Protein AF-0000000085276284 (afdb_homodimer)

Radius of gyration: 30.69 Å; Cα contacts (8 Å, |Δi|>4): 895; chains: 2; bounding box: 74×93×118 Å

Solvent-accessible surface area (backbone atoms only — not comparable to full-atom values): 32792 Å² total; per-residue (Å²): 126,70,68,62,56,56,55,50,51,52,50,47,50,52,53,55,60,68,59,50,74,74,73,76,71,80,57,60,64,46,35,36,27,36,37,33,35,72,84,36,56,67,60,50,51,51,48,54,48,52,45,50,50,43,47,73,65,49,74,52,64,83,33,37,62,40,83,45,78,47,76,30,64,75,79,34,33,46,62,39,49,55,52,50,52,53,41,50,71,72,56,39,64,32,37,33,48,38,74,48,61,72,34,26,54,40,50,44,29,40,24,48,74,68,73,27,44,29,40,34,75,44,82,54,90,64,83,74,76,57,92,37,54,46,61,76,34,76,52,44,69,58,53,11,45,53,53,42,50,49,41,57,74,71,62,57,52,50,34,34,38,38,24,52,52,68,65,38,58,51,43,41,37,56,66,56,39,33,94,51,68,80,63,51,50,70,33,31,45,70,49,61,89,78,89,73,54,52,70,64,48,49,56,46,53,71,71,66,63,40,33,35,36,42,33,50,58,62,88,48,48,54,59,53,52,49,46,32,44,75,74,63,62,35,33,66,72,22,36,36,39,39,66,36,56,56,55,87,76,46,82,55,72,89,51,68,80,42,53,34,47,78,43,66,55,58,90,67,63,71,82,39,65,70,45,43,52,48,49,51,50,40,58,57,39,43,57,51,47,54,51,42,53,56,48,54,70,72,94,127,70,69,64,56,57,54,50,50,51,50,49,48,53,51,54,61,66,59,51,73,76,71,76,70,78,58,59,65,43,35,34,26,36,38,33,35,71,84,37,57,66,60,50,52,50,50,55,48,52,44,50,50,42,47,73,64,48,74,51,64,84,32,35,65,41,81,45,78,47,75,30,65,75,79,34,33,45,62,41,49,53,53,49,51,53,41,50,72,72,55,38,66,30,35,32,49,38,75,48,61,72,32,24,54,40,49,44,28,40,24,50,75,67,72,27,45,29,39,34,73,44,85,52,90,64,83,74,77,56,93,36,53,46,60,76,33,76,54,44,69,57,53,11,45,52,53,42,50,49,41,57,73,70,62,57,52,48,35,33,39,39,24,52,53,68,64,38,57,52,44,40,38,56,64,55,38,31,94,49,65,82,63,49,51,69,34,31,45,71,50,62,90,78,88,74,53,52,72,63,49,51,55,47,53,72,71,64,63,38,32,35,36,42,33,52,58,65,87,48,47,55,58,53,52,49,46,32,44,75,74,63,62,36,32,67,73,22,36,37,40,38,66,35,56,57,55,86,76,46,83,56,72,88,50,69,79,40,53,34,46,77,44,65,55,57,89,67,62,71,82,38,66,72,46,43,52,48,50,52,50,39,58,58,42,44,58,53,46,57,50,44,53,56,49,52,71,73,95

InterPro domains:
  IPR001828 Receptor, ligand binding region [PF01094] (44-285)
  IPR015683 Ionotropic glutamate receptor [PTHR18966] (43-284)
  IPR028082 Periplasmic binding protein-like I [SSF53822] (25-284)

Structure (mmCIF, N/CA/C/O backbone):
data_AF-0000000085276284-model_v1
#
loop_
_entity.id
_entity.type
_entity.pdbx_description
1 polymer 'Receptor ligand binding region domain-containing protein'
#
loop_
_atom_site.group_PDB
_atom_site.id
_atom_site.type_symbol
_atom_site.label_atom_id
_atom_site.label_alt_id
_atom_site.label_comp_id
_atom_site.label_asym_id
_atom_site.label_entity_id
_atom_site.label_seq_id
_atom_site.pdbx_PDB_ins_code
_atom_site.Cartn_x
_atom_site.Cartn_y
_atom_site.Cartn_z
_atom_site.occupancy
_atom_site.B_iso_or_equiv
_atom_site.auth_seq_id
_atom_site.auth_comp_id
_atom_site.auth_asym_id
_atom_site.auth_atom_id
_atom_site.pdbx_PDB_model_num
ATOM 1 N N . MET A 1 1 ? -9.969 7.152 76.312 1 39.56 1 MET A N 1
ATOM 2 C CA . MET A 1 1 ? -9.742 6.25 75.188 1 39.56 1 MET A CA 1
ATOM 3 C C . MET A 1 1 ? -10.742 6.523 74.062 1 39.56 1 MET A C 1
ATOM 5 O O . MET A 1 1 ? -10.742 5.824 73.062 1 39.56 1 MET A O 1
ATOM 9 N N . PHE A 1 2 ? -11.805 7.367 74.375 1 52.88 2 PHE A N 1
ATOM 10 C CA . PHE A 1 2 ? -12.875 7.648 73.438 1 52.88 2 PHE A CA 1
ATOM 11 C C . PHE A 1 2 ? -12.438 8.68 72.438 1 52.88 2 PHE A C 1
ATOM 13 O O . PHE A 1 2 ? -13.047 8.812 71.375 1 52.88 2 PHE A O 1
ATOM 20 N N . GLY A 1 3 ? -11.359 9.477 72.688 1 54.84 3 GLY A N 1
ATOM 21 C CA . GLY A 1 3 ? -11.031 10.602 71.812 1 54.84 3 GLY A CA 1
ATOM 22 C C . GLY A 1 3 ? -10.359 10.172 70.562 1 54.84 3 GLY A C 1
ATOM 23 O O . GLY A 1 3 ? -10.531 10.82 69.5 1 54.84 3 GLY A O 1
ATOM 24 N N . ARG A 1 4 ? -9.539 9.125 70.625 1 61.16 4 ARG A N 1
ATOM 25 C CA . ARG A 1 4 ? -8.758 8.742 69.438 1 61.16 4 ARG A CA 1
ATOM 26 C C . ARG A 1 4 ? -9.641 8.031 68.375 1 61.16 4 ARG A C 1
ATOM 28 O O . ARG A 1 4 ? -9.352 8.062 67.188 1 61.16 4 ARG A O 1
ATOM 35 N N . ALA A 1 5 ? -10.727 7.379 68.812 1 62.03 5 ALA A N 1
ATOM 36 C CA . ALA A 1 5 ? -11.578 6.648 67.875 1 62.03 5 ALA A CA 1
ATOM 37 C C . ALA A 1 5 ? -12.398 7.605 67 1 62.03 5 ALA A C 1
ATOM 39 O O . ALA A 1 5 ? -12.617 7.355 65.812 1 62.03 5 ALA A O 1
ATOM 40 N N . GLN A 1 6 ? -12.844 8.75 67.562 1 63.53 6 GLN A N 1
ATOM 41 C CA . GLN A 1 6 ? -13.633 9.695 66.812 1 63.53 6 GLN A CA 1
ATOM 42 C C . GLN A 1 6 ? -12.773 10.383 65.75 1 63.53 6 GLN A C 1
ATOM 44 O O . GLN A 1 6 ? -13.219 10.594 64.625 1 63.53 6 GLN A O 1
ATOM 49 N N . TRP A 1 7 ? -11.445 10.633 66.062 1 64.5 7 TRP A N 1
ATOM 50 C CA . TRP A 1 7 ? -10.578 11.258 65.062 1 64.5 7 TRP A CA 1
ATOM 51 C C . TRP A 1 7 ? -10.227 10.281 63.969 1 64.5 7 TRP A C 1
ATOM 53 O O . TRP A 1 7 ? -10.125 10.664 62.781 1 64.5 7 TRP A O 1
ATOM 63 N N . ALA A 1 8 ? -10.195 8.93 64.25 1 65.69 8 ALA A N 1
ATOM 64 C CA . ALA A 1 8 ? -9.922 7.934 63.219 1 65.69 8 ALA A CA 1
ATOM 65 C C . ALA A 1 8 ? -11.117 7.758 62.281 1 65.69 8 ALA A C 1
ATOM 67 O O . ALA A 1 8 ? -10.953 7.602 61.062 1 65.69 8 ALA A O 1
ATOM 68 N N . ALA A 1 9 ? -12.305 7.852 62.812 1 65.81 9 ALA A N 1
ATOM 69 C CA . ALA A 1 9 ? -13.492 7.734 61.969 1 65.81 9 ALA A CA 1
ATOM 70 C C . ALA A 1 9 ? -13.641 8.945 61.031 1 65.81 9 ALA A C 1
ATOM 72 O O . ALA A 1 9 ? -13.992 8.812 59.875 1 65.81 9 ALA A O 1
ATOM 73 N N . VAL A 1 10 ? -13.297 10.18 61.531 1 65.56 10 VAL A N 1
ATOM 74 C CA . VAL A 1 10 ? -13.375 11.367 60.688 1 65.56 10 VAL A CA 1
ATOM 75 C C . VAL A 1 10 ? -12.281 11.312 59.625 1 65.56 10 VAL A C 1
ATOM 77 O O . VAL A 1 10 ? -12.516 11.664 58.469 1 65.56 10 VAL A O 1
ATOM 80 N N . THR A 1 11 ? -11.102 10.758 60 1 66.62 11 THR A N 1
ATOM 81 C CA . THR A 1 11 ? -10.047 10.648 59 1 66.62 11 THR A CA 1
ATOM 82 C C . THR A 1 11 ? -10.391 9.586 57.969 1 66.62 11 THR A C 1
ATOM 84 O O . THR A 1 11 ? -10.148 9.773 56.75 1 66.62 11 THR A O 1
ATOM 87 N N . VAL A 1 12 ? -11.039 8.523 58.406 1 64.75 12 VAL A N 1
ATOM 88 C CA . VAL A 1 12 ? -11.43 7.492 57.469 1 64.75 12 VAL A CA 1
ATOM 89 C C . VAL A 1 12 ? -12.57 8 56.594 1 64.75 12 VAL A C 1
ATOM 91 O O . VAL A 1 12 ? -12.602 7.75 55.375 1 64.75 12 VAL A O 1
ATOM 94 N N . GLY A 1 13 ? -13.547 8.75 57.188 1 59.88 13 GLY A N 1
ATOM 95 C CA . GLY A 1 13 ? -14.617 9.328 56.375 1 59.88 13 GLY A CA 1
ATOM 96 C C . GLY A 1 13 ? -14.125 10.328 55.375 1 59.88 13 GLY A C 1
ATOM 97 O O . GLY A 1 13 ? -14.609 10.344 54.219 1 59.88 13 GLY A O 1
ATOM 98 N N . VAL A 1 14 ? -13.18 11.219 55.812 1 61.44 14 VAL A N 1
ATOM 99 C CA . VAL A 1 14 ? -12.617 12.18 54.844 1 61.44 14 VAL A CA 1
ATOM 100 C C . VAL A 1 14 ? -11.812 11.445 53.781 1 61.44 14 VAL A C 1
ATOM 102 O O . VAL A 1 14 ? -11.867 11.797 52.594 1 61.44 14 VAL A O 1
ATOM 105 N N . VAL A 1 15 ? -11.141 10.336 54.156 1 61.16 15 VAL A N 1
ATOM 106 C CA . VAL A 1 15 ? -10.391 9.586 53.188 1 61.16 15 VAL A CA 1
ATOM 107 C C . VAL A 1 15 ? -11.352 8.844 52.25 1 61.16 15 VAL A C 1
ATOM 109 O O . VAL A 1 15 ? -11.109 8.75 51.031 1 61.16 15 VAL A O 1
ATOM 112 N N . LEU A 1 16 ? -12.453 8.305 52.781 1 58.69 16 LEU A N 1
ATOM 113 C CA . LEU A 1 16 ? -13.414 7.629 51.906 1 58.69 16 LEU A CA 1
ATOM 114 C C . LEU A 1 16 ? -14.102 8.625 50.969 1 58.69 16 LEU A C 1
ATOM 116 O O . LEU A 1 16 ? -14.398 8.305 49.844 1 58.69 16 LEU A O 1
ATOM 120 N N . LEU A 1 17 ? -14.461 9.812 51.531 1 55.56 17 LEU A N 1
ATOM 121 C CA . LEU A 1 17 ? -15.094 10.781 50.656 1 55.56 17 LEU A CA 1
ATOM 122 C C . LEU A 1 17 ? -14.117 11.281 49.594 1 55.56 17 LEU A C 1
ATOM 124 O O . LEU A 1 17 ? -14.523 11.734 48.531 1 55.56 17 LEU A O 1
ATOM 128 N N . ALA A 1 18 ? -12.82 11.32 49.938 1 54.03 18 ALA A N 1
ATOM 129 C CA . ALA A 1 18 ? -11.844 11.812 48.969 1 54.03 18 ALA A CA 1
ATOM 130 C C . ALA A 1 18 ? -11.719 10.859 47.781 1 54.03 18 ALA A C 1
ATOM 132 O O . ALA A 1 18 ? -11.211 11.242 46.719 1 54.03 18 ALA A O 1
ATOM 133 N N . HIS A 1 19 ? -12.031 9.617 48.031 1 52.97 19 HIS A N 1
ATOM 134 C CA . HIS A 1 19 ? -11.914 8.711 46.875 1 52.97 19 HIS A CA 1
ATOM 135 C C . HIS A 1 19 ? -13.234 8.625 46.125 1 52.97 19 HIS A C 1
ATOM 137 O O . HIS A 1 19 ? -13.531 7.598 45.5 1 52.97 19 HIS A O 1
ATOM 143 N N . LEU A 1 20 ? -14.18 9.453 46.375 1 52.16 20 LEU A N 1
ATOM 144 C CA . LEU A 1 20 ? -15.281 9.359 45.438 1 52.16 20 LEU A CA 1
ATOM 145 C C . LEU A 1 20 ? -14.773 9.484 44 1 52.16 20 LEU A C 1
ATOM 147 O O . LEU A 1 20 ? -13.992 10.398 43.688 1 52.16 20 LEU A O 1
ATOM 151 N N . PRO A 1 21 ? -14.82 8.453 43.25 1 52.53 21 PRO A N 1
ATOM 152 C CA . PRO A 1 21 ? -14.445 8.656 41.844 1 52.53 21 PRO A CA 1
ATOM 153 C C . PRO A 1 21 ? -15.062 9.914 41.25 1 52.53 21 PRO A C 1
ATOM 155 O O . PRO A 1 21 ? -16.234 10.211 41.5 1 52.53 21 PRO A O 1
ATOM 158 N N . LEU A 1 22 ? -14.438 11.07 41.188 1 49.47 22 LEU A N 1
ATOM 159 C CA . LEU A 1 22 ? -14.906 12.133 40.312 1 49.47 22 LEU A CA 1
ATOM 160 C C . LEU A 1 22 ? -15.578 11.547 39.062 1 49.47 22 LEU A C 1
ATOM 162 O O . LEU A 1 22 ? -14.922 10.906 38.25 1 49.47 22 LEU A O 1
ATOM 166 N N . THR A 1 23 ? -16.719 10.977 39.156 1 53.19 23 THR A N 1
ATOM 167 C CA . THR A 1 23 ? -17.469 10.672 37.938 1 53.19 23 THR A CA 1
ATOM 168 C C . THR A 1 23 ? -17.266 11.758 36.875 1 53.19 23 THR A C 1
ATOM 170 O O . THR A 1 23 ? -17.625 12.914 37.094 1 53.19 23 THR A O 1
ATOM 173 N N . THR A 1 24 ? -16.234 11.906 36.344 1 57.41 24 THR A N 1
ATOM 174 C CA . THR A 1 24 ? -16 12.844 35.25 1 57.41 24 THR A CA 1
ATOM 175 C C . THR A 1 24 ? -17.203 12.898 34.312 1 57.41 24 THR A C 1
ATOM 177 O O . THR A 1 24 ? -17.531 11.906 33.625 1 57.41 24 THR A O 1
ATOM 180 N N . GLN A 1 25 ? -18.25 13.492 34.688 1 68.25 25 GLN A N 1
ATOM 181 C CA . GLN A 1 25 ? -19.438 13.75 33.875 1 68.25 25 GLN A CA 1
ATOM 182 C C . GLN A 1 25 ? -19.031 14.234 32.469 1 68.25 25 GLN A C 1
ATOM 184 O O . GLN A 1 25 ? -18.047 14.945 32.312 1 68.25 25 GLN A O 1
ATOM 189 N N . LEU A 1 26 ? -19.609 13.641 31.375 1 75.56 26 LEU A N 1
ATOM 190 C CA . LEU A 1 26 ? -19.422 14.102 30 1 75.56 26 LEU A CA 1
ATOM 191 C C . LEU A 1 26 ? -19.781 15.578 29.859 1 75.56 26 LEU A C 1
ATOM 193 O O . LEU A 1 26 ? -20.703 16.062 30.531 1 75.56 26 LEU A O 1
ATOM 197 N N . PRO A 1 27 ? -18.969 16.359 29.156 1 86.19 27 PRO A N 1
ATOM 198 C CA . PRO A 1 27 ? -19.328 17.75 28.906 1 86.19 27 PRO A CA 1
ATOM 199 C C . PRO A 1 27 ? -20.688 17.891 28.219 1 86.19 27 PRO A C 1
ATOM 201 O O . PRO A 1 27 ? -21.203 16.906 27.672 1 86.19 27 PRO A O 1
ATOM 204 N N . ASP A 1 28 ? -21.281 18.969 28.312 1 90.75 28 ASP A N 1
ATOM 205 C CA . ASP A 1 28 ? -22.594 19.234 27.734 1 90.75 28 ASP A CA 1
ATOM 206 C C . ASP A 1 28 ? -22.547 19.109 26.219 1 90.75 28 ASP A C 1
ATOM 208 O O . ASP A 1 28 ? -23.516 18.641 25.594 1 90.75 28 ASP A O 1
ATOM 212 N N . VAL A 1 29 ? -21.469 19.594 25.672 1 93.88 29 VAL A N 1
ATOM 213 C CA . VAL A 1 29 ? -21.312 19.531 24.219 1 93.88 29 VAL A CA 1
ATOM 214 C C . VAL A 1 29 ? -19.984 18.891 23.859 1 93.88 29 VAL A C 1
ATOM 216 O O . VAL A 1 29 ? -18.938 19.25 24.422 1 93.88 29 VAL A O 1
ATOM 219 N N . ILE A 1 30 ? -20.047 17.938 23.031 1 94.12 30 ILE A N 1
ATOM 220 C CA . ILE A 1 30 ? -18.844 17.328 22.469 1 94.12 30 ILE A CA 1
ATOM 221 C C . ILE A 1 30 ? -18.75 17.656 20.969 1 94.12 30 ILE A C 1
ATOM 223 O O . ILE A 1 30 ? -19.672 17.375 20.203 1 94.12 30 ILE A O 1
ATOM 227 N N . THR A 1 31 ? -17.656 18.234 20.578 1 95.69 31 THR A N 1
ATOM 228 C CA . THR A 1 31 ? -17.469 18.609 19.172 1 95.69 31 THR A CA 1
ATOM 229 C C . THR A 1 31 ? -16.672 17.547 18.422 1 95.69 31 THR A C 1
ATOM 231 O O . THR A 1 31 ? -15.617 17.109 18.891 1 95.69 31 THR A O 1
ATOM 234 N N . ILE A 1 32 ? -17.188 17.141 17.312 1 95.81 32 ILE A N 1
ATOM 235 C CA . ILE A 1 32 ? -16.531 16.156 16.469 1 95.81 32 ILE A CA 1
ATOM 236 C C . ILE A 1 32 ? -16.062 16.812 15.172 1 95.81 32 ILE A C 1
ATOM 238 O O . ILE A 1 32 ? -16.812 17.562 14.547 1 95.81 32 ILE A O 1
ATOM 242 N N . GLY A 1 33 ? -14.828 16.531 14.828 1 96.5 33 GLY A N 1
ATOM 243 C CA . GLY A 1 33 ? -14.281 17.094 13.602 1 96.5 33 GLY A CA 1
ATOM 244 C C . GLY A 1 33 ? -14.492 16.203 12.391 1 96.5 33 GLY A C 1
ATOM 245 O O . GLY A 1 33 ? -14.414 14.977 12.5 1 96.5 33 GLY A O 1
ATOM 246 N N . GLY A 1 34 ? -14.828 16.797 11.297 1 95.88 34 GLY A N 1
ATOM 247 C CA . GLY A 1 34 ? -14.891 16.141 10.008 1 95.88 34 GLY A CA 1
ATOM 248 C C . GLY A 1 34 ? -13.969 16.734 8.977 1 95.88 34 GLY A C 1
ATOM 249 O O . GLY A 1 34 ? -13.961 17.953 8.781 1 95.88 34 GLY A O 1
ATOM 250 N N . LEU A 1 35 ? -13.117 15.906 8.406 1 94.44 35 LEU A N 1
ATOM 251 C CA . LEU A 1 35 ? -12.211 16.328 7.344 1 94.44 35 LEU A CA 1
ATOM 252 C C . LEU A 1 35 ? -12.578 15.648 6.023 1 94.44 35 LEU A C 1
ATOM 254 O O . LEU A 1 35 ? -12.508 14.422 5.906 1 94.44 35 LEU A O 1
ATOM 258 N N . PHE A 1 36 ? -12.945 16.484 5.004 1 92.44 36 PHE A N 1
ATOM 259 C CA . PHE A 1 36 ? -13.445 15.914 3.758 1 92.44 36 PHE A CA 1
ATOM 260 C C . PHE A 1 36 ? -12.734 16.531 2.561 1 92.44 36 PHE A C 1
ATOM 262 O O . PHE A 1 36 ? -12.445 17.734 2.551 1 92.44 36 PHE A O 1
ATOM 269 N N . ASP A 1 37 ? -12.438 15.648 1.605 1 88.81 37 ASP A N 1
ATOM 270 C CA . ASP A 1 37 ? -11.953 16.172 0.329 1 88.81 37 ASP A CA 1
ATOM 271 C C . ASP A 1 37 ? -13.039 16.984 -0.374 1 88.81 37 ASP A C 1
ATOM 273 O O . ASP A 1 37 ? -14.234 16.75 -0.16 1 88.81 37 ASP A O 1
ATOM 277 N N . GLU A 1 38 ? -12.648 17.922 -1.168 1 85 38 GLU A N 1
ATOM 278 C CA . GLU A 1 38 ? -13.594 18.797 -1.848 1 85 38 GLU A CA 1
ATOM 279 C C . GLU A 1 38 ? -14.602 18 -2.664 1 85 38 GLU A C 1
ATOM 281 O O . GLU A 1 38 ? -15.758 18.406 -2.801 1 85 38 GLU A O 1
ATOM 286 N N . GLY A 1 39 ? -14.32 16.875 -3.086 1 80.5 39 GLY A N 1
ATOM 287 C CA . GLY A 1 39 ? -15.234 16.047 -3.867 1 80.5 39 GLY A CA 1
ATOM 288 C C . GLY A 1 39 ? -16.078 15.117 -3.016 1 80.5 39 GLY A C 1
ATOM 289 O O . GLY A 1 39 ? -17 14.469 -3.52 1 80.5 39 GLY A O 1
ATOM 290 N N . ASP A 1 40 ? -15.938 15.211 -1.712 1 85.69 40 ASP A N 1
ATOM 291 C CA . ASP A 1 40 ? -16.625 14.273 -0.822 1 85.69 40 ASP A CA 1
ATOM 292 C C . ASP A 1 40 ? -17.859 14.906 -0.204 1 85.69 40 ASP A C 1
ATOM 294 O O . ASP A 1 40 ? -18.047 14.859 1.013 1 85.69 40 ASP A O 1
ATOM 298 N N . VAL A 1 41 ? -18.734 15.367 -1.054 1 83 41 VAL A N 1
ATOM 299 C CA . VAL A 1 41 ? -19.922 16.094 -0.611 1 83 41 VAL A CA 1
ATOM 300 C C . VAL A 1 41 ? -20.875 15.141 0.089 1 83 41 VAL A C 1
ATOM 302 O O . VAL A 1 41 ? -21.438 15.469 1.137 1 83 41 VAL A O 1
ATOM 305 N N . LYS A 1 42 ? -21.047 13.977 -0.42 1 80.69 42 LYS A N 1
ATOM 306 C CA . LYS A 1 42 ? -21.984 13 0.15 1 80.69 42 LYS A CA 1
ATOM 307 C C . LYS A 1 42 ? -21.516 12.555 1.537 1 80.69 42 LYS A C 1
ATOM 309 O O . LYS A 1 42 ? -22.344 12.383 2.439 1 80.69 42 LYS A O 1
ATOM 314 N N . GLN A 1 43 ? -20.297 12.352 1.674 1 86.19 43 GLN A N 1
ATOM 315 C CA . GLN A 1 43 ? -19.75 11.953 2.967 1 86.19 43 GLN A CA 1
ATOM 316 C C . GLN A 1 43 ? -19.953 13.047 4.012 1 86.19 43 GLN A C 1
ATOM 318 O O . GLN A 1 43 ? -20.25 12.75 5.172 1 86.19 43 GLN A O 1
ATOM 323 N N . GLU A 1 44 ? -19.734 14.258 3.541 1 88.06 44 GLU A N 1
ATOM 324 C CA . GLU A 1 44 ? -19.953 15.383 4.445 1 88.06 44 GLU A CA 1
ATOM 325 C C . GLU A 1 44 ? -21.391 15.43 4.93 1 88.06 44 GLU A C 1
ATOM 327 O O . GLU A 1 44 ? -21.656 15.617 6.117 1 88.06 44 GLU A O 1
ATOM 332 N N . ILE A 1 45 ? -22.297 15.312 4.043 1 84.62 45 ILE A N 1
ATOM 333 C CA . ILE A 1 45 ? -23.719 15.344 4.363 1 84.62 45 ILE A CA 1
ATOM 334 C C . ILE A 1 45 ? -24.062 14.203 5.316 1 84.62 45 ILE A C 1
ATOM 336 O O . ILE A 1 45 ? -24.781 14.391 6.293 1 84.62 45 ILE A O 1
ATOM 340 N N . ALA A 1 46 ? -23.516 13.031 4.977 1 86.62 46 ALA A N 1
ATOM 341 C CA . ALA A 1 46 ? -23.766 11.867 5.836 1 86.62 46 ALA A CA 1
ATOM 342 C C . ALA A 1 46 ? -23.25 12.117 7.25 1 86.62 46 ALA A C 1
ATOM 344 O O . ALA A 1 46 ? -23.875 11.711 8.227 1 86.62 46 ALA A O 1
ATOM 345 N N . PHE A 1 47 ? -22.219 12.805 7.406 1 90.81 47 PHE A N 1
ATOM 346 C CA . PHE A 1 47 ? -21.609 13.117 8.695 1 90.81 47 PHE A CA 1
ATOM 347 C C . PHE A 1 47 ? -22.516 14.039 9.508 1 90.81 47 PHE A C 1
ATOM 349 O O . PHE A 1 47 ? -22.781 13.781 10.68 1 90.81 47 PHE A O 1
ATOM 356 N N . ARG A 1 48 ? -22.906 15.039 8.875 1 88 48 ARG A N 1
ATOM 357 C CA . ARG A 1 48 ? -23.797 15.984 9.531 1 88 48 ARG A CA 1
ATOM 358 C C . ARG A 1 48 ? -25.094 15.305 9.969 1 88 48 ARG A C 1
ATOM 360 O O . ARG A 1 48 ? -25.547 15.516 11.094 1 88 48 ARG A O 1
ATOM 367 N N . TYR A 1 49 ? -25.578 14.562 9.086 1 85 49 TYR A N 1
ATOM 368 C CA . TYR A 1 49 ? -26.828 13.867 9.375 1 85 49 TYR A CA 1
ATOM 369 C C . TYR A 1 49 ? -26.656 12.914 10.555 1 85 49 TYR A C 1
ATOM 371 O O . TYR A 1 49 ? -27.547 12.797 11.398 1 85 49 TYR A O 1
ATOM 379 N N . ALA A 1 50 ? -25.578 12.156 10.523 1 88.38 50 ALA A N 1
ATOM 380 C CA . ALA A 1 50 ? -25.328 11.203 11.602 1 88.38 50 ALA A CA 1
ATOM 381 C C . ALA A 1 50 ? -25.281 11.898 12.953 1 88.38 50 ALA A C 1
ATOM 383 O O . ALA A 1 50 ? -25.844 11.406 13.938 1 88.38 50 ALA A O 1
ATOM 384 N N . VAL A 1 51 ? -24.625 13.023 13.047 1 90 51 VAL A N 1
ATOM 385 C CA . VAL A 1 51 ? -24.516 13.773 14.297 1 90 51 VAL A CA 1
ATOM 386 C C . VAL A 1 51 ? -25.891 14.266 14.734 1 90 51 VAL A C 1
ATOM 388 O O . VAL A 1 51 ? -26.25 14.156 15.906 1 90 51 VAL A O 1
ATOM 391 N N . GLU A 1 52 ? -26.641 14.75 13.766 1 86.75 52 GLU A N 1
ATOM 392 C CA . GLU A 1 52 ? -27.984 15.219 14.078 1 86.75 52 GLU A CA 1
ATOM 393 C C . GLU A 1 52 ? -28.875 14.07 14.562 1 86.75 52 GLU A C 1
ATOM 395 O O . GLU A 1 52 ? -29.688 14.25 15.469 1 86.75 52 GLU A O 1
ATOM 400 N N . SER A 1 53 ? -28.719 13 13.93 1 85.5 53 SER A N 1
ATOM 401 C CA . SER A 1 53 ? -29.5 11.828 14.305 1 85.5 53 SER A CA 1
ATOM 402 C C . SER A 1 53 ? -29.203 11.398 15.734 1 85.5 53 SER A C 1
ATOM 404 O O . SER A 1 53 ? -30.094 10.977 16.469 1 85.5 53 SER A O 1
ATOM 406 N N . VAL A 1 54 ? -28 11.406 16.109 1 88.75 54 VAL A N 1
ATOM 407 C CA . VAL A 1 54 ? -27.578 11.039 17.453 1 88.75 54 VAL A CA 1
ATOM 408 C C . VAL A 1 54 ? -28.188 12.023 18.453 1 88.75 54 VAL A C 1
ATOM 410 O O . VAL A 1 54 ? -28.656 11.617 19.516 1 88.75 54 VAL A O 1
ATOM 413 N N . ASN A 1 55 ? -28.125 13.266 18.125 1 91.25 55 ASN A N 1
ATOM 414 C CA . ASN A 1 55 ? -28.688 14.281 19 1 91.25 55 ASN A CA 1
ATOM 415 C C . ASN A 1 55 ? -30.188 14.133 19.141 1 91.25 55 ASN A C 1
ATOM 417 O O . ASN A 1 55 ? -30.734 14.25 20.25 1 91.25 55 ASN A O 1
ATOM 421 N N . ARG A 1 56 ? -30.859 13.898 18.078 1 86.69 56 ARG A N 1
ATOM 422 C CA . ARG A 1 56 ? -32.312 13.742 18.094 1 86.69 56 ARG A CA 1
ATOM 423 C C . ARG A 1 56 ? -32.719 12.531 18.922 1 86.69 56 ARG A C 1
ATOM 425 O O . ARG A 1 56 ? -33.75 12.57 19.625 1 86.69 56 ARG A O 1
ATOM 432 N N . GLY A 1 57 ? -31.922 11.516 18.781 1 87.06 57 GLY A N 1
ATOM 433 C CA . GLY A 1 57 ? -32.219 10.289 19.516 1 87.06 57 GLY A CA 1
ATOM 434 C C . GLY A 1 57 ? -31.844 10.383 20.984 1 87.06 57 GLY A C 1
ATOM 435 O O . GLY A 1 57 ? -32.188 9.492 21.766 1 87.06 57 GLY A O 1
ATOM 436 N N . LYS A 1 58 ? -31.203 11.359 21.391 1 88.75 58 LYS A N 1
ATOM 437 C CA . LYS A 1 58 ? -30.781 11.594 22.766 1 88.75 58 LYS A CA 1
ATOM 438 C C . LYS A 1 58 ? -29.938 10.438 23.281 1 88.75 58 LYS A C 1
ATOM 440 O O . LYS A 1 58 ? -30.078 10.016 24.438 1 88.75 58 LYS A O 1
ATOM 445 N N . TRP A 1 59 ? -29.156 9.93 22.391 1 87.19 59 TRP A N 1
ATOM 446 C CA . TRP A 1 59 ? -28.359 8.758 22.734 1 87.19 59 TRP A CA 1
ATOM 447 C C . TRP A 1 59 ? -27.328 9.102 23.812 1 87.19 59 TRP A C 1
ATOM 449 O O . TRP A 1 59 ? -26.953 8.25 24.609 1 87.19 59 TRP A O 1
ATOM 459 N N . LEU A 1 60 ? -26.891 10.359 23.844 1 86.44 60 LEU A N 1
ATOM 460 C CA . LEU A 1 60 ? -25.828 10.781 24.766 1 86.44 60 LEU A CA 1
ATOM 461 C C . LEU A 1 60 ? -26.359 11.797 25.766 1 86.44 60 LEU A C 1
ATOM 463 O O . LEU A 1 60 ? -25.578 12.453 26.469 1 86.44 60 LEU A O 1
ATOM 467 N N . ARG A 1 61 ? -27.531 11.844 25.969 1 81.69 61 ARG A N 1
ATOM 468 C CA . ARG A 1 61 ? -28.109 12.836 26.875 1 81.69 61 ARG A CA 1
ATOM 469 C C . ARG A 1 61 ? -27.5 12.703 28.281 1 81.69 61 ARG A C 1
ATOM 471 O O . ARG A 1 61 ? -27.297 11.594 28.766 1 81.69 61 ARG A O 1
ATOM 478 N N . PRO A 1 62 ? -27.047 13.766 28.828 1 86.81 62 PRO A N 1
ATOM 479 C CA . PRO A 1 62 ? -27.422 15.117 28.375 1 86.81 62 PRO A CA 1
ATOM 480 C C . PRO A 1 62 ? -26.391 15.719 27.422 1 86.81 62 PRO A C 1
ATOM 482 O O . PRO A 1 62 ? -26.547 16.859 26.984 1 86.81 62 PRO A O 1
ATOM 485 N N . THR A 1 63 ? -25.484 15.109 27.031 1 91.56 63 THR A N 1
ATOM 486 C CA . THR A 1 63 ? -24.422 15.609 26.172 1 91.56 63 THR A CA 1
ATOM 487 C C . THR A 1 63 ? -24.906 15.664 24.719 1 91.56 63 THR A C 1
ATOM 489 O O . THR A 1 63 ? -25.578 14.75 24.25 1 91.56 63 THR A O 1
ATOM 492 N N . MET A 1 64 ? -24.641 16.766 24 1 95 64 MET A N 1
ATOM 493 C CA . MET A 1 64 ? -24.938 16.906 22.578 1 95 64 MET A CA 1
ATOM 494 C C . MET A 1 64 ? -23.656 16.875 21.75 1 95 64 MET A C 1
ATOM 496 O O . MET A 1 64 ? -22.578 17.234 22.234 1 95 64 MET A O 1
ATOM 500 N N . LEU A 1 65 ? -23.891 16.5 20.516 1 94.69 65 LEU A N 1
ATOM 501 C CA . LEU A 1 65 ? -22.766 16.5 19.609 1 94.69 65 LEU A CA 1
ATOM 502 C C . LEU A 1 65 ? -22.812 17.719 18.688 1 94.69 65 LEU A C 1
ATOM 504 O O . LEU A 1 65 ? -23.906 18.141 18.281 1 94.69 65 LEU A O 1
ATOM 508 N N . ARG A 1 66 ? -21.734 18.266 18.406 1 95.19 66 ARG A N 1
ATOM 509 C CA . ARG A 1 66 ? -21.578 19.359 17.453 1 95.19 66 ARG A CA 1
ATOM 510 C C . ARG A 1 66 ? -20.531 19.016 16.406 1 95.19 66 ARG A C 1
ATOM 512 O O . ARG A 1 66 ? -19.516 18.375 16.719 1 95.19 66 ARG A O 1
ATOM 519 N N . THR A 1 67 ? -20.797 19.469 15.195 1 94.88 67 THR A N 1
ATOM 520 C CA . THR A 1 67 ? -19.844 19.172 14.125 1 94.88 67 THR A CA 1
ATOM 521 C C . THR A 1 67 ? -18.969 20.375 13.82 1 94.88 67 THR A C 1
ATOM 523 O O . THR A 1 67 ? -19.422 21.516 13.938 1 94.88 67 THR A O 1
ATOM 526 N N . MET A 1 68 ? -17.734 20.141 13.531 1 95.75 68 MET A N 1
ATOM 527 C CA . MET A 1 68 ? -16.828 21.109 12.922 1 95.75 68 MET A CA 1
ATOM 528 C C . MET A 1 68 ? -16.188 20.531 11.664 1 95.75 68 MET A C 1
ATOM 530 O O . MET A 1 68 ? -15.461 19.531 11.727 1 95.75 68 MET A O 1
ATOM 534 N N . ILE A 1 69 ? -16.453 21.172 10.562 1 94.56 69 ILE A N 1
ATOM 535 C CA . ILE A 1 69 ? -16.094 20.562 9.289 1 94.56 69 ILE A CA 1
ATOM 536 C C . ILE A 1 69 ? -15.016 21.406 8.594 1 94.56 69 ILE A C 1
ATOM 538 O O . ILE A 1 69 ? -15.109 22.625 8.578 1 94.56 69 ILE A O 1
ATOM 542 N N . GLU A 1 70 ? -13.992 20.719 8.078 1 93.5 70 GLU A N 1
ATOM 543 C CA . GLU A 1 70 ? -12.953 21.328 7.25 1 93.5 70 GLU A CA 1
ATOM 544 C C . GLU A 1 70 ? -12.836 20.609 5.906 1 93.5 70 GLU A C 1
ATOM 546 O O . GLU A 1 70 ? -12.945 19.391 5.84 1 93.5 70 GLU A O 1
ATOM 551 N N . LYS A 1 71 ? -12.609 21.422 4.891 1 91.25 71 LYS A N 1
ATOM 552 C CA . LYS A 1 71 ? -12.422 20.859 3.549 1 91.25 71 LYS A CA 1
ATOM 553 C C . LYS A 1 71 ? -10.977 21 3.096 1 91.25 71 LYS A C 1
ATOM 555 O O . LYS A 1 71 ? -10.32 22 3.377 1 91.25 71 LYS A O 1
ATOM 560 N N . ILE A 1 72 ? -10.539 19.891 2.422 1 88.62 72 ILE A N 1
ATOM 561 C CA . ILE A 1 72 ? -9.164 19.906 1.942 1 88.62 72 ILE A CA 1
ATOM 562 C C . ILE A 1 72 ? -9.117 19.484 0.479 1 88.62 72 ILE A C 1
ATOM 564 O O . ILE A 1 72 ? -9.977 18.719 0.025 1 88.62 72 ILE A O 1
ATOM 568 N N . PRO A 1 73 ? -8.133 20.062 -0.253 1 82.38 73 PRO A N 1
ATOM 569 C CA . PRO A 1 73 ? -7.93 19.516 -1.596 1 82.38 73 PRO A CA 1
ATOM 570 C C . PRO A 1 73 ? -7.473 18.047 -1.575 1 82.38 73 PRO A C 1
ATOM 572 O O . PRO A 1 73 ? -6.855 17.609 -0.602 1 82.38 73 PRO A O 1
ATOM 575 N N . PRO A 1 74 ? -7.82 17.359 -2.619 1 74 74 PRO A N 1
ATOM 576 C CA . PRO A 1 74 ? -7.422 15.953 -2.648 1 74 74 PRO A CA 1
ATOM 577 C C . PRO A 1 74 ? -5.906 15.766 -2.686 1 74 74 PRO A C 1
ATOM 579 O O . PRO A 1 74 ? -5.199 16.547 -3.328 1 74 74 PRO A O 1
ATOM 582 N N . PHE A 1 75 ? -5.391 14.812 -2.031 1 66.5 75 PHE A N 1
ATOM 583 C CA . PHE A 1 75 ? -4.004 14.359 -2.051 1 66.5 75 PHE A CA 1
ATOM 584 C C . PHE A 1 75 ? -3.07 15.453 -1.544 1 66.5 75 PHE A C 1
ATOM 586 O O . PHE A 1 75 ? -1.938 15.578 -2.018 1 66.5 75 PHE A O 1
ATOM 593 N N . ASP A 1 76 ? -3.693 16.266 -0.746 1 77 76 ASP A N 1
ATOM 594 C CA . ASP A 1 76 ? -2.869 17.328 -0.167 1 77 76 ASP A CA 1
ATOM 595 C C . ASP A 1 76 ? -2.73 17.156 1.343 1 77 76 ASP A C 1
ATOM 597 O O . ASP A 1 76 ? -3.479 17.75 2.115 1 77 76 ASP A O 1
ATOM 601 N N . SER A 1 77 ? -1.758 16.359 1.707 1 77.25 77 SER A N 1
ATOM 602 C CA . SER A 1 77 ? -1.556 16.047 3.115 1 77.25 77 SER A CA 1
ATOM 603 C C . SER A 1 77 ? -1.042 17.25 3.891 1 77.25 77 SER A C 1
ATOM 605 O O . SER A 1 77 ? -1.2 17.328 5.109 1 77.25 77 SER A O 1
ATOM 607 N N . PHE A 1 78 ? -0.428 18.219 3.105 1 75.94 78 PHE A N 1
ATOM 608 C CA . PHE A 1 78 ? 0.091 19.391 3.795 1 75.94 78 PHE A CA 1
ATOM 609 C C . PHE A 1 78 ? -1.048 20.266 4.309 1 75.94 78 PHE A C 1
ATOM 611 O O . PHE A 1 78 ? -1.07 20.625 5.484 1 75.94 78 PHE A O 1
ATOM 618 N N . HIS A 1 79 ? -1.896 20.547 3.447 1 81.81 79 HIS A N 1
ATOM 619 C CA . HIS A 1 79 ? -3.041 21.344 3.852 1 81.81 79 HIS A CA 1
ATOM 620 C C . HIS A 1 79 ? -3.898 20.625 4.875 1 81.81 79 HIS A C 1
ATOM 622 O O . HIS A 1 79 ? -4.477 21.234 5.77 1 81.81 79 HIS A O 1
ATOM 628 N N . ALA A 1 80 ? -3.979 19.297 4.668 1 86.62 80 ALA A N 1
ATOM 629 C CA . ALA A 1 80 ? -4.73 18.484 5.625 1 86.62 80 ALA A CA 1
ATOM 630 C C . ALA A 1 80 ? -4.156 18.625 7.035 1 86.62 80 ALA A C 1
ATOM 632 O O . ALA A 1 80 ? -4.906 18.688 8.016 1 86.62 80 ALA A O 1
ATOM 633 N N . SER A 1 81 ? -2.867 18.688 7.129 1 82.56 81 SER A N 1
ATOM 634 C CA . SER A 1 81 ? -2.225 18.844 8.43 1 82.56 81 SER A CA 1
ATOM 635 C C . SER A 1 81 ? -2.658 20.125 9.125 1 82.56 81 SER A C 1
ATOM 637 O O . SER A 1 81 ? -2.963 20.125 10.312 1 82.56 81 SER A O 1
ATOM 639 N N . LYS A 1 82 ? -2.658 21.188 8.391 1 84.69 82 LYS A N 1
ATOM 640 C CA . LYS A 1 82 ? -3.045 22.484 8.938 1 84.69 82 LYS A CA 1
ATOM 641 C C . LYS A 1 82 ? -4.492 22.469 9.422 1 84.69 82 LYS A C 1
ATOM 643 O O . LYS A 1 82 ? -4.797 22.953 10.508 1 84.69 82 LYS A O 1
ATOM 648 N N . ARG A 1 83 ? -5.266 21.906 8.641 1 89.94 83 ARG A N 1
ATOM 649 C CA . ARG A 1 83 ? -6.684 21.875 8.969 1 89.94 83 ARG A CA 1
ATOM 650 C C . ARG A 1 83 ? -6.938 20.984 10.188 1 89.94 83 ARG A C 1
ATOM 652 O O . ARG A 1 83 ? -7.789 21.297 11.023 1 89.94 83 ARG A O 1
ATOM 659 N N . VAL A 1 84 ? -6.262 19.906 10.266 1 89.56 84 VAL A N 1
ATOM 660 C CA . VAL A 1 84 ? -6.41 19 11.406 1 89.56 84 VAL A CA 1
ATOM 661 C C . VAL A 1 84 ? -5.953 19.703 12.68 1 89.56 84 VAL A C 1
ATOM 663 O O . VAL A 1 84 ? -6.602 19.609 13.727 1 89.56 84 VAL A O 1
ATOM 666 N N . CYS A 1 85 ? -4.836 20.391 12.57 1 85.38 85 CYS A N 1
ATOM 667 C CA . CYS A 1 85 ? -4.34 21.125 13.727 1 85.38 85 CYS A CA 1
ATOM 668 C C . CYS A 1 85 ? -5.336 22.188 14.172 1 85.38 85 CYS A C 1
ATOM 670 O O . CYS A 1 85 ? -5.531 22.391 15.375 1 85.38 85 CYS A O 1
ATOM 672 N N . ALA A 1 86 ? -5.934 22.844 13.219 1 90.69 86 ALA A N 1
ATOM 673 C CA . ALA A 1 86 ? -6.965 23.844 13.531 1 90.69 86 ALA A CA 1
ATOM 674 C C . ALA A 1 86 ? -8.148 23.188 14.242 1 90.69 86 ALA A C 1
ATOM 676 O O . ALA A 1 86 ? -8.672 23.734 15.211 1 90.69 86 ALA A O 1
ATOM 677 N N . LEU A 1 87 ? -8.539 22.031 13.797 1 93.81 87 LEU A N 1
ATOM 678 C CA . LEU A 1 87 ? -9.633 21.297 14.422 1 93.81 87 LEU A CA 1
ATOM 679 C C . LEU A 1 87 ? -9.273 20.906 15.852 1 93.81 87 LEU A C 1
ATOM 681 O O . LEU A 1 87 ? -10.086 21.094 16.766 1 93.81 87 LEU A O 1
ATOM 685 N N . VAL A 1 88 ? -8.141 20.453 16.078 1 90.31 88 VAL A N 1
ATOM 686 C CA . VAL A 1 88 ? -7.695 20.016 17.391 1 90.31 88 VAL A CA 1
ATOM 687 C C . VAL A 1 88 ? -7.633 21.219 18.328 1 90.31 88 VAL A C 1
ATOM 689 O O . VAL A 1 88 ? -8.039 21.125 19.5 1 90.31 88 VAL A O 1
ATOM 692 N N . ARG A 1 89 ? -7.156 22.297 17.844 1 90.88 89 ARG A N 1
ATOM 693 C CA . ARG A 1 89 ? -7.086 23.516 18.641 1 90.88 89 ARG A CA 1
ATOM 694 C C . ARG A 1 89 ? -8.477 23.969 19.062 1 90.88 89 ARG A C 1
ATOM 696 O O . ARG A 1 89 ? -8.648 24.547 20.141 1 90.88 89 ARG A O 1
ATOM 703 N N . SER A 1 90 ? -9.375 23.703 18.234 1 92.69 90 SER A N 1
ATOM 704 C CA . SER A 1 90 ? -10.758 24.094 18.531 1 92.69 90 SER A CA 1
ATOM 705 C C . SER A 1 90 ? -11.398 23.141 19.531 1 92.69 90 SER A C 1
ATOM 707 O O . SER A 1 90 ? -12.539 23.344 19.953 1 92.69 90 SER A O 1
ATOM 709 N N . GLY A 1 91 ? -10.719 22.031 19.875 1 91.5 91 GLY A N 1
ATOM 710 C CA . GLY A 1 91 ? -11.156 21.156 20.938 1 91.5 91 GLY A CA 1
ATOM 711 C C . GLY A 1 91 ? -12.023 20.016 20.453 1 91.5 91 GLY A C 1
ATOM 712 O O . GLY A 1 91 ? -12.938 19.578 21.156 1 91.5 91 GLY A O 1
ATOM 713 N N . VAL A 1 92 ? -11.789 19.562 19.266 1 94.88 92 VAL A N 1
ATOM 714 C CA . VAL A 1 92 ? -12.586 18.438 18.781 1 94.88 92 VAL A CA 1
ATOM 715 C C . VAL A 1 92 ? -12.195 17.172 19.547 1 94.88 92 VAL A C 1
ATOM 717 O O . VAL A 1 92 ? -11.031 16.969 19.891 1 94.88 92 VAL A O 1
ATOM 720 N N . ALA A 1 93 ? -13.211 16.359 19.734 1 93.81 93 ALA A N 1
ATOM 721 C CA . ALA A 1 93 ? -13 15.133 20.516 1 93.81 93 ALA A CA 1
ATOM 722 C C . ALA A 1 93 ? -12.57 13.977 19.625 1 93.81 93 ALA A C 1
ATOM 724 O O . ALA A 1 93 ? -11.992 12.992 20.094 1 93.81 93 ALA A O 1
ATOM 725 N N . ALA A 1 94 ? -12.859 14.039 18.359 1 95.56 94 ALA A N 1
ATOM 726 C CA . ALA A 1 94 ? -12.523 13.016 17.375 1 95.56 94 ALA A CA 1
ATOM 727 C C . ALA A 1 94 ? -12.516 13.594 15.961 1 95.56 94 ALA A C 1
ATOM 729 O O . ALA A 1 94 ? -13.078 14.664 15.711 1 95.56 94 ALA A O 1
ATOM 730 N N . ILE A 1 95 ? -11.805 12.891 15.117 1 95.31 95 ILE A N 1
ATOM 731 C CA . ILE A 1 95 ? -11.727 13.367 13.742 1 95.31 95 ILE A CA 1
ATOM 732 C C . ILE A 1 95 ? -12.211 12.273 12.789 1 95.31 95 ILE A C 1
ATOM 734 O O . ILE A 1 95 ? -11.773 11.125 12.875 1 95.31 95 ILE A O 1
ATOM 738 N N . PHE A 1 96 ? -13.109 12.648 11.945 1 95.56 96 PHE A N 1
ATOM 739 C CA . PHE A 1 96 ? -13.625 11.773 10.898 1 95.56 96 PHE A CA 1
ATOM 740 C C . PHE A 1 96 ? -12.984 12.102 9.555 1 95.56 96 PHE A C 1
ATOM 742 O O . PHE A 1 96 ? -12.898 13.266 9.172 1 95.56 96 PHE A O 1
ATOM 749 N N . GLY A 1 97 ? -12.523 11.031 8.828 1 90.12 97 GLY A N 1
ATOM 750 C CA . GLY A 1 97 ? -11.938 11.25 7.52 1 90.12 97 GLY A CA 1
ATOM 751 C C . GLY A 1 97 ? -10.469 11.641 7.578 1 90.12 97 GLY A C 1
ATOM 752 O O . GLY A 1 97 ? -9.844 11.562 8.633 1 90.12 97 GLY A O 1
ATOM 753 N N . PRO A 1 98 ? -9.898 11.914 6.406 1 90.31 98 PRO A N 1
ATOM 754 C CA . PRO A 1 98 ? -10.461 11.977 5.055 1 90.31 98 PRO A CA 1
ATOM 755 C C . PRO A 1 98 ? -10.484 10.617 4.355 1 90.31 98 PRO A C 1
ATOM 757 O O . PRO A 1 98 ? -10.156 9.602 4.969 1 90.31 98 PRO A O 1
ATOM 760 N N . GLN A 1 99 ? -10.953 10.602 3.021 1 86.5 99 GLN A N 1
ATOM 761 C CA . GLN A 1 99 ? -11.133 9.344 2.303 1 86.5 99 GLN A CA 1
ATOM 762 C C . GLN A 1 99 ? -9.883 8.984 1.502 1 86.5 99 GLN A C 1
ATOM 764 O O . GLN A 1 99 ? -9.695 7.828 1.124 1 86.5 99 GLN A O 1
ATOM 769 N N . SER A 1 100 ? -9.031 9.953 1.263 1 82.06 100 SER A N 1
ATOM 770 C CA . SER A 1 100 ? -7.805 9.688 0.524 1 82.06 100 SER A CA 1
ATOM 771 C C . SER A 1 100 ? -6.805 8.914 1.376 1 82.06 100 SER A C 1
ATOM 773 O O . SER A 1 100 ? -6.535 9.289 2.52 1 82.06 100 SER A O 1
ATOM 775 N N . GLY A 1 101 ? -6.215 7.906 0.848 1 79 101 GLY A N 1
ATOM 776 C CA . GLY A 1 101 ? -5.34 7.031 1.607 1 79 101 GLY A CA 1
ATOM 777 C C . GLY A 1 101 ? -4.113 7.738 2.152 1 79 101 GLY A C 1
ATOM 778 O O . GLY A 1 101 ? -3.811 7.641 3.344 1 79 101 GLY A O 1
ATOM 779 N N . GLN A 1 102 ? -3.432 8.406 1.309 1 76.25 102 GLN A N 1
ATOM 780 C CA . GLN A 1 102 ? -2.209 9.094 1.718 1 76.25 102 GLN A CA 1
ATOM 781 C C . GLN A 1 102 ? -2.502 10.156 2.775 1 76.25 102 GLN A C 1
ATOM 783 O O . GLN A 1 102 ? -1.804 10.242 3.787 1 76.25 102 GLN A O 1
ATOM 788 N N . THR A 1 103 ? -3.541 10.898 2.516 1 83.25 103 THR A N 1
ATOM 789 C CA . THR A 1 103 ? -3.896 11.961 3.443 1 83.25 103 THR A CA 1
ATOM 790 C C . THR A 1 103 ? -4.395 11.391 4.766 1 83.25 103 THR A C 1
ATOM 792 O O . THR A 1 103 ? -4.074 11.914 5.836 1 83.25 103 THR A O 1
ATOM 795 N N . SER A 1 104 ? -5.121 10.328 4.684 1 87.06 104 SER A N 1
ATOM 796 C CA . SER A 1 104 ? -5.637 9.688 5.891 1 87.06 104 SER A CA 1
ATOM 797 C C . SER A 1 104 ? -4.5 9.172 6.766 1 87.06 104 SER A C 1
ATOM 799 O O . SER A 1 104 ? -4.57 9.25 7.992 1 87.06 104 SER A O 1
ATOM 801 N N . ALA A 1 105 ? -3.527 8.609 6.145 1 80.94 105 ALA A N 1
ATOM 802 C CA . ALA A 1 105 ? -2.379 8.117 6.898 1 80.94 105 ALA A CA 1
ATOM 803 C C . ALA A 1 105 ? -1.688 9.25 7.648 1 80.94 105 ALA A C 1
ATOM 805 O O . ALA A 1 105 ? -1.252 9.078 8.789 1 80.94 105 ALA A O 1
ATOM 806 N N . HIS A 1 106 ? -1.648 10.336 7.008 1 81.56 106 HIS A N 1
ATOM 807 C CA . HIS A 1 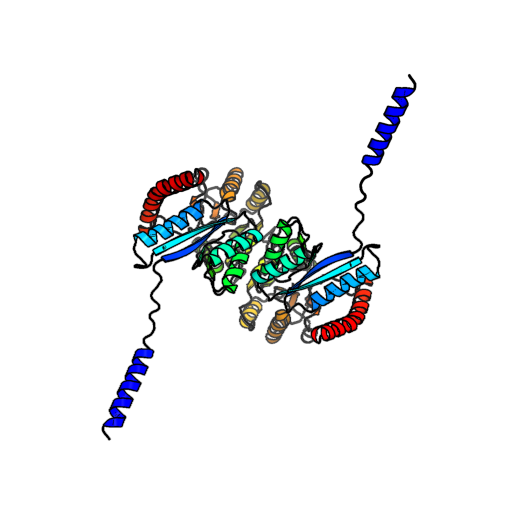106 ? -1.062 11.508 7.641 1 81.56 106 HIS A CA 1
ATOM 808 C C . HIS A 1 106 ? -1.91 11.984 8.82 1 81.56 106 HIS A C 1
ATOM 810 O O . HIS A 1 106 ? -1.383 12.258 9.898 1 81.56 106 HIS A O 1
ATOM 816 N N . VAL A 1 107 ? -3.111 12.07 8.555 1 87.69 107 VAL A N 1
ATOM 817 C CA . VAL A 1 107 ? -4.027 12.5 9.609 1 87.69 107 VAL A CA 1
ATOM 818 C C . VAL A 1 107 ? -3.945 11.531 10.789 1 87.69 107 VAL A C 1
ATOM 820 O O . VAL A 1 107 ? -3.943 11.961 11.945 1 87.69 107 VAL A O 1
ATOM 823 N N . GLN A 1 108 ? -3.869 10.281 10.523 1 86.56 108 GLN A N 1
ATOM 824 C CA . GLN A 1 108 ? -3.744 9.266 11.57 1 86.56 108 GLN A CA 1
ATOM 825 C C . GLN A 1 108 ? -2.502 9.508 12.422 1 86.56 108 GLN A C 1
ATOM 827 O O . GLN A 1 108 ? -2.537 9.336 13.641 1 86.56 108 GLN A O 1
ATOM 832 N N . SER A 1 109 ? -1.457 9.836 11.797 1 81.56 109 SER A N 1
ATOM 833 C CA . SER A 1 109 ? -0.219 10.094 12.523 1 81.56 109 SER A CA 1
ATOM 834 C C . SER A 1 109 ? -0.385 11.25 13.5 1 81.56 109 SER A C 1
ATOM 836 O O . SER A 1 109 ? 0.102 11.188 14.633 1 81.56 109 SER A O 1
ATOM 838 N N . ILE A 1 110 ? -0.994 12.32 13.047 1 84.81 110 ILE A N 1
ATOM 839 C CA . ILE A 1 110 ? -1.241 13.484 13.891 1 84.81 110 ILE A CA 1
ATOM 840 C C . ILE A 1 110 ? -2.145 13.086 15.055 1 84.81 110 ILE A C 1
ATOM 842 O O . ILE A 1 110 ? -1.859 13.414 16.219 1 84.81 110 ILE A O 1
ATOM 846 N N . CYS A 1 111 ? -3.168 12.367 14.734 1 88.38 111 CYS A N 1
ATOM 847 C CA . CYS A 1 111 ? -4.129 11.938 15.75 1 88.38 111 CYS A CA 1
ATOM 848 C C . CYS A 1 111 ? -3.467 11.031 16.781 1 88.38 111 CYS A C 1
ATOM 850 O O . CYS A 1 111 ? -3.756 11.133 17.984 1 88.38 111 CYS A O 1
ATOM 852 N N . ASP A 1 112 ? -2.658 10.188 16.391 1 84.25 112 ASP A N 1
ATOM 853 C CA . ASP A 1 112 ? -1.934 9.32 17.312 1 84.25 112 ASP A CA 1
ATOM 854 C C . ASP A 1 112 ? -1.04 10.125 18.25 1 84.25 112 ASP A C 1
ATOM 856 O O . ASP A 1 112 ? -0.994 9.859 19.453 1 84.25 112 ASP A O 1
ATOM 860 N N . ALA A 1 113 ? -0.353 11.023 17.641 1 79.62 113 ALA A N 1
ATOM 861 C CA . ALA A 1 113 ? 0.559 11.859 18.422 1 79.62 113 ALA A CA 1
ATOM 862 C C . ALA A 1 113 ? -0.199 12.664 19.469 1 79.62 113 ALA A C 1
ATOM 864 O O . ALA A 1 113 ? 0.327 12.938 20.547 1 79.62 113 ALA A O 1
ATOM 865 N N . LEU A 1 114 ? -1.377 13.008 19.203 1 84.5 114 LEU A N 1
ATOM 866 C CA . LEU A 1 114 ? -2.141 13.883 20.078 1 84.5 114 LEU A CA 1
ATOM 867 C C . LEU A 1 114 ? -3.197 13.086 20.844 1 84.5 114 LEU A C 1
ATOM 869 O O . LEU A 1 114 ? -4.023 13.664 21.547 1 84.5 114 LEU A O 1
ATOM 873 N N . SER A 1 115 ? -3.293 11.773 20.672 1 86.5 115 SER A N 1
ATOM 874 C CA . SER A 1 115 ? -4.191 10.852 21.344 1 86.5 115 SER A CA 1
ATOM 875 C C . SER A 1 115 ? -5.652 11.203 21.078 1 86.5 115 SER A C 1
ATOM 877 O O . SER A 1 115 ? -6.457 11.281 22.016 1 86.5 115 SER A O 1
ATOM 879 N N . ILE A 1 116 ? -5.906 11.492 19.844 1 91.25 116 ILE A N 1
ATOM 880 C CA . ILE A 1 116 ? -7.266 11.781 19.391 1 91.25 116 ILE A CA 1
ATOM 881 C C . ILE A 1 116 ? -7.773 10.633 18.516 1 91.25 116 ILE A C 1
ATOM 883 O O . ILE A 1 116 ? -7.082 10.188 17.594 1 91.25 116 ILE A O 1
ATOM 887 N N . PRO A 1 117 ? -8.969 10.188 18.781 1 93.56 117 PRO A N 1
ATOM 888 C CA . PRO A 1 117 ? -9.523 9.117 17.953 1 93.56 117 PRO A CA 1
ATOM 889 C C . PRO A 1 117 ? -9.727 9.555 16.5 1 93.56 117 PRO A C 1
ATOM 891 O O . PRO A 1 117 ? -10.266 10.633 16.234 1 93.56 117 PRO A O 1
ATOM 894 N N . HIS A 1 118 ? -9.203 8.773 15.594 1 93.69 118 HIS A N 1
ATOM 895 C CA . HIS A 1 118 ? -9.375 8.969 14.164 1 93.69 118 HIS A CA 1
ATOM 896 C C . HIS A 1 118 ? -10.297 7.914 13.562 1 93.69 118 HIS A C 1
ATOM 898 O O . HIS A 1 118 ? -9.992 6.719 13.609 1 93.69 118 HIS A O 1
ATOM 904 N N . ILE A 1 119 ? -11.414 8.344 13.07 1 93.44 119 ILE A N 1
ATOM 905 C CA . ILE A 1 119 ? -12.406 7.426 12.516 1 93.44 119 ILE A CA 1
ATOM 906 C C . ILE A 1 119 ? -12.32 7.43 10.992 1 93.44 119 ILE A C 1
ATOM 908 O O . ILE A 1 119 ? -12.461 8.477 10.359 1 93.44 119 ILE A O 1
ATOM 912 N N . GLU A 1 120 ? -12.078 6.277 10.461 1 91.44 120 GLU A N 1
ATOM 913 C CA . GLU A 1 120 ? -11.93 6.137 9.016 1 91.44 120 GLU A CA 1
ATOM 914 C C . GLU A 1 120 ? -12.984 5.191 8.445 1 91.44 120 GLU A C 1
ATOM 916 O O . GLU A 1 120 ? -13.531 4.352 9.164 1 91.44 120 GLU A O 1
ATOM 921 N N . THR A 1 121 ? -13.352 5.395 7.18 1 89.06 121 THR A N 1
ATOM 922 C CA . THR A 1 121 ? -14.305 4.547 6.473 1 89.06 121 THR A CA 1
ATOM 923 C C . THR A 1 121 ? -13.766 4.148 5.105 1 89.06 121 THR A C 1
ATOM 925 O O . THR A 1 121 ? -14.508 4.105 4.125 1 89.06 121 THR A O 1
ATOM 928 N N . ARG A 1 122 ? -12.492 3.887 5.035 1 86.38 122 ARG A N 1
ATOM 929 C CA . ARG A 1 122 ? -11.852 3.635 3.746 1 86.38 122 ARG A CA 1
ATOM 930 C C . ARG A 1 122 ? -11.07 2.326 3.771 1 86.38 122 ARG A C 1
ATOM 932 O O . ARG A 1 122 ? -10.703 1.838 4.844 1 86.38 122 ARG A O 1
ATOM 939 N N . TRP A 1 123 ? -10.82 1.933 2.521 1 81.88 123 TRP A N 1
ATOM 940 C CA . TRP A 1 123 ? -9.945 0.777 2.352 1 81.88 123 TRP A CA 1
ATOM 941 C C . TRP A 1 123 ? -8.516 1.104 2.781 1 81.88 123 TRP A C 1
ATOM 943 O O . TRP A 1 123 ? -8.016 2.199 2.51 1 81.88 123 TRP A O 1
ATOM 953 N N . ASP A 1 124 ? -7.969 0.15 3.557 1 77.31 124 ASP A N 1
ATOM 954 C CA . ASP A 1 124 ? -6.582 0.274 4 1 77.31 124 ASP A CA 1
ATOM 955 C C . ASP A 1 124 ? -5.863 -1.072 3.939 1 77.31 124 ASP A C 1
ATOM 957 O O . ASP A 1 124 ? -6.289 -2.037 4.578 1 77.31 124 ASP A O 1
ATOM 961 N N . TYR A 1 125 ? -4.816 -1.087 3.176 1 68.44 125 TYR A N 1
ATOM 962 C CA . TYR A 1 125 ? -4.113 -2.344 2.939 1 68.44 125 TYR A CA 1
ATOM 963 C C . TYR A 1 125 ? -3.336 -2.775 4.176 1 68.44 125 TYR A C 1
ATOM 965 O O . TYR A 1 125 ? -2.869 -3.914 4.258 1 68.44 125 TYR A O 1
ATOM 973 N N . ARG A 1 126 ? -3.211 -1.821 5.156 1 67.69 126 ARG A N 1
ATOM 974 C CA . ARG A 1 126 ? -2.41 -2.146 6.332 1 67.69 126 ARG A CA 1
ATOM 975 C C . ARG A 1 126 ? -3.174 -3.066 7.277 1 67.69 126 ARG A C 1
ATOM 977 O O . ARG A 1 126 ? -4.352 -2.834 7.562 1 67.69 126 ARG A O 1
ATOM 984 N N . LEU A 1 127 ? -2.477 -3.969 7.688 1 58.44 127 LEU A N 1
ATOM 985 C CA . LEU A 1 127 ? -3.111 -4.945 8.57 1 58.44 127 LEU A CA 1
ATOM 986 C C . LEU A 1 127 ? -3.092 -4.465 10.016 1 58.44 127 LEU A C 1
ATOM 988 O O . LEU A 1 127 ? -3.979 -4.812 10.797 1 58.44 127 LEU A O 1
ATOM 992 N N . ARG A 1 128 ? -2.115 -3.756 10.266 1 59.25 128 ARG A N 1
ATOM 993 C CA . ARG A 1 128 ? -2.016 -3.305 11.648 1 59.25 128 ARG A CA 1
ATOM 994 C C . ARG A 1 128 ? -2.545 -1.883 11.805 1 59.25 128 ARG A C 1
ATOM 996 O O . ARG A 1 128 ? -2.234 -1.008 10.992 1 59.25 128 ARG A O 1
ATOM 1003 N N . ARG A 1 129 ? -3.418 -1.892 12.883 1 64.81 129 ARG A N 1
ATOM 1004 C CA . ARG A 1 129 ? -4.055 -0.602 13.125 1 64.81 129 ARG A CA 1
ATOM 1005 C C . ARG A 1 129 ? -3.316 0.171 14.219 1 64.81 129 ARG A C 1
ATOM 1007 O O . ARG A 1 129 ? -2.754 -0.426 15.141 1 64.81 129 ARG A O 1
ATOM 1014 N N . ASP A 1 130 ? -3.338 1.435 14.008 1 72.06 130 ASP A N 1
ATOM 1015 C CA . ASP A 1 130 ? -2.736 2.348 14.977 1 72.06 130 ASP A CA 1
ATOM 1016 C C . ASP A 1 130 ? -3.609 2.486 16.219 1 72.06 130 ASP A C 1
ATOM 1018 O O . ASP A 1 130 ? -4.801 2.18 16.188 1 72.06 130 ASP A O 1
ATOM 1022 N N . ASP A 1 131 ? -3.113 2.799 17.312 1 71.31 131 ASP A N 1
ATOM 1023 C CA . ASP A 1 131 ? -3.768 2.838 18.609 1 71.31 131 ASP A CA 1
ATOM 1024 C C . ASP A 1 131 ? -5.02 3.711 18.578 1 71.31 131 ASP A C 1
ATOM 1026 O O . ASP A 1 131 ? -6.055 3.348 19.141 1 71.31 131 ASP A O 1
ATOM 1030 N N . TYR A 1 132 ? -5.004 4.754 17.953 1 83.69 132 TYR A N 1
ATOM 1031 C CA . TYR A 1 132 ? -6.129 5.684 17.984 1 83.69 132 TYR A CA 1
ATOM 1032 C C . TYR A 1 132 ? -6.875 5.691 16.656 1 83.69 132 TYR A C 1
ATOM 1034 O O . TYR A 1 132 ? -7.383 6.734 16.234 1 83.69 132 TYR A O 1
ATOM 1042 N N . SER A 1 133 ? -6.828 4.57 16.016 1 87.94 133 SER A N 1
ATOM 1043 C CA . SER A 1 133 ? -7.504 4.477 14.719 1 87.94 133 SER A CA 1
ATOM 1044 C C . SER A 1 133 ? -8.68 3.51 14.781 1 87.94 133 SER A C 1
ATOM 1046 O O . SER A 1 133 ? -8.578 2.438 15.383 1 87.94 133 SER A O 1
ATOM 1048 N N . VAL A 1 134 ? -9.828 3.969 14.375 1 89 134 VAL A N 1
ATOM 1049 C CA . VAL A 1 134 ? -11 3.115 14.172 1 89 134 VAL A CA 1
ATOM 1050 C C . VAL A 1 134 ? -11.422 3.162 12.711 1 89 134 VAL A C 1
ATOM 1052 O O . VAL A 1 134 ? -11.781 4.223 12.195 1 89 134 VAL A O 1
ATOM 1055 N N . ASN A 1 135 ? -11.281 2.109 12.07 1 89.94 135 ASN A N 1
ATOM 1056 C CA . ASN A 1 135 ? -11.703 2.035 10.672 1 89.94 135 ASN A CA 1
ATOM 1057 C C . ASN A 1 135 ? -12.969 1.194 10.516 1 89.94 135 ASN A C 1
ATOM 1059 O O . ASN A 1 135 ? -12.977 0.006 10.836 1 89.94 135 ASN A O 1
ATOM 1063 N N . LEU A 1 136 ? -13.977 1.768 10.039 1 88.75 136 LEU A N 1
ATOM 1064 C CA . LEU A 1 136 ? -15.273 1.108 9.945 1 88.75 136 LEU A CA 1
ATOM 1065 C C . LEU A 1 136 ? -15.398 0.355 8.625 1 88.75 136 LEU A C 1
ATOM 1067 O O . LEU A 1 136 ? -16.391 -0.338 8.391 1 88.75 136 LEU A O 1
ATOM 1071 N N . TYR A 1 137 ? -14.414 0.497 7.734 1 89.69 137 TYR A N 1
ATOM 1072 C CA . TYR A 1 137 ? -14.359 -0.316 6.527 1 89.69 137 TYR A CA 1
ATOM 1073 C C . TYR A 1 137 ? -13.891 -1.732 6.84 1 89.69 137 TYR A C 1
ATOM 1075 O O . TYR A 1 137 ? -13.023 -1.931 7.691 1 89.69 137 TYR A O 1
ATOM 1083 N N . PRO A 1 138 ? -14.438 -2.672 6.121 1 88.88 138 PRO A N 1
ATOM 1084 C CA . PRO A 1 138 ? -14.047 -4.051 6.426 1 88.88 138 PRO A CA 1
ATOM 1085 C C . PRO A 1 138 ? -12.547 -4.285 6.27 1 88.88 138 PRO A C 1
ATOM 1087 O O . PRO A 1 138 ? -11.922 -3.734 5.363 1 88.88 138 PRO A O 1
ATOM 1090 N N . HIS A 1 139 ? -12.039 -5.102 7.152 1 86.81 139 HIS A N 1
ATOM 1091 C CA . HIS A 1 139 ? -10.633 -5.488 7.062 1 86.81 139 HIS A CA 1
ATOM 1092 C C . HIS A 1 139 ? -10.344 -6.23 5.762 1 86.81 139 HIS A C 1
ATOM 1094 O O . HIS A 1 139 ? -11.156 -7.055 5.32 1 86.81 139 HIS A O 1
ATOM 1100 N N . PRO A 1 140 ? -9.203 -6.023 5.168 1 82.88 140 PRO A N 1
ATOM 1101 C CA . PRO A 1 140 ? -8.875 -6.656 3.889 1 82.88 140 PRO A CA 1
ATOM 1102 C C . PRO A 1 140 ? -8.953 -8.18 3.951 1 82.88 140 PRO A C 1
ATOM 1104 O O . PRO A 1 140 ? -9.469 -8.812 3.025 1 82.88 140 PRO A O 1
ATOM 1107 N N . SER A 1 141 ? -8.477 -8.742 5.031 1 83.56 141 SER A N 1
ATOM 1108 C CA . SER A 1 141 ? -8.492 -10.195 5.156 1 83.56 141 SER A CA 1
ATOM 1109 C C . SER A 1 141 ? -9.922 -10.727 5.219 1 83.56 141 SER A C 1
ATOM 1111 O O . SER A 1 141 ? -10.203 -11.812 4.715 1 83.56 141 SER A O 1
ATOM 1113 N N . SER A 1 142 ? -10.82 -9.922 5.867 1 89.31 142 SER A N 1
ATOM 1114 C CA . SER A 1 142 ? -12.219 -10.336 5.953 1 89.31 142 SER A CA 1
ATOM 1115 C C . SER A 1 142 ? -12.891 -10.297 4.586 1 89.31 142 SER A C 1
ATOM 1117 O O . SER A 1 142 ? -13.648 -11.211 4.238 1 89.31 142 SER A O 1
ATOM 1119 N N . LEU A 1 143 ? -12.594 -9.297 3.887 1 90.44 143 LEU A N 1
ATOM 1120 C CA . LEU A 1 143 ? -13.172 -9.18 2.553 1 90.44 143 LEU A CA 1
ATOM 1121 C C . LEU A 1 143 ? -12.641 -10.266 1.631 1 90.44 143 LEU A C 1
ATOM 1123 O O . LEU A 1 143 ? -13.406 -10.875 0.872 1 90.44 143 LEU A O 1
ATOM 1127 N N . SER A 1 144 ? -11.375 -10.492 1.67 1 91.38 144 SER A N 1
ATOM 1128 C CA . SER A 1 144 ? -10.773 -11.523 0.831 1 91.38 144 SER A CA 1
ATOM 1129 C C . SER A 1 144 ? -11.344 -12.906 1.149 1 91.38 144 SER A C 1
ATOM 1131 O O . SER A 1 144 ? -11.562 -13.711 0.248 1 91.38 144 SER A O 1
ATOM 1133 N N . LYS A 1 145 ? -11.555 -13.156 2.439 1 93.12 145 LYS A N 1
ATOM 1134 C CA . LYS A 1 145 ? -12.148 -14.43 2.846 1 93.12 145 LYS A CA 1
ATOM 1135 C C . LYS A 1 145 ? -13.578 -14.562 2.322 1 93.12 145 LYS A C 1
ATOM 1137 O O . LYS A 1 145 ? -14.008 -15.648 1.946 1 93.12 145 LYS A O 1
ATOM 1142 N N . ALA A 1 146 ? -14.289 -13.477 2.398 1 94.69 146 ALA A N 1
ATOM 1143 C CA . ALA A 1 146 ? -15.656 -13.484 1.877 1 94.69 146 ALA A CA 1
ATOM 1144 C C . ALA A 1 146 ? -15.672 -13.852 0.396 1 94.69 146 ALA A C 1
ATOM 1146 O O . ALA A 1 146 ? -16.531 -14.617 -0.05 1 94.69 146 ALA A O 1
ATOM 1147 N N . TYR A 1 147 ? -14.758 -13.383 -0.398 1 94.5 147 TYR A N 1
ATOM 1148 C CA . TYR A 1 147 ? -14.68 -13.719 -1.816 1 94.5 147 TYR A CA 1
ATOM 1149 C C . TYR A 1 147 ? -14.32 -15.18 -2.014 1 94.5 147 TYR A C 1
ATOM 1151 O O . TYR A 1 147 ? -14.867 -15.852 -2.898 1 94.5 147 TYR A O 1
ATOM 1159 N N . LEU A 1 148 ? -13.43 -15.641 -1.2 1 93.5 148 LEU A N 1
ATOM 1160 C CA . LEU A 1 148 ? -13.07 -17.047 -1.247 1 93.5 148 LEU A CA 1
ATOM 1161 C C . LEU A 1 148 ? -14.289 -17.938 -0.972 1 93.5 148 LEU A C 1
ATOM 1163 O O . LEU A 1 148 ? -14.531 -18.906 -1.681 1 93.5 148 LEU A O 1
ATOM 1167 N N . ASP A 1 149 ? -15.047 -17.562 0.03 1 94.81 149 ASP A N 1
ATOM 1168 C CA . ASP A 1 149 ? -16.25 -18.312 0.382 1 94.81 149 ASP A CA 1
ATOM 1169 C C . ASP A 1 149 ? -17.25 -18.312 -0.767 1 94.81 149 ASP A C 1
ATOM 1171 O O . ASP A 1 149 ? -17.922 -19.312 -1.019 1 94.81 149 ASP A O 1
ATOM 1175 N N . LEU A 1 150 ? -17.359 -17.172 -1.444 1 95.62 150 LEU A N 1
ATOM 1176 C CA . LEU A 1 150 ? -18.25 -17.094 -2.59 1 95.62 150 LEU A CA 1
ATOM 1177 C C . LEU A 1 150 ? -17.812 -18.047 -3.697 1 95.62 150 LEU A C 1
ATOM 1179 O O . LEU A 1 150 ? -18.641 -18.75 -4.277 1 95.62 150 LEU A O 1
ATOM 1183 N N . VAL A 1 151 ? -16.547 -18.047 -4.004 1 94.69 151 VAL A N 1
ATOM 1184 C CA . VAL A 1 151 ? -15.984 -18.906 -5.047 1 94.69 151 VAL A CA 1
ATOM 1185 C C . VAL A 1 151 ? -16.25 -20.375 -4.707 1 94.69 151 VAL A C 1
ATOM 1187 O O . VAL A 1 151 ? -16.656 -21.156 -5.574 1 94.69 151 VAL A O 1
ATOM 1190 N N . ARG A 1 152 ? -16.094 -20.734 -3.461 1 93.19 152 ARG A N 1
ATOM 1191 C CA . ARG A 1 152 ? -16.344 -22.094 -3 1 93.19 152 ARG A CA 1
ATOM 1192 C C . ARG A 1 152 ? -17.828 -22.438 -3.078 1 93.19 152 ARG A C 1
ATOM 1194 O O . ARG A 1 152 ? -18.188 -23.531 -3.51 1 93.19 152 ARG A O 1
ATOM 1201 N N . LEU A 1 153 ? -18.625 -21.453 -2.609 1 95.62 153 LEU A N 1
ATOM 1202 C CA . LEU A 1 153 ? -20.062 -21.641 -2.639 1 95.62 153 LEU A CA 1
ATOM 1203 C C . LEU A 1 153 ? -20.562 -21.906 -4.062 1 95.62 153 LEU A C 1
ATOM 1205 O O . LEU A 1 153 ? -21.438 -22.734 -4.281 1 95.62 153 LEU A O 1
ATOM 1209 N N . PHE A 1 154 ? -19.969 -21.203 -5.035 1 96.31 154 PHE A N 1
ATOM 1210 C CA . PHE A 1 154 ? -20.391 -21.312 -6.426 1 96.31 15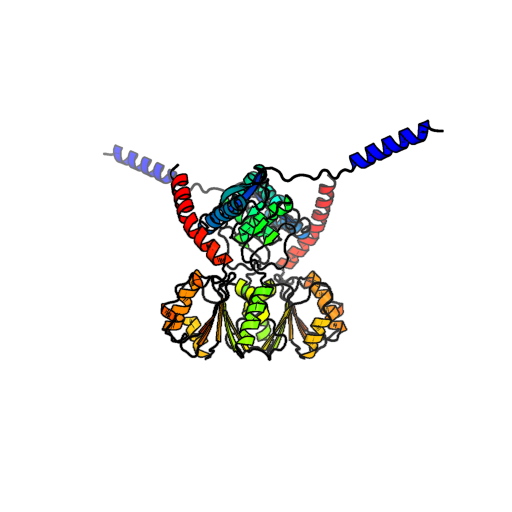4 PHE A CA 1
ATOM 1211 C C . PHE A 1 154 ? -19.734 -22.516 -7.102 1 96.31 154 PHE A C 1
ATOM 1213 O O . PHE A 1 154 ? -20.062 -22.844 -8.25 1 96.31 154 PHE A O 1
ATOM 1220 N N . GLY A 1 155 ? -18.734 -23.156 -6.426 1 94.19 155 GLY A N 1
ATOM 1221 C CA . GLY A 1 155 ? -18.094 -24.344 -6.953 1 94.19 155 GLY A CA 1
ATOM 1222 C C . GLY A 1 155 ? -17.141 -24.047 -8.102 1 94.19 155 GLY A C 1
ATOM 1223 O O . GLY A 1 155 ? -17.016 -24.828 -9.031 1 94.19 155 GLY A O 1
ATOM 1224 N N . TRP A 1 156 ? -16.547 -22.828 -8.102 1 93.81 156 TRP A N 1
ATOM 1225 C CA . TRP A 1 156 ? -15.602 -22.484 -9.148 1 93.81 156 TRP A CA 1
ATOM 1226 C C . TRP A 1 156 ? -14.32 -23.312 -9.023 1 93.81 156 TRP A C 1
ATOM 1228 O O . TRP A 1 156 ? -13.758 -23.422 -7.934 1 93.81 156 TRP A O 1
ATOM 1238 N N . ARG A 1 157 ? -13.883 -23.891 -10.102 1 90.25 157 ARG A N 1
ATOM 1239 C CA . ARG A 1 157 ? -12.633 -24.641 -10.117 1 90.25 157 ARG A CA 1
ATOM 1240 C C . ARG A 1 157 ? -11.523 -23.844 -10.781 1 90.25 157 ARG A C 1
ATOM 1242 O O . ARG A 1 157 ? -10.336 -24.125 -10.594 1 90.25 157 ARG A O 1
ATOM 1249 N N . SER A 1 158 ? -11.969 -22.875 -11.586 1 91.31 158 SER A N 1
ATOM 1250 C CA . SER A 1 158 ? -11.039 -21.969 -12.25 1 91.31 158 SER A CA 1
ATOM 1251 C C . SER A 1 158 ? -11.641 -20.578 -12.414 1 91.31 158 SER A C 1
ATOM 1253 O O . SER A 1 158 ? -12.852 -20.438 -12.578 1 91.31 158 SER A O 1
ATOM 1255 N N . PHE A 1 159 ? -10.797 -19.641 -12.328 1 93.44 159 PHE A N 1
ATOM 1256 C CA . PHE A 1 159 ? -11.281 -18.281 -12.562 1 93.44 159 PHE A CA 1
ATOM 1257 C C . PHE A 1 159 ? -10.125 -17.344 -12.891 1 93.44 159 PHE A C 1
ATOM 1259 O O . PHE A 1 159 ? -8.961 -17.672 -12.641 1 93.44 159 PHE A O 1
ATOM 1266 N N . CYS A 1 160 ? -10.484 -16.203 -13.484 1 94.69 160 CYS A N 1
ATOM 1267 C CA . CYS A 1 160 ? -9.523 -15.164 -13.82 1 94.69 160 CYS A CA 1
ATOM 1268 C C . CYS A 1 160 ? -9.766 -13.914 -12.984 1 94.69 160 CYS A C 1
ATOM 1270 O O . CYS A 1 160 ? -10.906 -13.453 -12.859 1 94.69 160 CYS A O 1
ATOM 1272 N N . ILE A 1 161 ? -8.727 -13.461 -12.32 1 94.69 161 ILE A N 1
ATOM 1273 C CA . ILE A 1 161 ? -8.805 -12.211 -11.57 1 94.69 161 ILE A CA 1
ATOM 1274 C C . ILE A 1 161 ? -8.32 -11.055 -12.445 1 94.69 161 ILE A C 1
ATOM 1276 O O . ILE A 1 161 ? -7.168 -11.039 -12.875 1 94.69 161 ILE A O 1
ATOM 1280 N N . LEU A 1 162 ? -9.203 -10.156 -12.766 1 96.5 162 LEU A N 1
ATOM 1281 C CA . LEU A 1 162 ? -8.867 -8.898 -13.43 1 96.5 162 LEU A CA 1
ATOM 1282 C C . LEU A 1 162 ? -8.766 -7.762 -12.422 1 96.5 162 LEU A C 1
ATOM 1284 O O . LEU A 1 162 ? -9.758 -7.375 -11.812 1 96.5 162 LEU A O 1
ATOM 1288 N N . TYR A 1 163 ? -7.59 -7.219 -12.266 1 94.5 163 TYR A N 1
ATOM 1289 C CA . TYR A 1 163 ? -7.438 -6.18 -11.25 1 94.5 163 TYR A CA 1
ATOM 1290 C C . TYR A 1 163 ? -6.883 -4.898 -11.859 1 94.5 163 TYR A C 1
ATOM 1292 O O . TYR A 1 163 ? -6.152 -4.941 -12.852 1 94.5 163 TYR A O 1
ATOM 1300 N N . GLU A 1 164 ? -7.199 -3.764 -11.273 1 92.94 164 GLU A N 1
ATOM 1301 C CA . GLU A 1 164 ? -6.867 -2.455 -11.828 1 92.94 164 GLU A CA 1
ATOM 1302 C C . GLU A 1 164 ? -5.559 -1.925 -11.25 1 92.94 164 GLU A C 1
ATOM 1304 O O . GLU A 1 164 ? -4.719 -1.396 -11.984 1 92.94 164 GLU A O 1
ATOM 1309 N N . ASP A 1 165 ? -5.41 -1.968 -9.953 1 87.62 165 ASP A N 1
ATOM 1310 C CA . ASP A 1 165 ? -4.211 -1.464 -9.289 1 87.62 165 ASP A CA 1
ATOM 1311 C C . ASP A 1 165 ? -3.637 -2.502 -8.32 1 87.62 165 ASP A C 1
ATOM 1313 O O . ASP A 1 165 ? -4.266 -3.531 -8.07 1 87.62 165 ASP A O 1
ATOM 1317 N N . ASN A 1 166 ? -2.484 -2.182 -7.781 1 84.56 166 ASN A N 1
ATOM 1318 C CA . ASN A 1 166 ? -1.75 -3.172 -7 1 84.56 166 ASN A CA 1
ATOM 1319 C C . ASN A 1 166 ? -2.49 -3.533 -5.715 1 84.56 166 ASN A C 1
ATOM 1321 O O . ASN A 1 166 ? -2.287 -4.613 -5.16 1 84.56 166 ASN A O 1
ATOM 1325 N N . GLU A 1 167 ? -3.309 -2.686 -5.277 1 86.12 167 GLU A N 1
ATOM 1326 C CA . GLU A 1 167 ? -4.07 -2.984 -4.07 1 86.12 167 GLU A CA 1
ATOM 1327 C C . GLU A 1 167 ? -5.012 -4.168 -4.293 1 86.12 167 GLU A C 1
ATOM 1329 O O . GLU A 1 167 ? -5.387 -4.855 -3.34 1 86.12 167 GLU A O 1
ATOM 1334 N N . GLY A 1 168 ? -5.332 -4.344 -5.531 1 90.5 168 GLY A N 1
ATOM 1335 C CA . GLY A 1 168 ? -6.207 -5.457 -5.859 1 90.5 168 GLY A CA 1
ATOM 1336 C C . GLY A 1 168 ? -5.613 -6.809 -5.496 1 90.5 168 GLY A C 1
ATOM 1337 O O . GLY A 1 168 ? -6.34 -7.723 -5.102 1 90.5 168 GLY A O 1
ATOM 1338 N N . LEU A 1 169 ? -4.34 -6.957 -5.637 1 88.5 169 LEU A N 1
ATOM 1339 C CA . LEU A 1 169 ? -3.676 -8.203 -5.27 1 88.5 169 LEU A CA 1
ATOM 1340 C C . LEU A 1 169 ? -3.82 -8.477 -3.775 1 88.5 169 LEU A C 1
ATOM 1342 O O . LEU A 1 169 ? -4.02 -9.625 -3.367 1 88.5 169 LEU A O 1
ATOM 1346 N N . VAL A 1 170 ? -3.803 -7.406 -3.076 1 88.12 170 VAL A N 1
ATOM 1347 C CA . VAL A 1 170 ? -3.943 -7.523 -1.63 1 88.12 170 VAL A CA 1
ATOM 1348 C C . VAL A 1 170 ? -5.391 -7.863 -1.278 1 88.12 170 VAL A C 1
ATOM 1350 O O . VAL A 1 170 ? -5.645 -8.719 -0.424 1 88.12 170 VAL A O 1
ATOM 1353 N N . ARG A 1 171 ? -6.277 -7.305 -1.998 1 90.56 171 ARG A N 1
ATOM 1354 C CA . ARG A 1 171 ? -7.691 -7.547 -1.75 1 90.56 171 ARG A CA 1
ATOM 1355 C C . ARG A 1 171 ? -8.062 -8.992 -2.059 1 90.56 171 ARG A C 1
ATOM 1357 O O . ARG A 1 171 ? -8.992 -9.547 -1.466 1 90.56 171 ARG A O 1
ATOM 1364 N N . MET A 1 172 ? -7.328 -9.625 -2.936 1 91.56 172 MET A N 1
ATOM 1365 C CA . MET A 1 172 ? -7.641 -10.992 -3.352 1 91.56 172 MET A CA 1
ATOM 1366 C C . MET A 1 172 ? -6.66 -11.984 -2.738 1 91.56 172 MET A C 1
ATOM 1368 O O . MET A 1 172 ? -6.531 -13.117 -3.217 1 91.56 172 MET A O 1
ATOM 1372 N N . GLN A 1 173 ? -5.988 -11.547 -1.751 1 89.88 173 GLN A N 1
ATOM 1373 C CA . GLN A 1 173 ? -4.844 -12.305 -1.252 1 89.88 173 GLN A CA 1
ATOM 1374 C C . GLN A 1 173 ? -5.258 -13.711 -0.823 1 89.88 173 GLN A C 1
ATOM 1376 O O . GLN A 1 173 ? -4.504 -14.672 -1.015 1 89.88 173 GLN A O 1
ATOM 1381 N N . GLU A 1 174 ? -6.418 -13.914 -0.229 1 89.81 174 GLU A N 1
ATOM 1382 C CA . GLU A 1 174 ? -6.836 -15.234 0.241 1 89.81 174 GLU A CA 1
ATOM 1383 C C . GLU A 1 174 ? -7.098 -16.172 -0.928 1 89.81 174 GLU A C 1
ATOM 1385 O O . GLU A 1 174 ? -6.922 -17.391 -0.803 1 89.81 174 GLU A O 1
ATOM 1390 N N . LEU A 1 175 ? -7.488 -15.586 -1.999 1 89.62 175 LEU A N 1
ATOM 1391 C CA . LEU A 1 175 ? -7.707 -16.391 -3.199 1 89.62 175 LEU A CA 1
ATOM 1392 C C . LEU A 1 175 ? -6.383 -16.828 -3.809 1 89.62 175 LEU A C 1
ATOM 1394 O O . LEU A 1 175 ? -6.32 -17.859 -4.492 1 89.62 175 LEU A O 1
ATOM 1398 N N . LEU A 1 176 ? -5.434 -16 -3.535 1 87.06 176 LEU A N 1
ATOM 1399 C CA . LEU A 1 176 ? -4.121 -16.281 -4.109 1 87.06 176 LEU A CA 1
ATOM 1400 C C . LEU A 1 176 ? -3.334 -17.25 -3.234 1 87.06 176 LEU A C 1
ATOM 1402 O O . LEU A 1 176 ? -2.443 -17.953 -3.723 1 87.06 176 LEU A O 1
ATOM 1406 N N . LYS A 1 177 ? -3.703 -17.188 -1.898 1 83.44 177 LYS A N 1
ATOM 1407 C CA . LYS A 1 177 ? -3.016 -18.078 -0.961 1 83.44 177 LYS A CA 1
ATOM 1408 C C . LYS A 1 177 ? -3.459 -19.531 -1.142 1 83.44 177 LYS A C 1
ATOM 1410 O O . LYS A 1 177 ? -4.641 -19.797 -1.372 1 83.44 177 LYS A O 1
ATOM 1415 N N . THR A 1 178 ? -2.752 -20.297 -1.774 1 64.88 178 THR A N 1
ATOM 1416 C CA . THR A 1 178 ? -3.178 -21.656 -2.123 1 64.88 178 THR A CA 1
ATOM 1417 C C . THR A 1 178 ? -2.811 -22.641 -1.016 1 64.88 178 THR A C 1
ATOM 1419 O O . THR A 1 178 ? -1.632 -22.812 -0.702 1 64.88 178 THR A O 1
ATOM 1422 N N . PRO A 1 179 ? -3.762 -22.953 -0.037 1 55.88 179 PRO A N 1
ATOM 1423 C CA . PRO A 1 179 ? -3.268 -24.109 0.714 1 55.88 179 PRO A CA 1
ATOM 1424 C C . PRO A 1 179 ? -2.738 -25.219 -0.192 1 55.88 179 PRO A C 1
ATOM 1426 O O . PRO A 1 179 ? -1.79 -25.922 0.173 1 55.88 179 PRO A O 1
ATOM 1429 N N . SER A 1 180 ? -3.562 -25.703 -1.234 1 54.06 180 SER A N 1
ATOM 1430 C CA . SER A 1 180 ? -3.178 -26.781 -2.143 1 54.06 180 SER A CA 1
ATOM 1431 C C . SER A 1 180 ? -3.256 -26.328 -3.598 1 54.06 180 SER A C 1
ATOM 1433 O O . SER A 1 180 ? -4.27 -25.766 -4.027 1 54.06 180 SER A O 1
ATOM 1435 N N . PRO A 1 181 ? -2.131 -26.078 -4.281 1 51.72 181 PRO A N 1
ATOM 1436 C CA . PRO A 1 181 ? -2.162 -25.75 -5.707 1 51.72 181 PRO A CA 1
ATOM 1437 C C . PRO A 1 181 ? -3.381 -26.328 -6.422 1 51.72 181 PRO A C 1
ATOM 1439 O O . PRO A 1 181 ? -3.82 -25.781 -7.438 1 51.72 181 PRO A O 1
ATOM 1442 N N . ASN A 1 182 ? -3.896 -27.312 -5.793 1 57.72 182 ASN A N 1
ATOM 1443 C CA . ASN A 1 182 ? -4.859 -28.125 -6.527 1 57.72 182 ASN A CA 1
ATOM 1444 C C . ASN A 1 182 ? -6.289 -27.672 -6.277 1 57.72 182 ASN A C 1
ATOM 1446 O O . ASN A 1 182 ? -7.234 -28.25 -6.82 1 57.72 182 ASN A O 1
ATOM 1450 N N . GLU A 1 183 ? -6.434 -26.484 -5.543 1 72.12 183 GLU A N 1
ATOM 1451 C CA . GLU A 1 183 ? -7.848 -26.203 -5.301 1 72.12 183 GLU A CA 1
ATOM 1452 C C . GLU A 1 183 ? -8.453 -25.391 -6.445 1 72.12 183 GLU A C 1
ATOM 1454 O O . GLU A 1 183 ? -9.508 -25.75 -6.977 1 72.12 183 GLU A O 1
ATOM 1459 N N . PHE A 1 184 ? -7.762 -24.344 -6.852 1 81.94 184 PHE A N 1
ATOM 1460 C CA . PHE A 1 184 ? -8.25 -23.5 -7.93 1 81.94 184 PHE A CA 1
ATOM 1461 C C . PHE A 1 184 ? -7.156 -23.234 -8.953 1 81.94 184 PHE A C 1
ATOM 1463 O O . PHE A 1 184 ? -5.984 -23.078 -8.594 1 81.94 184 PHE A O 1
ATOM 1470 N N . LYS A 1 185 ? -7.566 -23.344 -10.125 1 83.81 185 LYS A N 1
ATOM 1471 C CA . LYS A 1 185 ? -6.719 -22.766 -11.164 1 83.81 185 LYS A CA 1
ATOM 1472 C C . LYS A 1 185 ? -7 -21.281 -11.359 1 83.81 185 LYS A C 1
ATOM 1474 O O . LYS A 1 185 ? -8.086 -20.906 -11.789 1 83.81 185 LYS A O 1
ATOM 1479 N N . VAL A 1 186 ? -6.035 -20.484 -11 1 87.69 186 VAL A N 1
ATOM 1480 C CA . VAL A 1 186 ? -6.277 -19.047 -10.984 1 87.69 186 VAL A CA 1
ATOM 1481 C C . VAL A 1 186 ? -5.359 -18.359 -11.992 1 87.69 186 VAL A C 1
ATOM 1483 O O . VAL A 1 186 ? -4.164 -18.656 -12.055 1 87.69 186 VAL A O 1
ATOM 1486 N N . SER A 1 187 ? -5.906 -17.547 -12.844 1 89.44 187 SER A N 1
ATOM 1487 C CA . SER A 1 187 ? -5.129 -16.656 -13.688 1 89.44 187 SER A CA 1
ATOM 1488 C C . SER A 1 187 ? -5.328 -15.195 -13.281 1 89.44 187 SER A C 1
ATOM 1490 O O . SER A 1 187 ? -6.418 -14.812 -12.844 1 89.44 187 SER A O 1
ATOM 1492 N N . ILE A 1 188 ? -4.281 -14.445 -13.383 1 91.25 188 ILE A N 1
ATOM 1493 C CA . ILE A 1 188 ? -4.34 -13.047 -12.953 1 91.25 188 ILE A CA 1
ATOM 1494 C C . ILE A 1 188 ? -3.898 -12.141 -14.094 1 91.25 188 ILE A C 1
ATOM 1496 O O . ILE A 1 188 ? -2.889 -12.398 -14.75 1 91.25 188 ILE A O 1
ATOM 1500 N N . ARG A 1 189 ? -4.684 -11.094 -14.336 1 92.62 189 ARG A N 1
ATOM 1501 C CA . ARG A 1 189 ? -4.359 -10.078 -15.328 1 92.62 189 ARG A CA 1
ATOM 1502 C C . ARG A 1 189 ? -4.629 -8.672 -14.789 1 92.62 189 ARG A C 1
ATOM 1504 O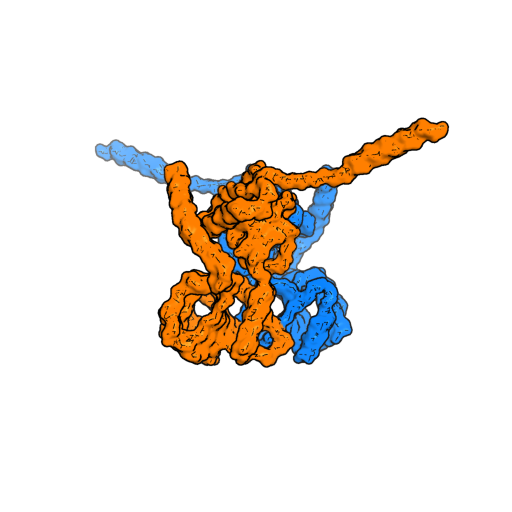 O . ARG A 1 189 ? -5.555 -8.469 -14.008 1 92.62 189 ARG A O 1
ATOM 1511 N N . GLN A 1 190 ? -3.791 -7.773 -15.25 1 92.12 190 GLN A N 1
ATOM 1512 C CA . GLN A 1 190 ? -3.982 -6.391 -14.828 1 92.12 190 GLN A CA 1
ATOM 1513 C C . GLN A 1 190 ? -4.656 -5.57 -15.922 1 92.12 190 GLN A C 1
ATOM 1515 O O . GLN A 1 190 ? -4.238 -5.605 -17.078 1 92.12 190 GLN A O 1
ATOM 1520 N N . LEU A 1 191 ? -5.668 -4.895 -15.5 1 95.31 191 LEU A N 1
ATOM 1521 C CA . LEU A 1 191 ? -6.316 -3.977 -16.422 1 95.31 191 LEU A CA 1
ATOM 1522 C C . LEU A 1 191 ? -5.352 -2.887 -16.875 1 95.31 191 LEU A C 1
ATOM 1524 O O . LEU A 1 191 ? -4.566 -2.375 -16.078 1 95.31 191 LEU A O 1
ATOM 1528 N N . PRO A 1 192 ? -5.379 -2.617 -18.141 1 92.12 192 PRO A N 1
ATOM 1529 C CA . PRO A 1 192 ? -4.5 -1.555 -18.641 1 92.12 192 PRO A CA 1
ATOM 1530 C C . PRO A 1 192 ? -4.883 -0.177 -18.109 1 92.12 192 PRO A C 1
ATOM 1532 O O . PRO A 1 192 ? -5.988 0.001 -17.578 1 92.12 192 PRO A O 1
ATOM 1535 N N . ARG A 1 193 ? -3.814 0.66 -18.297 1 86.25 193 ARG A N 1
ATOM 1536 C CA . ARG A 1 193 ? -4.094 2.047 -17.938 1 86.25 193 ARG A CA 1
ATOM 1537 C C . ARG A 1 193 ? -4.965 2.723 -18.984 1 86.25 193 ARG A C 1
ATOM 1539 O O . ARG A 1 193 ? -4.809 2.465 -20.188 1 86.25 193 ARG A O 1
ATOM 1546 N N . GLY A 1 194 ? -6.008 3.391 -18.594 1 86.19 194 GLY A N 1
ATOM 1547 C CA . GLY A 1 194 ? -6.906 4.027 -19.531 1 86.19 194 GLY A CA 1
ATOM 1548 C C . GLY A 1 194 ? -8.312 3.465 -19.5 1 86.19 194 GLY A C 1
ATOM 1549 O O . GLY A 1 194 ? -8.766 2.977 -18.453 1 86.19 194 GLY A O 1
ATOM 1550 N N . ASN A 1 195 ? -9 3.596 -20.766 1 90.88 195 ASN A N 1
ATOM 1551 C CA . ASN A 1 195 ? -10.414 3.213 -20.766 1 90.88 195 ASN A CA 1
ATOM 1552 C C . ASN A 1 195 ? -10.695 2.156 -21.828 1 90.88 195 ASN A C 1
ATOM 1554 O O . ASN A 1 195 ? -11.852 1.853 -22.125 1 90.88 195 ASN A O 1
ATOM 1558 N N . ASP A 1 196 ? -9.695 1.647 -22.422 1 95.88 196 ASP A N 1
ATOM 1559 C CA . ASP A 1 196 ? -9.875 0.578 -23.391 1 95.88 196 ASP A CA 1
ATOM 1560 C C . ASP A 1 196 ? -9.359 -0.754 -22.859 1 95.88 196 ASP A C 1
ATOM 1562 O O . ASP A 1 196 ? -8.148 -0.966 -22.75 1 95.88 196 ASP A O 1
ATOM 1566 N N . TYR A 1 197 ? -10.305 -1.638 -22.641 1 97.19 197 TYR A N 1
ATOM 1567 C CA . TYR A 1 197 ? -9.984 -2.912 -22 1 97.19 197 TYR A CA 1
ATOM 1568 C C . TYR A 1 197 ? -10.172 -4.07 -22.984 1 97.19 197 TYR A C 1
ATOM 1570 O O . TYR A 1 197 ? -9.938 -5.227 -22.625 1 97.19 197 TYR A O 1
ATOM 1578 N N . ARG A 1 198 ? -10.531 -3.877 -24.172 1 96.62 198 ARG A N 1
ATOM 1579 C CA . ARG A 1 198 ? -10.992 -4.902 -25.109 1 96.62 198 ARG A CA 1
ATOM 1580 C C . ARG A 1 198 ? -9.859 -5.863 -25.453 1 96.62 198 ARG A C 1
ATOM 1582 O O . ARG A 1 198 ? -10.07 -7.078 -25.531 1 96.62 198 ARG A O 1
ATOM 1589 N N . ALA A 1 199 ? -8.711 -5.301 -25.672 1 95 199 ALA A N 1
ATOM 1590 C CA . ALA A 1 199 ? -7.582 -6.156 -26.031 1 95 199 ALA A CA 1
ATOM 1591 C C . ALA A 1 199 ? -7.312 -7.191 -24.938 1 95 199 ALA A C 1
ATOM 1593 O O . ALA A 1 199 ? -7.164 -8.383 -25.234 1 95 199 ALA A O 1
ATOM 1594 N N . LEU A 1 200 ? -7.25 -6.746 -23.719 1 95.06 200 LEU A N 1
ATOM 1595 C CA . LEU A 1 200 ? -7.031 -7.645 -22.594 1 95.06 200 LEU A CA 1
ATOM 1596 C C . LEU A 1 200 ? -8.188 -8.633 -22.453 1 95.06 200 LEU A C 1
ATOM 1598 O O . LEU A 1 200 ? -7.965 -9.828 -22.234 1 95.06 200 LEU A O 1
ATOM 1602 N N . LEU A 1 201 ? -9.398 -8.172 -22.594 1 96.56 201 LEU A N 1
ATOM 1603 C CA . LEU A 1 201 ? -10.586 -9.016 -22.469 1 96.56 201 LEU A CA 1
ATOM 1604 C C . LEU A 1 201 ? -10.609 -10.086 -23.547 1 96.56 201 LEU A C 1
ATOM 1606 O O . LEU A 1 201 ? -11 -11.227 -23.281 1 96.56 201 LEU A O 1
ATOM 1610 N N . ASN A 1 202 ? -10.156 -9.703 -24.734 1 95.81 202 ASN A N 1
ATOM 1611 C CA . ASN A 1 202 ? -10.078 -10.672 -25.812 1 95.81 202 ASN A CA 1
ATOM 1612 C C . ASN A 1 202 ? -9.078 -11.781 -25.5 1 95.81 202 ASN A C 1
ATOM 1614 O O . ASN A 1 202 ? -9.312 -12.945 -25.828 1 95.81 202 ASN A O 1
ATOM 1618 N N . GLU A 1 203 ? -8.023 -11.414 -24.891 1 92.69 203 GLU A N 1
ATOM 1619 C CA . GLU A 1 203 ? -7.059 -12.414 -24.453 1 92.69 203 GLU A CA 1
ATOM 1620 C C . GLU A 1 203 ? -7.68 -13.383 -23.453 1 92.69 203 GLU A C 1
ATOM 1622 O O . GLU A 1 203 ? -7.473 -14.594 -23.547 1 92.69 203 GLU A O 1
ATOM 1627 N N . VAL A 1 204 ? -8.414 -12.867 -22.531 1 93.38 204 VAL A N 1
ATOM 1628 C CA . VAL A 1 204 ? -9.062 -13.688 -21.516 1 93.38 204 VAL A CA 1
ATOM 1629 C C . VAL A 1 204 ? -10.117 -14.578 -22.156 1 93.38 204 VAL A C 1
ATOM 1631 O O . VAL A 1 204 ? -10.234 -15.758 -21.812 1 93.38 204 VAL A O 1
ATOM 1634 N N . LYS A 1 205 ? -10.828 -13.977 -23.047 1 94.69 205 LYS A N 1
ATOM 1635 C CA . LYS A 1 205 ? -11.836 -14.742 -23.797 1 94.69 205 LYS A CA 1
ATOM 1636 C C . LYS A 1 205 ? -11.203 -15.945 -24.484 1 94.69 205 LYS A C 1
ATOM 1638 O O . LYS A 1 205 ? -11.797 -17.031 -24.516 1 94.69 205 LYS A O 1
ATOM 1643 N N . GLY A 1 206 ? -10.039 -15.719 -25 1 92.94 206 GLY A N 1
ATOM 1644 C CA . GLY A 1 206 ? -9.336 -16.766 -25.703 1 92.94 206 GLY A CA 1
ATOM 1645 C C . GLY A 1 206 ? -8.992 -17.953 -24.812 1 92.94 206 GLY A C 1
ATOM 1646 O O . GLY A 1 206 ? -8.773 -19.062 -25.312 1 92.94 206 GLY A O 1
ATOM 1647 N N . THR A 1 207 ? -8.914 -17.781 -23.484 1 91.19 207 THR A N 1
ATOM 1648 C CA . THR A 1 207 ? -8.602 -18.859 -22.562 1 91.19 207 THR A CA 1
ATOM 1649 C C . THR A 1 207 ? -9.852 -19.688 -22.25 1 91.19 207 THR A C 1
ATOM 1651 O O . THR A 1 207 ? -9.773 -20.734 -21.609 1 91.19 207 THR A O 1
ATOM 1654 N N . LEU A 1 208 ? -11.055 -19.172 -22.625 1 93.12 208 LEU A N 1
ATOM 1655 C CA . LEU A 1 208 ? -12.352 -19.812 -22.453 1 93.12 208 LEU A CA 1
ATOM 1656 C C . LEU A 1 208 ? -12.75 -19.844 -20.984 1 93.12 208 LEU A C 1
ATOM 1658 O O . LEU A 1 208 ? -13.625 -20.625 -20.594 1 93.12 208 LEU A O 1
ATOM 1662 N N . GLU A 1 209 ? -12.078 -19 -20.156 1 93.62 209 GLU A N 1
ATOM 1663 C CA . GLU A 1 209 ? -12.461 -18.891 -18.75 1 93.62 209 GLU A CA 1
ATOM 1664 C C . GLU A 1 209 ? -13.836 -18.234 -18.594 1 93.62 209 GLU A C 1
ATOM 1666 O O . GLU A 1 209 ? -14.094 -17.172 -19.156 1 93.62 209 GLU A O 1
ATOM 1671 N N . GLN A 1 210 ? -14.68 -18.891 -17.859 1 95.62 210 GLN A N 1
ATOM 1672 C CA . GLN A 1 210 ? -16.047 -18.422 -17.719 1 95.62 210 GLN A CA 1
ATOM 1673 C C . GLN A 1 210 ? -16.234 -17.641 -16.422 1 95.62 210 GLN A C 1
ATOM 1675 O O . GLN A 1 210 ? -17.203 -16.891 -16.281 1 95.62 210 GLN A O 1
ATOM 1680 N N . ASN A 1 211 ? -15.414 -17.891 -15.438 1 97.44 211 ASN A N 1
ATOM 1681 C CA . ASN A 1 211 ? -15.508 -17.25 -14.133 1 97.44 211 ASN A CA 1
ATOM 1682 C C . ASN A 1 211 ? -14.492 -16.109 -13.992 1 97.44 211 ASN A C 1
ATOM 1684 O O . ASN A 1 211 ? -13.289 -16.328 -14.141 1 97.44 211 ASN A O 1
ATOM 1688 N N . ILE A 1 212 ? -15.047 -14.891 -13.742 1 97.88 212 ILE A N 1
ATOM 1689 C CA . ILE A 1 212 ? -14.172 -13.719 -13.703 1 97.88 212 ILE A CA 1
ATOM 1690 C C . ILE A 1 212 ? -14.391 -12.961 -12.391 1 97.88 212 ILE A C 1
ATOM 1692 O O . ILE A 1 212 ? -15.531 -12.734 -11.984 1 97.88 212 ILE A O 1
ATOM 1696 N N . ILE A 1 213 ? -13.352 -12.656 -11.711 1 97.38 213 ILE A N 1
ATOM 1697 C CA . ILE A 1 213 ? -13.391 -11.727 -10.586 1 97.38 213 ILE A CA 1
ATOM 1698 C C . ILE A 1 213 ? -12.836 -10.375 -11.031 1 97.38 213 ILE A C 1
ATOM 1700 O O . ILE A 1 213 ? -11.672 -10.273 -11.438 1 97.38 213 ILE A O 1
ATOM 1704 N N . LEU A 1 214 ? -13.664 -9.359 -10.992 1 98 214 LEU A N 1
ATOM 1705 C CA . LEU A 1 214 ? -13.273 -8.031 -11.445 1 98 214 LEU A CA 1
ATOM 1706 C C . LEU A 1 214 ? -13.016 -7.105 -10.258 1 98 214 LEU A C 1
ATOM 1708 O O . LEU A 1 214 ? -13.93 -6.809 -9.484 1 98 214 LEU A O 1
ATOM 1712 N N . ASP A 1 215 ? -11.797 -6.68 -10.102 1 96.5 215 ASP A N 1
ATOM 1713 C CA . ASP A 1 215 ? -11.398 -5.738 -9.062 1 96.5 215 ASP A CA 1
ATOM 1714 C C . ASP A 1 215 ? -10.914 -4.422 -9.664 1 96.5 215 ASP A C 1
ATOM 1716 O O . ASP A 1 215 ? -9.766 -4.309 -10.086 1 96.5 215 ASP A O 1
ATOM 1720 N N . CYS A 1 216 ? -11.758 -3.436 -9.727 1 95.69 216 CYS A N 1
ATOM 1721 C CA . CYS A 1 216 ? -11.422 -2.111 -10.234 1 95.69 216 CYS A CA 1
ATOM 1722 C C . CYS A 1 216 ? -12.258 -1.037 -9.555 1 95.69 216 CYS A C 1
ATOM 1724 O O . CYS A 1 216 ? -13.141 -1.349 -8.758 1 95.69 216 CYS A O 1
ATOM 1726 N N . LYS A 1 217 ? -11.867 0.203 -9.727 1 92.44 217 LYS A N 1
ATOM 1727 C CA . LYS A 1 217 ? -12.672 1.291 -9.18 1 92.44 217 LYS A CA 1
ATOM 1728 C C . LYS A 1 217 ? -14.125 1.194 -9.641 1 92.44 217 LYS A C 1
ATOM 1730 O O . LYS A 1 217 ? -14.391 0.852 -10.797 1 92.44 217 LYS A O 1
ATOM 1735 N N . THR A 1 218 ? -14.992 1.582 -8.742 1 93.12 218 THR A N 1
ATOM 1736 C CA . THR A 1 218 ? -16.422 1.477 -9.031 1 93.12 218 THR A CA 1
ATOM 1737 C C . THR A 1 218 ? -16.781 2.234 -10.305 1 93.12 218 THR A C 1
ATOM 1739 O O . THR A 1 218 ? -17.578 1.757 -11.117 1 93.12 218 THR A O 1
ATOM 1742 N N . GLU A 1 219 ? -16.125 3.342 -10.508 1 91.69 219 GLU A N 1
ATOM 1743 C CA . GLU A 1 219 ? -16.438 4.199 -11.648 1 91.69 219 GLU A CA 1
ATOM 1744 C C . GLU A 1 219 ? -16.062 3.523 -12.969 1 91.69 219 GLU A C 1
ATOM 1746 O O . GLU A 1 219 ? -16.578 3.896 -14.023 1 91.69 219 GLU A O 1
ATOM 1751 N N . ASN A 1 220 ? -15.219 2.521 -12.906 1 95.88 220 ASN A N 1
ATOM 1752 C CA . ASN A 1 220 ? -14.742 1.871 -14.125 1 95.88 220 ASN A CA 1
ATOM 1753 C C . ASN A 1 220 ? -15.492 0.567 -14.391 1 95.88 220 ASN A C 1
ATOM 1755 O O . ASN A 1 220 ? -15.367 -0.014 -15.469 1 95.88 220 ASN A O 1
ATOM 1759 N N . VAL A 1 221 ? -16.297 0.105 -13.445 1 96.69 221 VAL A N 1
ATOM 1760 C CA . VAL A 1 221 ? -16.969 -1.191 -13.539 1 96.69 221 VAL A CA 1
ATOM 1761 C C . VAL A 1 221 ? -17.875 -1.216 -14.766 1 96.69 221 VAL A C 1
ATOM 1763 O O . VAL A 1 221 ? -17.828 -2.152 -15.57 1 96.69 221 VAL A O 1
ATOM 1766 N N . GLY A 1 222 ? -18.641 -0.148 -14.922 1 94.88 222 GLY A N 1
ATOM 1767 C CA . GLY A 1 222 ? -19.562 -0.09 -16.047 1 94.88 222 GLY A CA 1
ATOM 1768 C C . GLY A 1 222 ? -18.859 -0.167 -17.391 1 94.88 222 GLY A C 1
ATOM 1769 O O . GLY A 1 222 ? -19.312 -0.885 -18.281 1 94.88 222 GLY A O 1
ATOM 1770 N N . THR A 1 223 ? -17.797 0.548 -17.469 1 95.75 223 THR A N 1
ATOM 1771 C CA . THR A 1 223 ? -17.031 0.598 -18.719 1 95.75 223 THR A CA 1
ATOM 1772 C C . THR A 1 223 ? -16.438 -0.768 -19.047 1 95.75 223 THR A C 1
ATOM 1774 O O . THR A 1 223 ? -16.5 -1.22 -20.188 1 95.75 223 THR A O 1
ATOM 1777 N N . VAL A 1 224 ? -15.914 -1.467 -18.062 1 97.19 224 VAL A N 1
ATOM 1778 C CA . VAL A 1 224 ? -15.305 -2.777 -18.281 1 97.19 224 VAL A CA 1
ATOM 1779 C C . VAL A 1 224 ? -16.375 -3.781 -18.703 1 97.19 224 VAL A C 1
ATOM 1781 O O . VAL A 1 224 ? -16.188 -4.523 -19.672 1 97.19 224 VAL A O 1
ATOM 1784 N N . LEU A 1 225 ? -17.531 -3.795 -18.031 1 96.25 225 LEU A N 1
ATOM 1785 C CA . LEU A 1 225 ? -18.594 -4.742 -18.328 1 96.25 225 LEU A CA 1
ATOM 1786 C C . LEU A 1 225 ? -19.172 -4.48 -19.719 1 96.25 225 LEU A C 1
ATOM 1788 O O . LEU A 1 225 ? -19.5 -5.422 -20.438 1 96.25 225 LEU A O 1
ATOM 1792 N N . LYS A 1 226 ? -19.25 -3.201 -20.031 1 95.25 226 LYS A N 1
ATOM 1793 C CA . LYS A 1 226 ? -19.766 -2.854 -21.359 1 95.25 226 LYS A CA 1
ATOM 1794 C C . LYS A 1 226 ? -18.844 -3.391 -22.453 1 95.25 226 LYS A C 1
ATOM 1796 O O . LYS A 1 226 ? -19.328 -3.973 -23.438 1 95.25 226 LYS A O 1
ATOM 1801 N N . GLN A 1 227 ? -17.641 -3.18 -22.266 1 96.81 227 GLN A N 1
ATOM 1802 C CA . GLN A 1 227 ? -16.688 -3.67 -23.25 1 96.81 227 GLN A CA 1
ATOM 1803 C C . GLN A 1 227 ? -16.656 -5.195 -23.281 1 96.81 227 GLN A C 1
ATOM 1805 O O . GLN A 1 227 ? -16.5 -5.801 -24.344 1 96.81 227 GLN A O 1
ATOM 1810 N N . ALA A 1 228 ? -16.781 -5.852 -22.156 1 96.62 228 ALA A N 1
ATOM 1811 C CA . ALA A 1 228 ? -16.891 -7.305 -22.094 1 96.62 228 ALA A CA 1
ATOM 1812 C C . ALA A 1 228 ? -18.109 -7.789 -22.875 1 96.62 228 ALA A C 1
ATOM 1814 O O . ALA A 1 228 ? -18.047 -8.789 -23.594 1 96.62 228 ALA A O 1
ATOM 1815 N N . GLN A 1 229 ? -19.188 -7.059 -22.734 1 95.19 229 GLN A N 1
ATOM 1816 C CA . GLN A 1 229 ? -20.422 -7.387 -23.453 1 95.19 229 GLN A CA 1
ATOM 1817 C C . GLN A 1 229 ? -20.234 -7.27 -24.953 1 95.19 229 GLN A C 1
ATOM 1819 O O . GLN A 1 229 ? -20.688 -8.133 -25.719 1 95.19 229 GLN A O 1
ATOM 1824 N N . GLN A 1 230 ? -19.531 -6.25 -25.344 1 94.5 230 GLN A N 1
ATOM 1825 C CA . GLN A 1 230 ? -19.328 -5.961 -26.766 1 94.5 230 GLN A CA 1
ATOM 1826 C C . GLN A 1 230 ? -18.547 -7.082 -27.438 1 94.5 230 GLN A C 1
ATOM 1828 O O . GLN A 1 230 ? -18.719 -7.332 -28.641 1 94.5 230 GLN A O 1
ATOM 1833 N N . ILE A 1 231 ? -17.75 -7.715 -26.734 1 95.44 231 ILE A N 1
ATOM 1834 C CA . ILE A 1 231 ? -16.938 -8.742 -27.359 1 95.44 231 ILE A CA 1
ATOM 1835 C C . ILE A 1 231 ? -17.469 -10.125 -27 1 95.44 231 ILE A C 1
ATOM 1837 O O . ILE A 1 231 ? -16.797 -11.141 -27.219 1 95.44 231 ILE A O 1
ATOM 1841 N N . GLY A 1 232 ? -18.562 -10.188 -26.297 1 93.44 232 GLY A N 1
ATOM 1842 C CA . GLY A 1 232 ? -19.266 -11.445 -26.062 1 93.44 232 GLY A CA 1
ATOM 1843 C C . GLY A 1 232 ? -18.828 -12.133 -24.781 1 93.44 232 GLY A C 1
ATOM 1844 O O . GLY A 1 232 ? -18.875 -13.359 -24.688 1 93.44 232 GLY A O 1
ATOM 1845 N N . MET A 1 233 ? -18.375 -11.43 -23.75 1 95.12 233 MET A N 1
ATOM 1846 C CA . MET A 1 233 ? -17.906 -12.008 -22.5 1 95.12 233 MET A CA 1
ATOM 1847 C C . MET A 1 233 ? -18.922 -11.812 -21.391 1 95.12 233 MET A C 1
ATOM 1849 O O . MET A 1 233 ? -18.578 -11.875 -20.203 1 95.12 233 MET A O 1
ATOM 1853 N N . MET A 1 234 ? -20.125 -11.516 -21.766 1 94.31 234 MET A N 1
ATOM 1854 C CA . MET A 1 234 ? -21.188 -11.398 -20.781 1 94.31 234 MET A CA 1
ATOM 1855 C C . MET A 1 234 ? -22.391 -12.258 -21.156 1 94.31 234 MET A C 1
ATOM 1857 O O . MET A 1 234 ? -23.531 -11.828 -21.031 1 94.31 234 MET A O 1
ATOM 1861 N N . SER A 1 235 ? -22.141 -13.359 -21.641 1 92.44 235 SER A N 1
ATOM 1862 C CA . SER A 1 235 ? -23.203 -14.297 -22 1 92.44 235 SER A CA 1
ATOM 1863 C C . SER A 1 235 ? -23.656 -15.102 -20.781 1 92.44 235 SER A C 1
ATOM 1865 O O . SER A 1 235 ? -23.188 -14.875 -19.672 1 92.44 235 SER A O 1
ATOM 1867 N N . SER A 1 236 ? -24.578 -16.109 -21.031 1 92.94 236 SER A N 1
ATOM 1868 C CA . SER A 1 236 ? -25.141 -16.938 -19.953 1 92.94 236 SER A CA 1
ATOM 1869 C C . SER A 1 236 ? -24.078 -17.891 -19.391 1 92.94 236 SER A C 1
ATOM 1871 O O . SER A 1 236 ? -24.281 -18.469 -18.328 1 92.94 236 SER A O 1
ATOM 1873 N N . PHE A 1 237 ? -22.938 -17.969 -20.109 1 93.56 237 PHE A N 1
ATOM 1874 C CA . PHE A 1 237 ? -21.875 -18.875 -19.672 1 93.56 237 PHE A CA 1
ATOM 1875 C C . PHE A 1 237 ? -20.906 -18.156 -18.75 1 93.56 237 PHE A C 1
ATOM 1877 O O . PHE A 1 237 ? -20.094 -18.781 -18.078 1 93.56 237 PHE A O 1
ATOM 1884 N N . HIS A 1 238 ? -21 -16.891 -18.688 1 96.38 238 HIS A N 1
ATOM 1885 C CA . HIS A 1 238 ? -20.016 -16.109 -17.953 1 96.38 238 HIS A CA 1
ATOM 1886 C C . HIS A 1 238 ? -20.547 -15.719 -16.562 1 96.38 238 HIS A C 1
ATOM 1888 O O . HIS A 1 238 ? -21.719 -15.375 -16.422 1 96.38 238 HIS A O 1
ATOM 1894 N N . ASN A 1 239 ? -19.719 -15.82 -15.594 1 97.5 239 ASN A N 1
ATOM 1895 C CA . ASN A 1 239 ? -19.984 -15.43 -14.211 1 97.5 239 ASN A CA 1
ATOM 1896 C C . ASN A 1 239 ? -19 -14.383 -13.719 1 97.5 239 ASN A C 1
ATOM 1898 O O . ASN A 1 239 ? -17.797 -14.492 -13.969 1 97.5 239 ASN A O 1
ATOM 1902 N N . TYR A 1 240 ? -19.562 -13.383 -13.07 1 97.69 240 TYR A N 1
ATOM 1903 C CA . TYR A 1 240 ? -18.719 -12.305 -12.57 1 97.69 240 TYR A CA 1
ATOM 1904 C C . TYR A 1 240 ? -18.906 -12.109 -11.07 1 97.69 240 TYR A C 1
ATOM 1906 O O . TYR A 1 240 ? -20.031 -12.141 -10.57 1 97.69 240 TYR A O 1
ATOM 1914 N N . ILE A 1 241 ? -17.844 -11.984 -10.352 1 97.62 241 ILE A N 1
ATOM 1915 C CA . ILE A 1 241 ? -17.828 -11.414 -9.008 1 97.62 241 ILE A CA 1
ATOM 1916 C C . ILE A 1 241 ? -17.156 -10.039 -9.039 1 97.62 241 ILE A C 1
ATOM 1918 O O . ILE A 1 241 ? -16.016 -9.914 -9.477 1 97.62 241 ILE A O 1
ATOM 1922 N N . ILE A 1 242 ? -17.859 -9.039 -8.703 1 97.25 242 ILE A N 1
ATOM 1923 C CA . ILE A 1 242 ? -17.344 -7.68 -8.672 1 97.25 242 ILE A CA 1
ATOM 1924 C C . ILE A 1 242 ? -16.953 -7.305 -7.246 1 97.25 242 ILE A C 1
ATOM 1926 O O . ILE A 1 242 ? -17.75 -7.426 -6.324 1 97.25 242 ILE A O 1
ATOM 1930 N N . SER A 1 243 ? -15.703 -6.789 -7.074 1 95.19 243 SER A N 1
ATOM 1931 C CA . SER A 1 243 ? -15.172 -6.586 -5.73 1 95.19 243 SER A CA 1
ATOM 1932 C C . SER A 1 243 ? -15.711 -5.301 -5.113 1 95.19 243 SER A C 1
ATOM 1934 O O . SER A 1 243 ? -15.641 -5.113 -3.895 1 95.19 243 SER A O 1
ATOM 1936 N N . SER A 1 244 ? -16.188 -4.371 -5.93 1 93.12 244 SER A N 1
ATOM 1937 C CA . SER A 1 244 ? -16.734 -3.133 -5.387 1 93.12 244 SER A CA 1
ATOM 1938 C C . SER A 1 244 ? -17.906 -3.41 -4.441 1 93.12 244 SER A C 1
ATOM 1940 O O . SER A 1 244 ? -18.797 -4.195 -4.762 1 93.12 244 SER A O 1
ATOM 1942 N N . LEU A 1 245 ? -17.891 -2.734 -3.354 1 92.75 245 LEU A N 1
ATOM 1943 C CA . LEU A 1 245 ? -18.984 -2.867 -2.404 1 92.75 245 LEU A CA 1
ATOM 1944 C C . LEU A 1 245 ? -20.109 -1.874 -2.719 1 92.75 245 LEU A C 1
ATOM 1946 O O . LEU A 1 245 ? -21.141 -1.857 -2.043 1 92.75 245 LEU A O 1
ATOM 1950 N N . ASP A 1 246 ? -19.906 -1.078 -3.785 1 89.94 246 ASP A N 1
ATOM 1951 C CA . ASP A 1 246 ? -20.859 -0.037 -4.152 1 89.94 246 ASP A CA 1
ATOM 1952 C C . ASP A 1 246 ? -21.406 -0.273 -5.555 1 89.94 246 ASP A C 1
ATOM 1954 O O . ASP A 1 246 ? -21.594 0.674 -6.324 1 89.94 246 ASP A O 1
ATOM 1958 N N . LEU A 1 247 ? -21.578 -1.483 -5.848 1 91.56 247 LEU A N 1
ATOM 1959 C CA . LEU A 1 247 ? -22.047 -1.815 -7.191 1 91.56 247 LEU A CA 1
ATOM 1960 C C . LEU A 1 247 ? -23.422 -1.219 -7.457 1 91.56 247 LEU A C 1
ATOM 1962 O O . LEU A 1 247 ? -23.781 -0.974 -8.609 1 91.56 247 LEU A O 1
ATOM 1966 N N . HIS A 1 248 ? -24.141 -0.974 -6.43 1 86.25 248 HIS A N 1
ATOM 1967 C CA . HIS A 1 248 ? -25.484 -0.412 -6.57 1 86.25 248 HIS A CA 1
ATOM 1968 C C . HIS A 1 248 ? -25.422 0.993 -7.16 1 86.25 248 HIS A C 1
ATOM 1970 O O . HIS A 1 248 ? -26.453 1.521 -7.605 1 86.25 248 HIS A O 1
ATOM 1976 N N . LEU A 1 249 ? -24.25 1.603 -7.18 1 85.81 249 LEU A N 1
ATOM 1977 C CA . LEU A 1 249 ? -24.094 2.936 -7.75 1 85.81 249 LEU A CA 1
ATOM 1978 C C . LEU A 1 249 ? -23.844 2.859 -9.258 1 85.81 249 LEU A C 1
ATOM 1980 O O . LEU A 1 249 ? -23.859 3.883 -9.938 1 85.81 249 LEU A O 1
ATOM 1984 N N . VAL A 1 250 ? -23.594 1.694 -9.758 1 90.5 250 VAL A N 1
ATOM 1985 C CA . VAL A 1 250 ? -23.344 1.48 -11.172 1 90.5 250 VAL A CA 1
ATOM 1986 C C . VAL A 1 250 ? -24.641 1.078 -11.883 1 90.5 250 VAL A C 1
ATOM 1988 O O . VAL A 1 250 ? -25.391 0.244 -11.375 1 90.5 250 VAL A O 1
ATOM 1991 N N . ASN A 1 251 ? -24.922 1.738 -13.008 1 90.75 251 ASN A N 1
ATOM 1992 C CA . ASN A 1 251 ? -26.078 1.351 -13.805 1 90.75 251 ASN A CA 1
ATOM 1993 C C . ASN A 1 251 ? -25.828 0.04 -14.547 1 90.75 251 ASN A C 1
ATOM 1995 O O . ASN A 1 251 ? -25.078 0.007 -15.531 1 90.75 251 ASN A O 1
ATOM 1999 N N . LEU A 1 252 ? -26.578 -0.991 -14.094 1 89.44 252 LEU A N 1
ATOM 2000 C CA . LEU A 1 252 ? -26.328 -2.314 -14.656 1 89.44 252 LEU A CA 1
ATOM 2001 C C . LEU A 1 252 ? -27.469 -2.725 -15.586 1 89.44 252 LEU A C 1
ATOM 2003 O O . LEU A 1 252 ? -27.562 -3.891 -15.977 1 89.44 252 LEU A O 1
ATOM 2007 N N . GLU A 1 253 ? -28.281 -1.793 -15.969 1 87.19 253 GLU A N 1
ATOM 2008 C CA . GLU A 1 253 ? -29.469 -2.09 -16.766 1 87.19 253 GLU A CA 1
ATOM 2009 C C . GLU A 1 253 ? -29.094 -2.762 -18.078 1 87.19 253 GLU A C 1
ATOM 2011 O O . GLU A 1 253 ? -29.781 -3.689 -18.531 1 87.19 253 GLU A O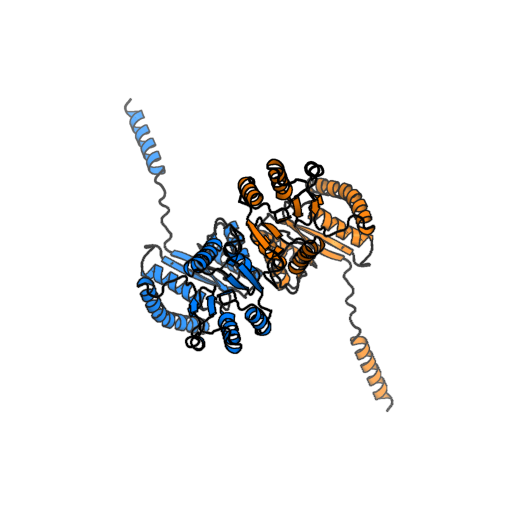 1
ATOM 2016 N N . ASP A 1 254 ? -28.031 -2.309 -18.625 1 85.19 254 ASP A N 1
ATOM 2017 C CA . ASP A 1 254 ? -27.609 -2.807 -19.938 1 85.19 254 ASP A CA 1
ATOM 2018 C C . ASP A 1 254 ? -27.172 -4.266 -19.844 1 85.19 254 ASP A C 1
ATOM 2020 O O . ASP A 1 254 ? -27.078 -4.953 -20.875 1 85.19 254 ASP A O 1
ATOM 2024 N N . PHE A 1 255 ? -26.938 -4.75 -18.641 1 86.75 255 PHE A N 1
ATOM 2025 C CA . PHE A 1 255 ? -26.359 -6.078 -18.5 1 86.75 255 PHE A CA 1
ATOM 2026 C C . PHE A 1 255 ? -27.375 -7.074 -17.984 1 86.75 255 PHE A C 1
ATOM 2028 O O . PHE A 1 255 ? -27.094 -8.266 -17.859 1 86.75 255 PHE A O 1
ATOM 2035 N N . LYS A 1 256 ? -28.562 -6.652 -17.656 1 82.5 256 LYS A N 1
ATOM 2036 C CA . LYS A 1 256 ? -29.578 -7.461 -17 1 82.5 256 LYS A CA 1
ATOM 2037 C C . LYS A 1 256 ? -30.094 -8.562 -17.938 1 82.5 256 LYS A C 1
ATOM 2039 O O . LYS A 1 256 ? -30.5 -9.625 -17.469 1 82.5 256 LYS A O 1
ATOM 2044 N N . TYR A 1 257 ? -29.984 -8.391 -19.25 1 80.81 257 TYR A N 1
ATOM 2045 C CA . TYR A 1 257 ? -30.625 -9.312 -20.188 1 80.81 257 TYR A CA 1
ATOM 2046 C C . TYR A 1 257 ? -29.578 -10.188 -20.875 1 80.81 257 TYR A C 1
ATOM 2048 O O . TYR A 1 257 ? -29.922 -11 -21.75 1 80.81 257 TYR A O 1
ATOM 2056 N N . GLY A 1 258 ? -28.344 -10.031 -20.594 1 80.5 258 GLY A N 1
ATOM 2057 C CA . GLY A 1 258 ? -27.281 -10.789 -21.234 1 80.5 258 GLY A CA 1
ATOM 2058 C C . GLY A 1 258 ? -27.156 -12.203 -20.703 1 80.5 258 GLY A C 1
ATOM 2059 O O . GLY A 1 258 ? -26.484 -13.047 -21.297 1 80.5 258 GLY A O 1
ATOM 2060 N N . GLY A 1 259 ? -27.812 -12.531 -19.547 1 84.75 259 GLY A N 1
ATOM 2061 C CA . GLY A 1 259 ? -27.812 -13.883 -19 1 84.75 259 GLY A CA 1
ATOM 2062 C C . GLY A 1 259 ? -26.656 -14.133 -18.047 1 84.75 259 GLY A C 1
ATOM 2063 O O . GLY A 1 259 ? -26.625 -15.156 -17.359 1 84.75 259 GLY A O 1
ATOM 2064 N N . SER A 1 260 ? -25.672 -13.234 -18.047 1 90.31 260 SER A N 1
ATOM 2065 C CA . SER A 1 260 ? -24.531 -13.438 -17.188 1 90.31 260 SER A CA 1
ATOM 2066 C C . SER A 1 260 ? -24.891 -13.25 -15.719 1 90.31 260 SER A C 1
ATOM 2068 O O . SER A 1 260 ? -25.828 -12.508 -15.398 1 90.31 260 SER A O 1
ATOM 2070 N N . ASN A 1 261 ? -24.234 -13.977 -14.891 1 93.31 261 ASN A N 1
ATOM 2071 C CA . ASN A 1 261 ? -24.391 -13.789 -13.453 1 93.31 261 ASN A CA 1
ATOM 2072 C C . ASN A 1 261 ? -23.391 -12.781 -12.898 1 93.31 261 ASN A C 1
ATOM 2074 O O . ASN A 1 261 ? -22.188 -12.938 -13.078 1 93.31 261 ASN A O 1
ATOM 2078 N N . VAL A 1 262 ? -23.938 -11.781 -12.367 1 94.88 262 VAL A N 1
ATOM 2079 C CA . VAL A 1 262 ? -23.094 -10.758 -11.758 1 94.88 262 VAL A CA 1
ATOM 2080 C C . VAL A 1 262 ? -23.391 -10.664 -10.266 1 94.88 262 VAL A C 1
ATOM 2082 O O . VAL A 1 262 ? -24.516 -10.367 -9.867 1 94.88 262 VAL A O 1
ATOM 2085 N N . THR A 1 263 ? -22.406 -10.984 -9.484 1 95.5 263 THR A N 1
ATOM 2086 C CA . THR A 1 263 ? -22.547 -10.992 -8.031 1 95.5 263 THR A CA 1
ATOM 2087 C C . THR A 1 263 ? -21.625 -9.961 -7.395 1 95.5 263 THR A C 1
ATOM 2089 O O . THR A 1 263 ? -20.484 -9.781 -7.836 1 95.5 263 THR A O 1
ATOM 2092 N N . ALA A 1 264 ? -22.078 -9.227 -6.41 1 95.31 264 ALA A N 1
ATOM 2093 C CA . ALA A 1 264 ? -21.266 -8.305 -5.621 1 95.31 264 ALA A CA 1
ATOM 2094 C C . ALA A 1 264 ? -21.719 -8.289 -4.164 1 95.31 264 ALA A C 1
ATOM 2096 O O . ALA A 1 264 ? -22.859 -8.641 -3.854 1 95.31 264 ALA A O 1
ATOM 2097 N N . LEU A 1 265 ? -20.781 -7.949 -3.314 1 93.06 265 LEU A N 1
ATOM 2098 C CA . LEU A 1 265 ? -21.094 -7.801 -1.896 1 93.06 265 LEU A CA 1
ATOM 2099 C C . LEU A 1 265 ? -21.406 -6.344 -1.558 1 93.06 265 LEU A C 1
ATOM 2101 O O . LEU A 1 265 ? -20.922 -5.43 -2.221 1 93.06 265 LEU A O 1
ATOM 2105 N N . ARG A 1 266 ? -22.188 -6.176 -0.672 1 90.31 266 ARG A N 1
ATOM 2106 C CA . ARG A 1 266 ? -22.5 -4.855 -0.134 1 90.31 266 ARG A CA 1
ATOM 2107 C C . ARG A 1 266 ? -22.328 -4.828 1.383 1 90.31 266 ARG A C 1
ATOM 2109 O O . ARG A 1 266 ? -22.547 -5.844 2.051 1 90.31 266 ARG A O 1
ATOM 2116 N N . LEU A 1 267 ? -21.938 -3.695 1.888 1 86.38 267 LEU A N 1
ATOM 2117 C CA . LEU A 1 267 ? -21.703 -3.566 3.322 1 86.38 267 LEU A CA 1
ATOM 2118 C C . LEU A 1 267 ? -23.016 -3.529 4.082 1 86.38 267 LEU A C 1
ATOM 2120 O O . LEU A 1 267 ? -23.109 -4.055 5.195 1 86.38 267 LEU A O 1
ATOM 2124 N N . ILE A 1 268 ? -24 -2.924 3.477 1 85.69 268 ILE A N 1
ATOM 2125 C CA . ILE A 1 268 ? -25.266 -2.717 4.164 1 85.69 268 ILE A CA 1
ATOM 2126 C C . ILE A 1 268 ? -26.391 -3.41 3.395 1 85.69 268 ILE A C 1
ATOM 2128 O O . ILE A 1 268 ? -26.438 -3.354 2.164 1 85.69 268 ILE A O 1
ATOM 2132 N N . ASP A 1 269 ? -27.188 -4.031 4.121 1 86.31 269 ASP A N 1
ATOM 2133 C CA . ASP A 1 269 ? -28.391 -4.617 3.543 1 86.31 269 ASP A CA 1
ATOM 2134 C C . ASP A 1 269 ? -29.516 -3.582 3.441 1 86.31 269 ASP A C 1
ATOM 2136 O O . ASP A 1 269 ? -30.078 -3.168 4.457 1 86.31 269 ASP A O 1
ATOM 2140 N N . PRO A 1 270 ? -29.828 -3.281 2.289 1 83.62 270 PRO A N 1
ATOM 2141 C CA . PRO A 1 270 ? -30.844 -2.238 2.137 1 83.62 270 PRO A CA 1
ATOM 2142 C C . PRO A 1 270 ? -32.219 -2.693 2.594 1 83.62 270 PRO A C 1
ATOM 2144 O O . PRO A 1 270 ? -33.125 -1.865 2.799 1 83.62 270 PRO A O 1
ATOM 2147 N N . GLU A 1 271 ? -32.438 -3.957 2.76 1 85.38 271 GLU A N 1
ATOM 2148 C CA . GLU A 1 271 ? -33.75 -4.484 3.105 1 85.38 271 GLU A CA 1
ATOM 2149 C C . GLU A 1 271 ? -33.969 -4.473 4.613 1 85.38 271 GLU A C 1
ATOM 2151 O O . GLU A 1 271 ? -35.094 -4.672 5.086 1 85.38 271 GLU A O 1
ATOM 2156 N N . ARG A 1 272 ? -32.906 -4.164 5.266 1 88.75 272 ARG A N 1
ATOM 2157 C CA . ARG A 1 272 ? -33.062 -4.062 6.711 1 88.75 272 ARG A CA 1
ATOM 2158 C C . ARG A 1 272 ? -33.906 -2.854 7.086 1 88.75 272 ARG A C 1
ATOM 2160 O O . ARG A 1 272 ? -33.75 -1.77 6.523 1 88.75 272 ARG A O 1
ATOM 2167 N N . GLU A 1 273 ? -34.781 -3.08 8.07 1 88 273 GLU A N 1
ATOM 2168 C CA . GLU A 1 273 ? -35.719 -2.041 8.477 1 88 273 GLU A CA 1
ATOM 2169 C C . GLU A 1 273 ? -35 -0.791 8.953 1 88 273 GLU A C 1
ATOM 2171 O O . GLU A 1 273 ? -35.375 0.331 8.633 1 88 273 GLU A O 1
ATOM 2176 N N . GLU A 1 274 ? -33.938 -0.993 9.68 1 83.38 274 GLU A N 1
ATOM 2177 C CA . GLU A 1 274 ? -33.188 0.137 10.211 1 83.38 274 GLU A CA 1
ATOM 2178 C C . GLU A 1 274 ? -32.594 0.979 9.078 1 83.38 274 GLU A C 1
ATOM 2180 O O . GLU A 1 274 ? -32.562 2.207 9.172 1 83.38 274 GLU A O 1
ATOM 2185 N N . VAL A 1 275 ? -32.188 0.294 8.062 1 85.31 275 VAL A N 1
ATOM 2186 C CA . VAL A 1 275 ? -31.562 0.98 6.934 1 85.31 275 VAL A CA 1
ATOM 2187 C C . VAL A 1 275 ? -32.625 1.734 6.145 1 85.31 275 VAL A C 1
ATOM 2189 O O . VAL A 1 275 ? -32.406 2.881 5.738 1 85.31 275 VAL A O 1
ATOM 2192 N N . ARG A 1 276 ? -33.75 1.078 6.035 1 82.88 276 ARG A N 1
ATOM 2193 C CA . ARG A 1 276 ? -34.844 1.718 5.32 1 82.88 276 ARG A CA 1
ATOM 2194 C C . ARG A 1 276 ? -35.312 2.99 6.031 1 82.88 276 ARG A C 1
ATOM 2196 O O . ARG A 1 276 ? -35.531 4.02 5.395 1 82.88 276 ARG A O 1
ATOM 2203 N N . HIS A 1 277 ? -35.406 2.871 7.285 1 82 277 HIS A N 1
ATOM 2204 C CA . HIS A 1 277 ? -35.812 4.031 8.07 1 82 277 HIS A CA 1
ATOM 2205 C C . HIS A 1 277 ? -34.781 5.156 7.961 1 82 277 HIS A C 1
ATOM 2207 O O . HIS A 1 277 ? -35.156 6.328 7.844 1 82 277 HIS A O 1
ATOM 2213 N N . LEU A 1 278 ? -33.562 4.754 7.957 1 79.19 278 LEU A N 1
ATOM 2214 C CA . LEU A 1 278 ? -32.5 5.742 7.859 1 79.19 278 LEU A CA 1
ATOM 2215 C C . LEU A 1 278 ? -32.5 6.426 6.496 1 79.19 278 LEU A C 1
ATOM 2217 O O . LEU A 1 278 ? -32.312 7.641 6.406 1 79.19 278 LEU A O 1
ATOM 2221 N N . MET A 1 279 ? -32.719 5.645 5.527 1 78.94 279 MET A N 1
ATOM 2222 C CA . MET A 1 279 ? -32.688 6.18 4.168 1 78.94 279 MET A CA 1
ATOM 2223 C C . MET A 1 279 ? -33.875 7.125 3.951 1 78.94 279 MET A C 1
ATOM 2225 O O . MET A 1 279 ? -33.75 8.148 3.273 1 78.94 279 MET A O 1
ATOM 2229 N N . GLU A 1 280 ? -34.938 6.758 4.531 1 76.75 280 GLU A N 1
ATOM 2230 C CA . GLU A 1 280 ? -36.125 7.633 4.461 1 76.75 280 GLU A CA 1
ATOM 2231 C C . GLU A 1 280 ? -35.844 8.961 5.172 1 76.75 280 GLU A C 1
ATOM 2233 O O . GLU A 1 280 ? -36.188 10.023 4.641 1 76.75 280 GLU A O 1
ATOM 2238 N N . ASP A 1 281 ? -35.312 8.797 6.281 1 74.12 281 ASP A N 1
ATOM 2239 C CA . ASP A 1 281 ? -34.969 9.984 7.059 1 74.12 281 ASP A CA 1
ATOM 2240 C C . ASP A 1 281 ? -33.969 10.852 6.328 1 74.12 281 ASP A C 1
ATOM 2242 O O . ASP A 1 281 ? -34.031 12.078 6.348 1 74.12 281 ASP A O 1
ATOM 2246 N N . TRP A 1 282 ? -33 10.172 5.715 1 73.06 282 TRP A N 1
ATOM 2247 C CA . TRP A 1 282 ? -31.938 10.859 4.977 1 73.06 282 TRP A CA 1
ATOM 2248 C C . TRP A 1 282 ? -32.5 11.617 3.783 1 73.06 282 TRP A C 1
ATOM 2250 O O . TRP A 1 282 ? -32.125 12.75 3.512 1 73.06 282 TRP A O 1
ATOM 2260 N N . GLN A 1 283 ? -33.281 10.906 3.107 1 71.75 283 GLN A N 1
ATOM 2261 C CA . GLN A 1 283 ? -33.906 11.547 1.946 1 71.75 283 GLN A CA 1
ATOM 2262 C C . GLN A 1 283 ? -34.688 12.773 2.354 1 71.75 283 GLN A C 1
ATOM 2264 O O . GLN A 1 283 ? -34.656 13.805 1.673 1 71.75 283 GLN A O 1
ATOM 2269 N N . ALA A 1 284 ? -35.312 12.57 3.479 1 65.19 284 ALA A N 1
ATOM 2270 C CA . ALA A 1 284 ? -36.062 13.703 4.004 1 65.19 284 ALA A CA 1
ATOM 2271 C C . ALA A 1 284 ? -35.156 14.828 4.457 1 65.19 284 ALA A C 1
ATOM 2273 O O . ALA A 1 284 ? -35.438 16 4.227 1 65.19 284 ALA A O 1
ATOM 2274 N N . GLY A 1 285 ? -34 14.391 5.082 1 61.53 285 GLY A N 1
ATOM 2275 C CA . GLY A 1 285 ? -33.031 15.336 5.609 1 61.53 285 GLY A CA 1
ATOM 2276 C C . GLY A 1 285 ? -32.188 15.969 4.531 1 61.53 285 GLY A C 1
ATOM 2277 O O . GLY A 1 285 ? -31.766 17.125 4.652 1 61.53 285 GLY A O 1
ATOM 2278 N N . ARG A 1 286 ? -31.797 15.109 3.57 1 61.69 286 ARG A N 1
ATOM 2279 C CA . ARG A 1 286 ? -30.984 15.586 2.465 1 61.69 286 ARG A CA 1
ATOM 2280 C C . ARG A 1 286 ? -31.625 16.797 1.792 1 61.69 286 ARG A C 1
ATOM 2282 O O . ARG A 1 286 ? -30.938 17.766 1.445 1 61.69 286 ARG A O 1
ATOM 2289 N N . ILE A 1 287 ? -32.906 16.703 1.642 1 58.5 287 ILE A N 1
ATOM 2290 C CA . ILE A 1 287 ? -33.625 17.859 1.087 1 58.5 287 ILE A CA 1
ATOM 2291 C C . ILE A 1 287 ? -33.406 19.078 1.985 1 58.5 287 ILE A C 1
ATOM 2293 O O . ILE A 1 287 ? -33.156 20.172 1.499 1 58.5 287 ILE A O 1
ATOM 2297 N N . MET A 1 288 ? -33.344 18.75 3.197 1 56.47 288 MET A N 1
ATOM 2298 C CA . MET A 1 288 ? -33.188 19.844 4.148 1 56.47 288 MET A CA 1
ATOM 2299 C C . MET A 1 288 ? -31.734 20.312 4.184 1 56.47 288 MET A C 1
ATOM 2301 O O . MET A 1 288 ? -31.469 21.516 4.227 1 56.47 288 MET A O 1
ATOM 2305 N N . TYR A 1 289 ? -30.812 19.344 4.102 1 58.84 289 TYR A N 1
ATOM 2306 C CA . TYR A 1 289 ? -29.406 19.688 4.27 1 58.84 289 TYR A CA 1
ATOM 2307 C C . TYR A 1 289 ? -28.828 20.25 2.977 1 58.84 289 TYR A C 1
ATOM 2309 O O . TYR A 1 289 ? -27.953 21.125 3.008 1 58.84 289 TYR A O 1
ATOM 2317 N N . THR A 1 290 ? -29.156 19.594 1.833 1 58.31 290 THR A N 1
ATOM 2318 C CA . THR A 1 290 ? -28.734 20.188 0.567 1 58.31 290 THR A CA 1
ATOM 2319 C C . THR A 1 290 ? -29.266 21.609 0.435 1 58.31 290 THR A C 1
ATOM 2321 O O . THR A 1 290 ? -28.578 22.484 -0.091 1 58.31 290 THR A O 1
ATOM 2324 N N . SER A 1 291 ? -30.422 21.781 0.838 1 52.62 291 SER A N 1
ATOM 2325 C CA . SER A 1 291 ? -30.969 23.141 0.856 1 52.62 291 SER A CA 1
ATOM 2326 C C . SER A 1 291 ? -30.203 24.031 1.828 1 52.62 291 SER A C 1
ATOM 2328 O O . SER A 1 291 ? -29.969 25.203 1.537 1 52.62 291 SER A O 1
ATOM 2330 N N . LYS A 1 292 ? -29.766 23.531 2.879 1 48.28 292 LYS A N 1
ATOM 2331 C CA . LYS A 1 292 ? -29.016 24.297 3.857 1 48.28 292 LYS A CA 1
ATOM 2332 C C . LYS A 1 292 ? -27.594 24.578 3.357 1 48.28 292 LYS A C 1
ATOM 2334 O O . LYS A 1 292 ? -27.062 25.672 3.566 1 48.28 292 LYS A O 1
ATOM 2339 N N . ILE A 1 293 ? -26.922 23.625 2.869 1 52.56 293 ILE A N 1
ATOM 2340 C CA . ILE A 1 293 ? -25.578 23.812 2.318 1 52.56 293 ILE A CA 1
ATOM 2341 C C . ILE A 1 293 ? -25.625 24.859 1.204 1 52.56 293 ILE A C 1
ATOM 2343 O O . ILE A 1 293 ? -24.75 25.719 1.11 1 52.56 293 ILE A O 1
ATOM 2347 N N . GLN A 1 294 ? -26.609 24.797 0.291 1 49.34 294 GLN A N 1
ATOM 2348 C CA . GLN A 1 294 ? -26.797 25.828 -0.713 1 49.34 294 GLN A CA 1
ATOM 2349 C C . GLN A 1 294 ? -27.031 27.188 -0.058 1 49.34 294 GLN A C 1
ATOM 2351 O O . GLN A 1 294 ? -26.547 28.219 -0.536 1 49.34 294 GLN A O 1
ATOM 2356 N N . ASP A 1 295 ? -27.703 27.203 0.935 1 45.69 295 ASP A N 1
ATOM 2357 C CA . ASP A 1 295 ? -27.969 28.453 1.64 1 45.69 295 ASP A CA 1
ATOM 2358 C C . ASP A 1 295 ? -26.703 28.969 2.344 1 45.69 295 ASP A C 1
ATOM 2360 O O . ASP A 1 295 ? -26.469 30.172 2.395 1 45.69 295 ASP A O 1
ATOM 2364 N N . ASP A 1 296 ? -25.969 28.156 2.926 1 44.44 296 ASP A N 1
ATOM 2365 C CA . ASP A 1 296 ? -24.734 28.562 3.59 1 44.44 296 ASP A CA 1
ATOM 2366 C C . ASP A 1 296 ? -23.672 28.984 2.572 1 44.44 296 ASP A C 1
ATOM 2368 O O . ASP A 1 296 ? -22.859 29.859 2.852 1 44.44 296 ASP A O 1
ATOM 2372 N N . ASP A 1 297 ? -23.531 28.438 1.492 1 42.59 297 ASP A N 1
ATOM 2373 C CA . ASP A 1 297 ? -22.672 28.906 0.411 1 42.59 297 ASP A CA 1
ATOM 2374 C C . ASP A 1 297 ? -23.172 30.25 -0.133 1 42.59 297 ASP A C 1
ATOM 2376 O O . ASP A 1 297 ? -22.375 31.031 -0.686 1 42.59 297 ASP A O 1
ATOM 2380 N N . ASP A 1 298 ? -24.406 30.516 -0.096 1 39.62 298 ASP A N 1
ATOM 2381 C CA . ASP A 1 298 ? -24.938 31.797 -0.529 1 39.62 298 ASP A CA 1
ATOM 2382 C C . ASP A 1 298 ? -24.75 32.875 0.549 1 39.62 298 ASP A C 1
ATOM 2384 O O . ASP A 1 298 ? -25.047 34.031 0.329 1 39.62 298 ASP A O 1
ATOM 2388 N N . LEU A 1 299 ? -24.438 32.438 1.724 1 30.48 299 LEU A N 1
ATOM 2389 C CA . LEU A 1 299 ? -24.078 33.469 2.668 1 30.48 299 LEU A CA 1
ATOM 2390 C C . LEU A 1 299 ? -22.578 33.719 2.686 1 30.48 299 LEU A C 1
ATOM 2392 O O . LEU A 1 299 ? -21.797 32.781 2.639 1 30.48 299 LEU A O 1
ATOM 2396 N N . MET B 1 1 ? 17.328 62.438 -43.281 1 38.34 1 MET B N 1
ATOM 2397 C CA . MET B 1 1 ? 16.859 61.062 -43.281 1 38.34 1 MET B CA 1
ATOM 2398 C C . MET B 1 1 ? 17.75 60.188 -42.406 1 38.34 1 MET B C 1
ATOM 2400 O O . MET B 1 1 ? 17.562 58.969 -42.344 1 38.34 1 MET B O 1
ATOM 2404 N N . PHE B 1 2 ? 18.953 60.75 -41.969 1 53.16 2 PHE B N 1
ATOM 2405 C CA . PHE B 1 2 ? 19.938 60 -41.219 1 53.16 2 PHE B CA 1
ATOM 2406 C C . PHE B 1 2 ? 19.531 59.875 -39.75 1 53.16 2 PHE B C 1
ATOM 2408 O O . PHE B 1 2 ? 20.078 59.062 -39.031 1 53.16 2 PHE B O 1
ATOM 2415 N N . GLY B 1 3 ? 18.625 60.719 -39.25 1 54.81 3 GLY B N 1
ATOM 2416 C CA . GLY B 1 3 ? 18.344 60.781 -37.812 1 54.81 3 GLY B CA 1
ATOM 2417 C C . GLY B 1 3 ? 17.516 59.594 -37.344 1 54.81 3 GLY B C 1
ATOM 2418 O O . GLY B 1 3 ? 17.641 59.156 -36.219 1 54.81 3 GLY B O 1
ATOM 2419 N N . ARG B 1 4 ? 16.562 59.125 -38.156 1 61.62 4 ARG B N 1
ATOM 2420 C CA . ARG B 1 4 ? 15.633 58.094 -37.719 1 61.62 4 ARG B CA 1
ATOM 2421 C C . ARG B 1 4 ? 16.312 56.75 -37.688 1 61.62 4 ARG B C 1
ATOM 2423 O O . ARG B 1 4 ? 15.922 55.875 -36.906 1 61.62 4 ARG B O 1
ATOM 2430 N N . ALA B 1 5 ? 17.344 56.5 -38.5 1 62.25 5 ALA B N 1
ATOM 2431 C CA . ALA B 1 5 ? 18 55.188 -38.562 1 62.25 5 ALA B CA 1
ATOM 2432 C C . ALA B 1 5 ? 18.859 54.969 -37.312 1 62.25 5 ALA B C 1
ATOM 2434 O O . ALA B 1 5 ? 18.938 53.844 -36.781 1 62.25 5 ALA B O 1
ATOM 2435 N N . GLN B 1 6 ? 19.5 56 -36.781 1 63.38 6 GLN B N 1
ATOM 2436 C CA . GLN B 1 6 ? 20.328 55.844 -35.594 1 63.38 6 GLN B CA 1
ATOM 2437 C C . GLN B 1 6 ? 19.484 55.562 -34.344 1 63.38 6 GLN B C 1
ATOM 2439 O O . GLN B 1 6 ? 19.844 54.719 -33.531 1 63.38 6 GLN B O 1
ATOM 2444 N N . TRP B 1 7 ? 18.234 56.156 -34.281 1 65.06 7 TRP B N 1
ATOM 2445 C CA . TRP B 1 7 ? 17.375 55.875 -33.156 1 65.06 7 TRP B CA 1
ATOM 2446 C C . TRP B 1 7 ? 16.797 54.469 -33.219 1 65.06 7 TRP B C 1
ATOM 2448 O O . TRP B 1 7 ? 16.656 53.781 -32.188 1 65.06 7 TRP B O 1
ATOM 2458 N N . ALA B 1 8 ? 16.625 53.875 -34.469 1 65.94 8 ALA B N 1
ATOM 2459 C CA . ALA B 1 8 ? 16.125 52.5 -34.594 1 65.94 8 ALA B CA 1
ATOM 2460 C C . ALA B 1 8 ? 17.219 51.5 -34.219 1 65.94 8 ALA B C 1
ATOM 2462 O O . ALA B 1 8 ? 16.922 50.5 -33.562 1 65.94 8 ALA B O 1
ATOM 2463 N N . ALA B 1 9 ? 18.469 51.812 -34.5 1 66.12 9 ALA B N 1
ATOM 2464 C CA . ALA B 1 9 ? 19.547 50.906 -34.156 1 66.12 9 ALA B CA 1
ATOM 2465 C C . ALA B 1 9 ? 19.781 50.906 -32.656 1 66.12 9 ALA B C 1
ATOM 2467 O O . ALA B 1 9 ? 20.016 49.844 -32.031 1 66.12 9 ALA B O 1
ATOM 2468 N N . VAL B 1 10 ? 19.656 52.062 -31.953 1 65.31 10 VAL B N 1
ATOM 2469 C CA . VAL B 1 10 ? 19.812 52.094 -30.5 1 65.31 10 VAL B CA 1
ATOM 2470 C C . VAL B 1 10 ? 18.641 51.406 -29.828 1 65.31 10 VAL B C 1
ATOM 2472 O O . VAL B 1 10 ? 18.828 50.656 -28.859 1 65.31 10 VAL B O 1
ATOM 2475 N N . THR B 1 11 ? 17.422 51.531 -30.438 1 66.75 11 THR B N 1
ATOM 2476 C CA . THR B 1 11 ? 16.281 50.812 -29.844 1 66.75 11 THR B CA 1
ATOM 2477 C C . THR B 1 11 ? 16.406 49.312 -30.062 1 66.75 11 THR B C 1
ATOM 2479 O O . THR B 1 11 ? 16.094 48.531 -29.156 1 66.75 11 THR B O 1
ATOM 2482 N N . VAL B 1 12 ? 16.969 48.938 -31.203 1 64.5 12 VAL B N 1
ATOM 2483 C CA . VAL B 1 12 ? 17.141 47.5 -31.438 1 64.5 12 VAL B CA 1
ATOM 2484 C C . VAL B 1 12 ? 18.266 46.969 -30.562 1 64.5 12 VAL B C 1
ATOM 2486 O O . VAL B 1 12 ? 18.156 45.875 -30 1 64.5 12 VAL B O 1
ATOM 2489 N N . GLY B 1 13 ? 19.359 47.75 -30.359 1 59.78 13 GLY B N 1
ATOM 2490 C CA . GLY B 1 13 ? 20.422 47.281 -29.469 1 59.78 13 GLY B CA 1
ATOM 2491 C C . GLY B 1 13 ? 19.984 47.188 -28.031 1 59.78 13 GLY B C 1
ATOM 2492 O O . GLY B 1 13 ? 20.344 46.219 -27.328 1 59.78 13 GLY B O 1
ATOM 2493 N N . VAL B 1 14 ? 19.188 48.219 -27.547 1 61.09 14 VAL B N 1
ATOM 2494 C CA . VAL B 1 14 ? 18.672 48.125 -26.188 1 61.09 14 VAL B CA 1
ATOM 2495 C C . VAL B 1 14 ? 17.688 46.969 -26.078 1 61.09 14 VAL B C 1
ATOM 2497 O O . VAL B 1 14 ? 17.688 46.25 -25.062 1 61.09 14 VAL B O 1
ATOM 2500 N N . VAL B 1 15 ? 16.922 46.688 -27.156 1 60.91 15 VAL B N 1
ATOM 2501 C CA . VAL B 1 15 ? 16 45.562 -27.094 1 60.91 15 VAL B CA 1
ATOM 2502 C C . VAL B 1 15 ? 16.781 44.25 -27.156 1 60.91 15 VAL B C 1
ATOM 2504 O O . VAL B 1 15 ? 16.438 43.281 -26.453 1 60.91 15 VAL B O 1
ATOM 2507 N N . LEU B 1 16 ? 17.844 44.156 -27.938 1 58.59 16 LEU B N 1
ATOM 2508 C CA . LEU B 1 16 ? 18.625 42.938 -27.969 1 58.59 16 LEU B CA 1
ATOM 2509 C C . LEU B 1 16 ? 19.359 42.719 -26.656 1 58.59 16 LEU B C 1
ATOM 2511 O O . LEU B 1 16 ? 19.516 41.594 -26.188 1 58.59 16 LEU B O 1
ATOM 2515 N N . LEU B 1 17 ? 19.922 43.812 -26.078 1 55.41 17 LEU B N 1
ATOM 2516 C CA . LEU B 1 17 ? 20.594 43.625 -24.797 1 55.41 17 LEU B CA 1
ATOM 2517 C C . LEU B 1 17 ? 19.594 43.25 -23.719 1 55.41 17 LEU B C 1
ATOM 2519 O O . LEU B 1 17 ? 19.938 42.625 -22.719 1 55.41 17 LEU B O 1
ATOM 2523 N N . ALA B 1 18 ? 18.359 43.75 -23.812 1 53.88 18 ALA B N 1
ATOM 2524 C CA . ALA B 1 18 ? 17.359 43.438 -22.781 1 53.88 18 ALA B CA 1
ATOM 2525 C C . ALA B 1 18 ? 17 41.969 -22.812 1 53.88 18 ALA B C 1
ATOM 2527 O O . ALA B 1 18 ? 16.453 41.438 -21.828 1 53.88 18 ALA B O 1
ATOM 2528 N N . HIS B 1 19 ? 17.172 41.344 -23.938 1 52.81 19 HIS B N 1
ATOM 2529 C CA . HIS B 1 19 ? 16.859 39.906 -23.938 1 52.81 19 HIS B CA 1
ATOM 2530 C C . HIS B 1 19 ? 18.078 39.062 -23.609 1 52.81 19 HIS B C 1
ATOM 2532 O O . HIS B 1 19 ? 18.172 37.906 -24.047 1 52.81 19 HIS B O 1
ATOM 2538 N N . LEU B 1 20 ? 19.156 39.625 -23.172 1 52.06 20 LEU B N 1
ATOM 2539 C CA . LEU B 1 20 ? 20.156 38.656 -22.703 1 52.06 20 LEU B CA 1
ATOM 2540 C C . LEU B 1 20 ? 19.547 37.688 -21.688 1 52.06 20 LEU B C 1
ATOM 2542 O O . LEU B 1 20 ? 18.875 38.125 -20.75 1 52.06 20 LEU B O 1
ATOM 2546 N N . PRO B 1 21 ? 19.375 36.469 -22.031 1 52.31 21 PRO B N 1
ATOM 2547 C CA . PRO B 1 21 ? 18.922 35.562 -20.984 1 52.31 21 PRO B CA 1
ATOM 2548 C C . PRO B 1 21 ? 19.656 35.781 -19.656 1 52.31 21 PRO B C 1
ATOM 2550 O O . PRO B 1 21 ? 20.875 35.969 -19.641 1 52.31 21 PRO B O 1
ATOM 2553 N N . LEU B 1 22 ? 19.203 36.531 -18.672 1 49.12 22 LEU B N 1
ATOM 2554 C CA . LEU B 1 22 ? 19.75 36.406 -17.328 1 49.12 22 LEU B CA 1
ATOM 2555 C C . LEU B 1 22 ? 20.25 34.969 -17.062 1 49.12 22 LEU B C 1
ATOM 2557 O O . LEU B 1 22 ? 19.453 34.031 -17.016 1 49.12 22 LEU B O 1
ATOM 2561 N N . THR B 1 23 ? 21.281 34.531 -17.641 1 52.78 23 THR B N 1
ATOM 2562 C CA . THR B 1 23 ? 21.906 33.312 -17.172 1 52.78 23 THR B CA 1
ATOM 2563 C C . THR B 1 23 ? 21.781 33.188 -15.656 1 52.78 23 THR B C 1
ATOM 2565 O O . THR B 1 23 ? 22.297 34 -14.906 1 52.78 23 THR B O 1
ATOM 2568 N N . THR B 1 24 ? 20.734 33 -15.125 1 57.12 24 THR B N 1
ATOM 2569 C CA . THR B 1 24 ? 20.547 32.75 -13.695 1 57.12 24 THR B CA 1
ATOM 2570 C C . THR B 1 24 ? 21.672 31.875 -13.148 1 57.12 24 THR B C 1
ATOM 2572 O O . THR B 1 24 ? 21.797 30.703 -13.516 1 57.12 24 THR B O 1
ATOM 2575 N N . GLN B 1 25 ? 22.828 32.375 -13.023 1 67.44 25 GLN B N 1
ATOM 2576 C CA . GLN B 1 25 ? 23.969 31.703 -12.383 1 67.44 25 GLN B CA 1
ATOM 2577 C C . GLN B 1 25 ? 23.547 31 -11.102 1 67.44 25 GLN B C 1
ATOM 2579 O O . GLN B 1 25 ? 22.656 31.469 -10.391 1 67.44 25 GLN B O 1
ATOM 2584 N N . LEU B 1 26 ? 23.953 29.688 -10.898 1 75.19 26 LEU B N 1
ATOM 2585 C CA . LEU B 1 26 ? 23.734 28.953 -9.656 1 75.19 26 LEU B CA 1
ATOM 2586 C C . LEU B 1 26 ? 24.297 29.719 -8.461 1 75.19 26 LEU B C 1
ATOM 2588 O O . LEU B 1 26 ? 25.328 30.391 -8.586 1 75.19 26 LEU B O 1
ATOM 2592 N N . PRO B 1 27 ? 23.562 29.766 -7.371 1 85.94 27 PRO B N 1
ATOM 2593 C CA . PRO B 1 27 ? 24.109 30.391 -6.156 1 85.94 27 PRO B CA 1
ATOM 2594 C C . PRO B 1 27 ? 25.422 29.75 -5.715 1 85.94 27 PRO B C 1
ATOM 2596 O O . PRO B 1 27 ? 25.766 28.641 -6.148 1 85.94 27 PRO B O 1
ATOM 2599 N N . ASP B 1 28 ? 26.188 30.406 -4.977 1 90.56 28 ASP B N 1
ATOM 2600 C CA . ASP B 1 28 ? 27.469 29.938 -4.492 1 90.56 28 ASP B CA 1
ATOM 2601 C C . ASP B 1 28 ? 27.297 28.688 -3.621 1 90.56 28 ASP B C 1
ATOM 2603 O O . ASP B 1 28 ? 28.141 27.781 -3.66 1 90.56 28 ASP B O 1
ATOM 2607 N N . VAL B 1 29 ? 26.25 28.719 -2.842 1 93.81 29 VAL B N 1
ATOM 2608 C CA . VAL B 1 29 ? 26 27.594 -1.953 1 93.81 29 VAL B CA 1
ATOM 2609 C C . VAL B 1 29 ? 24.562 27.109 -2.123 1 93.81 29 VAL B C 1
ATOM 2611 O O . VAL B 1 29 ? 23.625 27.922 -2.141 1 93.81 29 VAL B O 1
ATOM 2614 N N . ILE B 1 30 ? 24.422 25.875 -2.352 1 94.06 30 ILE B N 1
ATOM 2615 C CA . ILE B 1 30 ? 23.109 25.234 -2.379 1 94.06 30 ILE B CA 1
ATOM 2616 C C . ILE B 1 30 ? 22.969 24.312 -1.175 1 94.06 30 ILE B C 1
ATOM 2618 O O . ILE B 1 30 ? 23.781 23.406 -0.977 1 94.06 30 ILE B O 1
ATOM 2622 N N . THR B 1 31 ? 21.938 24.516 -0.394 1 95.69 31 THR B N 1
ATOM 2623 C CA . THR B 1 31 ? 21.703 23.703 0.793 1 95.69 31 THR B CA 1
ATOM 2624 C C . THR B 1 31 ? 20.703 22.594 0.502 1 95.69 31 THR B C 1
ATOM 2626 O O . THR B 1 31 ? 19.641 22.844 -0.054 1 95.69 31 THR B O 1
ATOM 2629 N N . ILE B 1 32 ? 21.094 21.391 0.852 1 95.81 32 ILE B N 1
ATOM 2630 C CA . ILE B 1 32 ? 20.219 20.234 0.67 1 95.81 32 ILE B CA 1
ATOM 2631 C C . ILE B 1 32 ? 19.781 19.703 2.031 1 95.81 32 ILE B C 1
ATOM 2633 O O . ILE B 1 32 ? 20.594 19.562 2.949 1 95.81 32 ILE B O 1
ATOM 2637 N N . GLY B 1 33 ? 18.5 19.453 2.127 1 96.44 33 GLY B N 1
ATOM 2638 C CA . GLY B 1 33 ? 17.953 18.938 3.373 1 96.44 33 GLY B CA 1
ATOM 2639 C C . GLY B 1 33 ? 17.938 17.422 3.434 1 96.44 33 GLY B C 1
ATOM 2640 O O . GLY B 1 33 ? 17.688 16.766 2.428 1 96.44 33 GLY B O 1
ATOM 2641 N N . GLY B 1 34 ? 18.281 16.906 4.57 1 95.75 34 GLY B N 1
ATOM 2642 C CA . GLY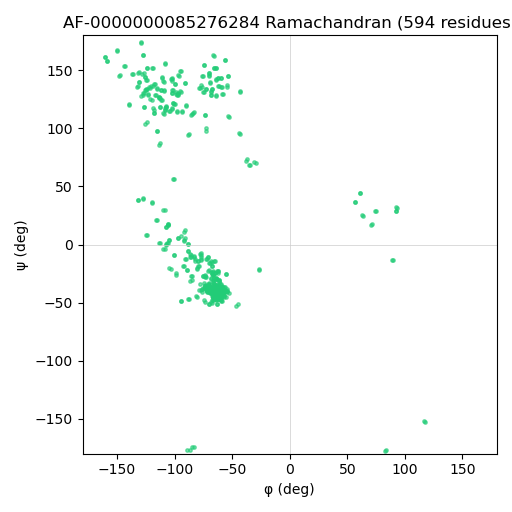 B 1 34 ? 18.156 15.484 4.859 1 95.75 34 GLY B CA 1
ATOM 2643 C C . GLY B 1 34 ? 17.266 15.195 6.055 1 95.75 34 GLY B C 1
ATOM 2644 O O . GLY B 1 34 ? 17.438 15.789 7.121 1 95.75 34 GLY B O 1
ATOM 2645 N N . LEU B 1 35 ? 16.266 14.367 5.82 1 94.31 35 LEU B N 1
ATOM 2646 C CA . LEU B 1 35 ? 15.367 13.938 6.883 1 94.31 35 LEU B CA 1
ATOM 2647 C C . LEU B 1 35 ? 15.539 12.445 7.176 1 94.31 35 LEU B C 1
ATOM 2649 O O . LEU B 1 35 ? 15.281 11.609 6.309 1 94.31 35 LEU B O 1
ATOM 2653 N N . PHE B 1 36 ? 15.961 12.125 8.438 1 92.31 36 PHE B N 1
ATOM 2654 C CA . PHE B 1 36 ? 16.281 10.734 8.75 1 92.31 36 PHE B CA 1
ATOM 2655 C C . PHE B 1 36 ? 15.586 10.305 10.031 1 92.31 36 PHE B C 1
ATOM 2657 O O . PHE B 1 36 ? 15.492 11.078 10.984 1 92.31 36 PHE B O 1
ATOM 2664 N N . ASP B 1 37 ? 15.094 9.055 9.977 1 88.62 37 ASP B N 1
ATOM 2665 C CA . ASP B 1 37 ? 14.609 8.469 11.219 1 88.62 37 ASP B CA 1
ATOM 2666 C C . ASP B 1 37 ? 15.75 8.266 12.211 1 88.62 37 ASP B C 1
ATOM 2668 O O . ASP B 1 37 ? 16.906 8.109 11.812 1 88.62 37 ASP B O 1
ATOM 2672 N N . GLU B 1 38 ? 15.445 8.297 13.469 1 84.81 38 GLU B N 1
ATOM 2673 C CA . GLU B 1 38 ? 16.469 8.172 14.508 1 84.81 38 GLU B CA 1
ATOM 2674 C C . GLU B 1 38 ? 17.281 6.898 14.336 1 84.81 38 GLU B C 1
ATOM 2676 O O . GLU B 1 38 ? 18.484 6.879 14.641 1 84.81 38 GLU B O 1
ATOM 2681 N N . GLY B 1 39 ? 16.797 5.906 13.742 1 80.25 39 GLY B N 1
ATOM 2682 C CA . GLY B 1 39 ? 17.531 4.664 13.539 1 80.25 39 GLY B CA 1
ATOM 2683 C C . GLY B 1 39 ? 18.281 4.621 12.219 1 80.25 39 GLY B C 1
ATOM 2684 O O . GLY B 1 39 ? 19.047 3.689 11.969 1 80.25 39 GLY B O 1
ATOM 2685 N N . ASP B 1 40 ? 18.234 5.715 11.484 1 85.5 40 ASP B N 1
ATOM 2686 C CA . ASP B 1 40 ? 18.828 5.723 10.148 1 85.5 40 ASP B CA 1
ATOM 2687 C C . ASP B 1 40 ? 20.203 6.398 10.148 1 85.5 40 ASP B C 1
ATOM 2689 O O . ASP B 1 40 ? 20.469 7.281 9.328 1 85.5 40 ASP B O 1
ATOM 2693 N N . VAL B 1 41 ? 21.078 5.898 10.969 1 82.81 41 VAL B N 1
ATOM 2694 C CA . VAL B 1 41 ? 22.375 6.508 11.164 1 82.81 41 VAL B CA 1
ATOM 2695 C C . VAL B 1 41 ? 23.234 6.309 9.906 1 82.81 41 VAL B C 1
ATOM 2697 O O . VAL B 1 41 ? 23.906 7.234 9.453 1 82.81 41 VAL B O 1
ATOM 2700 N N . LYS B 1 42 ? 23.172 5.164 9.32 1 80.75 42 LYS B N 1
ATOM 2701 C CA . LYS B 1 42 ? 23.984 4.863 8.141 1 80.75 42 LYS B CA 1
ATOM 2702 C C . LYS B 1 42 ? 23.562 5.727 6.953 1 80.75 42 LYS B C 1
ATOM 2704 O O . LYS B 1 42 ? 24.406 6.191 6.188 1 80.75 42 LYS B O 1
ATOM 2709 N N . GLN B 1 43 ? 22.328 5.895 6.809 1 86 43 GLN B N 1
ATOM 2710 C CA . GLN B 1 43 ? 21.828 6.727 5.719 1 86 43 GLN B CA 1
ATOM 2711 C C . GLN B 1 43 ? 22.266 8.18 5.887 1 86 43 GLN B C 1
ATOM 2713 O O . GLN B 1 43 ? 22.594 8.852 4.91 1 86 43 GLN B O 1
ATOM 2718 N N . GLU B 1 44 ? 22.219 8.594 7.137 1 88 44 GLU B N 1
ATOM 2719 C CA . GLU B 1 44 ? 22.656 9.961 7.418 1 88 44 GLU B CA 1
ATOM 2720 C C . GLU B 1 44 ? 24.125 10.148 7.047 1 88 44 GLU B C 1
ATOM 2722 O O . GLU B 1 44 ? 24.5 11.141 6.422 1 88 44 GLU B O 1
ATOM 2727 N N . ILE B 1 45 ? 24.938 9.25 7.438 1 84.62 45 ILE B N 1
ATOM 2728 C CA . ILE B 1 45 ? 26.359 9.305 7.156 1 84.62 45 ILE B CA 1
ATOM 2729 C C . ILE B 1 45 ? 26.594 9.281 5.648 1 84.62 45 ILE B C 1
ATOM 2731 O O . ILE B 1 45 ? 27.406 10.047 5.125 1 84.62 45 ILE B O 1
ATOM 2735 N N . ALA B 1 46 ? 25.844 8.383 5 1 86.56 46 ALA B N 1
ATOM 2736 C CA . ALA B 1 46 ? 25.969 8.289 3.549 1 86.56 46 ALA B CA 1
ATOM 2737 C C . ALA B 1 46 ? 25.594 9.617 2.887 1 86.56 46 ALA B C 1
ATOM 2739 O O . ALA B 1 46 ? 26.234 10.023 1.91 1 86.56 46 ALA B O 1
ATOM 2740 N N . PHE B 1 47 ? 24.703 10.32 3.395 1 90.88 47 PHE B N 1
ATOM 2741 C CA . PHE B 1 47 ? 24.234 11.594 2.869 1 90.88 47 PHE B CA 1
ATOM 2742 C C . PHE B 1 47 ? 25.312 12.664 3.004 1 90.88 47 PHE B C 1
ATOM 2744 O O . PHE B 1 47 ? 25.625 13.375 2.043 1 90.88 47 PHE B O 1
ATOM 2751 N N . ARG B 1 48 ? 25.812 12.727 4.145 1 88.06 48 ARG B N 1
ATOM 2752 C CA . ARG B 1 48 ? 26.875 13.688 4.398 1 88.06 48 ARG B CA 1
ATOM 2753 C C . ARG B 1 48 ? 28.094 13.414 3.502 1 88.06 48 ARG B C 1
ATOM 2755 O O . ARG B 1 48 ? 28.656 14.344 2.926 1 88.06 48 ARG B O 1
ATOM 2762 N N . TYR B 1 49 ? 28.391 12.188 3.441 1 85 49 TYR B N 1
ATOM 2763 C CA . TYR B 1 49 ? 29.547 11.805 2.631 1 85 49 TYR B CA 1
ATOM 2764 C C . TYR B 1 49 ? 29.312 12.148 1.164 1 85 49 TYR B C 1
ATOM 2766 O O . TYR B 1 49 ? 30.234 12.594 0.476 1 85 49 TYR B O 1
ATOM 2774 N N . ALA B 1 50 ? 28.156 11.828 0.685 1 88.31 50 ALA B N 1
ATOM 2775 C CA . ALA B 1 50 ? 27.828 12.102 -0.713 1 88.31 50 ALA B CA 1
ATOM 2776 C C . ALA B 1 50 ? 27.984 13.586 -1.027 1 88.31 50 ALA B C 1
ATOM 2778 O O . ALA B 1 50 ? 28.531 13.953 -2.068 1 88.31 50 ALA B O 1
ATOM 2779 N N . VAL B 1 51 ? 27.516 14.445 -0.169 1 89.94 51 VAL B N 1
ATOM 2780 C CA . VAL B 1 51 ? 27.609 15.891 -0.373 1 89.94 51 VAL B CA 1
ATOM 2781 C C . VAL B 1 51 ? 29.078 16.328 -0.369 1 89.94 51 VAL B C 1
ATOM 2783 O O . VAL B 1 51 ? 29.5 17.109 -1.218 1 89.94 51 VAL B O 1
ATOM 2786 N N . GLU B 1 52 ? 29.812 15.773 0.563 1 86.69 52 GLU B N 1
ATOM 2787 C CA . GLU B 1 52 ? 31.25 16.094 0.629 1 86.69 52 GLU B CA 1
ATOM 2788 C C . GLU B 1 52 ? 31.969 15.633 -0.63 1 86.69 52 GLU B C 1
ATOM 2790 O O . GLU B 1 52 ? 32.875 16.312 -1.12 1 86.69 52 GLU B O 1
ATOM 2795 N N . SER B 1 53 ? 31.625 14.508 -1.046 1 85.5 53 SER B N 1
ATOM 2796 C CA . SER B 1 53 ? 32.25 13.953 -2.248 1 85.5 53 SER B CA 1
ATOM 2797 C C . SER B 1 53 ? 31.969 14.844 -3.459 1 85.5 53 SER B C 1
ATOM 2799 O O . SER B 1 53 ? 32.844 15.023 -4.309 1 85.5 53 SER B O 1
ATOM 2801 N N . VAL B 1 54 ? 30.812 15.312 -3.584 1 88.69 54 VAL B N 1
ATOM 2802 C CA . VAL B 1 54 ? 30.453 16.188 -4.688 1 88.69 54 VAL B CA 1
ATOM 2803 C C . VAL B 1 54 ? 31.266 17.484 -4.605 1 88.69 54 VAL B C 1
ATOM 2805 O O . VAL B 1 54 ? 31.75 17.984 -5.625 1 88.69 54 VAL B O 1
ATOM 2808 N N . ASN B 1 55 ? 31.359 18 -3.43 1 91.12 55 ASN B N 1
ATOM 2809 C CA . ASN B 1 55 ? 32.125 19.219 -3.234 1 91.12 55 ASN B CA 1
ATOM 2810 C C . ASN B 1 55 ? 33.594 19.016 -3.555 1 91.12 55 ASN B C 1
ATOM 2812 O O . ASN B 1 55 ? 34.219 19.859 -4.191 1 91.12 55 ASN B O 1
ATOM 2816 N N . ARG B 1 56 ? 34.156 17.938 -3.117 1 86.62 56 ARG B N 1
ATOM 2817 C CA . ARG B 1 56 ? 35.562 17.625 -3.352 1 86.62 56 ARG B CA 1
ATOM 2818 C C . ARG B 1 56 ? 35.844 17.469 -4.84 1 86.62 56 ARG B C 1
ATOM 2820 O O . ARG B 1 56 ? 36.906 17.875 -5.324 1 86.62 56 ARG B O 1
ATOM 2827 N N . GLY B 1 57 ? 34.875 16.875 -5.48 1 87.06 57 GLY B N 1
ATOM 2828 C CA . GLY B 1 57 ? 35.031 16.641 -6.91 1 87.06 57 GLY B CA 1
ATOM 2829 C C . GLY B 1 57 ? 34.812 17.891 -7.742 1 87.06 57 GLY B C 1
ATOM 2830 O O . GLY B 1 57 ? 35.062 17.891 -8.945 1 87.06 57 GLY B O 1
ATOM 2831 N N . LYS B 1 58 ? 34.344 18.891 -7.184 1 88.75 58 LYS B N 1
ATOM 2832 C CA . LYS B 1 58 ? 34.031 20.156 -7.836 1 88.75 58 LYS B CA 1
ATOM 2833 C C . LYS B 1 58 ? 33.062 19.969 -8.992 1 88.75 58 LYS B C 1
ATOM 2835 O O . LYS B 1 58 ? 33.219 20.578 -10.055 1 88.75 58 LYS B O 1
ATOM 2840 N N . TRP B 1 59 ? 32.188 19.078 -8.773 1 87.19 59 TRP B N 1
ATOM 2841 C CA . TRP B 1 59 ? 31.234 18.75 -9.836 1 87.19 59 TRP B CA 1
ATOM 2842 C C . TRP B 1 59 ? 30.344 19.938 -10.172 1 87.19 59 TRP B C 1
ATOM 2844 O O . TRP B 1 59 ? 29.906 20.094 -11.312 1 87.19 59 TRP B O 1
ATOM 2854 N N . LEU B 1 60 ? 30.094 20.828 -9.188 1 86.31 60 LEU B N 1
ATOM 2855 C CA . LEU B 1 60 ? 29.188 21.953 -9.367 1 86.31 60 LEU B CA 1
ATOM 2856 C C . LEU B 1 60 ? 29.922 23.281 -9.266 1 86.31 60 LEU B C 1
ATOM 2858 O O . LEU B 1 60 ? 29.312 24.328 -9.148 1 86.31 60 LEU B O 1
ATOM 2862 N N . ARG B 1 61 ? 31.109 23.281 -9.453 1 81.25 61 ARG B N 1
ATOM 2863 C CA . ARG B 1 61 ? 31.875 24.516 -9.312 1 81.25 61 ARG B CA 1
ATOM 2864 C C . ARG B 1 61 ? 31.359 25.594 -10.258 1 81.25 61 ARG B C 1
ATOM 2866 O O . ARG B 1 61 ? 31.016 25.312 -11.406 1 81.25 61 ARG B O 1
ATOM 2873 N N . PRO B 1 62 ? 31.109 26.75 -9.727 1 86.44 62 PRO B N 1
ATOM 2874 C CA . PRO B 1 62 ? 31.641 27.188 -8.438 1 86.44 62 PRO B CA 1
ATOM 2875 C C . PRO B 1 62 ? 30.656 26.969 -7.285 1 86.44 62 PRO B C 1
ATOM 2877 O O . PRO B 1 62 ? 30.953 27.328 -6.141 1 86.44 62 PRO B O 1
ATOM 2880 N N . THR B 1 63 ? 29.656 26.422 -7.449 1 91.44 63 THR B N 1
ATOM 2881 C CA . THR B 1 63 ? 28.625 26.203 -6.438 1 91.44 63 THR B CA 1
ATOM 2882 C C . THR B 1 63 ? 29 25.062 -5.516 1 91.44 63 THR B C 1
ATOM 2884 O O . THR B 1 63 ? 29.516 24.031 -5.973 1 91.44 63 THR B O 1
ATOM 2887 N N . MET B 1 64 ? 28.844 25.219 -4.188 1 94.94 64 MET B N 1
ATOM 2888 C CA . MET B 1 64 ? 29.062 24.172 -3.205 1 94.94 64 MET B CA 1
ATOM 2889 C C . MET B 1 64 ? 27.734 23.688 -2.617 1 94.94 64 MET B C 1
ATOM 2891 O O . MET B 1 64 ? 26.766 24.453 -2.572 1 94.94 64 MET B O 1
ATOM 2895 N N . LEU B 1 65 ? 27.828 22.484 -2.16 1 94.62 65 LEU B N 1
ATOM 2896 C CA . LEU B 1 65 ? 26.656 21.938 -1.491 1 94.62 65 LEU B CA 1
ATOM 2897 C C . LEU B 1 65 ? 26.828 21.969 0.024 1 94.62 65 LEU B C 1
ATOM 2899 O O . LEU B 1 65 ? 27.938 21.766 0.53 1 94.62 65 LEU B O 1
ATOM 2903 N N . ARG B 1 66 ? 25.828 22.266 0.701 1 95.19 66 ARG B N 1
ATOM 2904 C CA . ARG B 1 66 ? 25.766 22.219 2.158 1 95.19 66 ARG B CA 1
ATOM 2905 C C . ARG B 1 66 ? 24.594 21.359 2.627 1 95.19 66 ARG B C 1
ATOM 2907 O O . ARG B 1 66 ? 23.531 21.344 2.008 1 95.19 66 ARG B O 1
ATOM 2914 N N . THR B 1 67 ? 24.844 20.656 3.719 1 94.88 67 THR B N 1
ATOM 2915 C CA . THR B 1 67 ? 23.781 19.781 4.23 1 94.88 67 THR B CA 1
ATOM 2916 C C . THR B 1 67 ? 23.094 20.438 5.426 1 94.88 67 THR B C 1
ATOM 2918 O O . THR B 1 67 ? 23.719 21.156 6.203 1 94.88 67 THR B O 1
ATOM 2921 N N . MET B 1 68 ? 21.828 20.25 5.516 1 95.75 68 MET B N 1
ATOM 2922 C CA . MET B 1 68 ? 21.031 20.516 6.711 1 95.75 68 MET B CA 1
ATOM 2923 C C . MET B 1 68 ? 20.219 19.281 7.105 1 95.75 68 MET B C 1
ATOM 2925 O O . MET B 1 68 ? 19.344 18.828 6.359 1 95.75 68 MET B O 1
ATOM 2929 N N . ILE B 1 69 ? 20.5 18.781 8.281 1 94.5 69 ILE B N 1
ATOM 2930 C CA . ILE B 1 69 ? 19.969 17.469 8.641 1 94.5 69 ILE B CA 1
ATOM 2931 C C . ILE B 1 69 ? 18.984 17.625 9.812 1 94.5 69 ILE B C 1
ATOM 2933 O O . ILE B 1 69 ? 19.266 18.359 10.766 1 94.5 69 ILE B O 1
ATOM 2937 N N . GLU B 1 70 ? 17.844 16.969 9.672 1 93.31 70 GLU B N 1
ATOM 2938 C CA . GLU B 1 70 ? 16.859 16.859 10.742 1 93.31 70 GLU B CA 1
ATOM 2939 C C . GLU B 1 70 ? 16.531 15.391 11.055 1 93.31 70 GLU B C 1
ATOM 2941 O O . GLU B 1 70 ? 16.453 14.562 10.141 1 93.31 70 GLU B O 1
ATOM 2946 N N . LYS B 1 71 ? 16.359 15.141 12.344 1 91.19 71 LYS B N 1
ATOM 2947 C CA . LYS B 1 71 ? 16 13.797 12.781 1 91.19 71 LYS B CA 1
ATOM 2948 C C . LYS B 1 71 ? 14.562 13.75 13.273 1 91.19 71 LYS B C 1
ATOM 2950 O O . LYS B 1 71 ? 14.086 14.68 13.922 1 91.19 71 LYS B O 1
ATOM 2955 N N . ILE B 1 72 ? 13.93 12.609 12.875 1 88.44 72 ILE B N 1
ATOM 2956 C CA . ILE B 1 72 ? 12.539 12.461 13.289 1 88.44 72 ILE B CA 1
ATOM 2957 C C . ILE B 1 72 ? 12.328 11.07 13.891 1 88.44 72 ILE B C 1
ATOM 2959 O O . ILE B 1 72 ? 13.023 10.117 13.523 1 88.44 72 ILE B O 1
ATOM 2963 N N . PRO B 1 73 ? 11.398 11.016 14.875 1 82.19 73 PRO B N 1
ATOM 2964 C CA . PRO B 1 73 ? 11.023 9.68 15.32 1 82.19 73 PRO B CA 1
ATOM 2965 C C . PRO B 1 73 ? 10.352 8.852 14.227 1 82.19 73 PRO B C 1
ATOM 2967 O O . PRO B 1 73 ? 9.75 9.414 13.305 1 82.19 73 PRO B O 1
ATOM 2970 N N . PRO B 1 74 ? 10.508 7.562 14.336 1 73.88 74 PRO B N 1
ATOM 2971 C CA . PRO B 1 74 ? 9.906 6.719 13.297 1 73.88 74 PRO B CA 1
ATOM 2972 C C . PRO B 1 74 ? 8.383 6.809 13.281 1 73.88 74 PRO B C 1
ATOM 2974 O O . PRO B 1 74 ? 7.75 6.914 14.336 1 73.88 74 PRO B O 1
ATOM 2977 N N . PHE B 1 75 ? 7.785 6.809 12.18 1 66.19 75 PHE B N 1
ATOM 2978 C CA . PHE B 1 75 ? 6.352 6.719 11.93 1 66.19 75 PHE B CA 1
ATOM 2979 C C . PHE B 1 75 ? 5.625 7.93 12.508 1 66.19 75 PHE B C 1
ATOM 2981 O O . PHE B 1 75 ? 4.492 7.812 12.977 1 66.19 75 PHE B O 1
ATOM 2988 N N . ASP B 1 76 ? 6.438 8.953 12.602 1 77 76 ASP B N 1
ATOM 2989 C CA . ASP B 1 76 ? 5.816 10.172 13.109 1 77 76 ASP B CA 1
ATOM 2990 C C . ASP B 1 76 ? 5.754 11.242 12.023 1 77 76 ASP B C 1
ATOM 2992 O O . ASP B 1 76 ? 6.629 12.109 11.945 1 77 76 ASP B O 1
ATOM 2996 N N . SER B 1 77 ? 4.695 11.18 11.266 1 77.06 77 SER B N 1
ATOM 2997 C CA . SER B 1 77 ? 4.539 12.094 10.133 1 77.06 77 SER B CA 1
ATOM 2998 C C . SER B 1 77 ? 4.266 13.516 10.602 1 77.06 77 SER B C 1
ATOM 3000 O O . SER B 1 77 ? 4.523 14.477 9.875 1 77.06 77 SER B O 1
ATOM 3002 N N . PHE B 1 78 ? 3.736 13.602 11.883 1 75.94 78 PHE B N 1
ATOM 3003 C CA . PHE B 1 78 ? 3.445 14.938 12.375 1 75.94 78 PHE B CA 1
ATOM 3004 C C . PHE B 1 78 ? 4.734 15.711 12.648 1 75.94 78 PHE B C 1
ATOM 3006 O O . PHE B 1 78 ? 4.895 16.844 12.195 1 75.94 78 PHE B O 1
ATOM 3013 N N . HIS B 1 79 ? 5.562 15.102 13.359 1 81.56 79 HIS B N 1
ATOM 3014 C CA . HIS B 1 79 ? 6.84 15.742 13.648 1 81.56 79 HIS B CA 1
ATOM 3015 C C . HIS B 1 79 ? 7.645 15.953 12.367 1 81.56 79 HIS B C 1
ATOM 3017 O O . HIS B 1 79 ? 8.367 16.953 12.242 1 81.56 79 HIS B O 1
ATOM 3023 N N . ALA B 1 80 ? 7.52 14.961 11.477 1 86.38 80 ALA B N 1
ATOM 3024 C CA . ALA B 1 80 ? 8.203 15.094 10.195 1 86.38 80 ALA B CA 1
ATOM 3025 C C . ALA B 1 80 ? 7.758 16.344 9.453 1 86.38 80 ALA B C 1
ATOM 3027 O O . ALA B 1 80 ? 8.57 17.031 8.82 1 86.38 80 ALA B O 1
ATOM 3028 N N . SER B 1 81 ? 6.5 16.641 9.539 1 82.38 81 SER B N 1
ATOM 3029 C CA . SER B 1 81 ? 5.977 17.828 8.867 1 82.38 81 SER B CA 1
ATOM 3030 C C . SER B 1 81 ? 6.645 19.109 9.398 1 82.38 81 SER B C 1
ATOM 3032 O O . SER B 1 81 ? 7.027 19.984 8.617 1 82.38 81 SER B O 1
ATOM 3034 N N . LYS B 1 82 ? 6.742 19.188 10.68 1 84.5 82 LYS B N 1
ATOM 3035 C CA . LYS B 1 82 ? 7.359 20.359 11.305 1 84.5 82 LYS B CA 1
ATOM 3036 C C . LYS B 1 82 ? 8.82 20.516 10.883 1 84.5 82 LYS B C 1
ATOM 3038 O O . LYS B 1 82 ? 9.266 21.609 10.547 1 84.5 82 LYS B O 1
ATOM 3043 N N . ARG B 1 83 ? 9.445 19.438 10.891 1 89.75 83 ARG B N 1
ATOM 3044 C CA . ARG B 1 83 ? 10.859 19.469 10.547 1 89.75 83 ARG B CA 1
ATOM 3045 C C . ARG B 1 83 ? 11.062 19.828 9.07 1 89.75 83 ARG B C 1
ATOM 3047 O O . ARG B 1 83 ? 12.008 20.531 8.727 1 89.75 83 ARG B O 1
ATOM 3054 N N . VAL B 1 84 ? 10.242 19.312 8.242 1 89.5 84 VAL B N 1
ATOM 3055 C CA . VAL B 1 84 ? 10.328 19.609 6.82 1 89.5 84 VAL B CA 1
ATOM 3056 C C . VAL B 1 84 ? 10.07 21.094 6.586 1 89.5 84 VAL B C 1
ATOM 3058 O O . VAL B 1 84 ? 10.773 21.734 5.797 1 89.5 84 VAL B O 1
ATOM 3061 N N . CYS B 1 85 ? 9.07 21.609 7.27 1 85.38 85 CYS B N 1
ATOM 3062 C CA . CYS B 1 85 ? 8.766 23.031 7.133 1 85.38 85 CYS B CA 1
ATOM 3063 C C . CYS B 1 85 ? 9.945 23.875 7.598 1 85.38 85 CYS B C 1
ATOM 3065 O O . CYS B 1 85 ? 10.25 24.906 6.984 1 85.38 85 CYS B O 1
ATOM 3067 N N . ALA B 1 86 ? 10.57 23.453 8.664 1 90.5 86 ALA B N 1
ATOM 3068 C CA . ALA B 1 86 ? 11.758 24.156 9.148 1 90.5 86 ALA B CA 1
ATOM 3069 C C . ALA B 1 86 ? 12.875 24.125 8.117 1 90.5 86 ALA B C 1
ATOM 3071 O O . ALA B 1 86 ? 13.547 25.141 7.883 1 90.5 86 ALA B O 1
ATOM 3072 N N . LEU B 1 87 ? 13.062 23.016 7.488 1 93.75 87 LEU B N 1
ATOM 3073 C CA . LEU B 1 87 ? 14.062 22.875 6.441 1 93.75 87 LEU B CA 1
ATOM 3074 C C . LEU B 1 87 ? 13.758 23.781 5.266 1 93.75 87 LEU B C 1
ATOM 3076 O O . LEU B 1 87 ? 14.648 24.484 4.762 1 93.75 87 LEU B O 1
ATOM 3080 N N . VAL B 1 88 ? 12.586 23.844 4.855 1 90.31 88 VAL B N 1
ATOM 3081 C CA . VAL B 1 88 ? 12.18 24.656 3.719 1 90.31 88 VAL B CA 1
ATOM 3082 C C . VAL B 1 88 ? 12.367 26.141 4.047 1 90.31 88 VAL B C 1
ATOM 3084 O O . VAL B 1 88 ? 12.836 26.906 3.209 1 90.31 88 VAL B O 1
ATOM 3087 N N . ARG B 1 89 ? 12.016 26.5 5.223 1 90.81 89 ARG B N 1
ATOM 3088 C CA . ARG B 1 89 ? 12.188 27.891 5.656 1 90.81 89 ARG B CA 1
ATOM 3089 C C . ARG B 1 89 ? 13.656 28.281 5.641 1 90.81 89 ARG B C 1
ATOM 3091 O O . ARG B 1 89 ? 13.984 29.453 5.398 1 90.81 89 ARG B O 1
ATOM 3098 N N . SER B 1 90 ? 14.445 27.344 5.887 1 92.62 90 SER B N 1
ATOM 3099 C CA . SER B 1 90 ? 15.883 27.609 5.906 1 92.62 90 SER B CA 1
ATOM 3100 C C . SER B 1 90 ? 16.453 27.703 4.492 1 92.62 90 SER B C 1
ATOM 3102 O O . SER B 1 90 ? 17.625 27.984 4.305 1 92.62 90 SER B O 1
ATOM 3104 N N . GLY B 1 91 ? 15.633 27.375 3.471 1 91.5 91 GLY B N 1
ATOM 3105 C CA . GLY B 1 91 ? 16 27.578 2.082 1 91.5 91 GLY B CA 1
ATOM 3106 C C . GLY B 1 91 ? 16.656 26.375 1.444 1 91.5 91 GLY B C 1
ATOM 3107 O O . GLY B 1 91 ? 17.547 26.516 0.601 1 91.5 91 GLY B O 1
ATOM 3108 N N . VAL B 1 92 ? 16.266 25.219 1.865 1 94.88 92 VAL B N 1
ATOM 3109 C CA . VAL B 1 92 ? 16.828 24.031 1.251 1 94.88 92 VAL B CA 1
ATOM 3110 C C . VAL B 1 92 ? 16.312 23.891 -0.179 1 94.88 92 VAL B C 1
ATOM 3112 O O . VAL B 1 92 ? 15.164 24.203 -0.463 1 94.88 92 VAL B O 1
ATOM 3115 N N . ALA B 1 93 ? 17.219 23.375 -1.014 1 93.69 93 ALA B N 1
ATOM 3116 C CA . ALA B 1 93 ? 16.875 23.25 -2.43 1 93.69 93 ALA B CA 1
ATOM 3117 C C . ALA B 1 93 ? 16.219 21.906 -2.721 1 93.69 93 ALA B C 1
ATOM 3119 O O . ALA B 1 93 ? 15.539 21.75 -3.734 1 93.69 93 ALA B O 1
ATOM 3120 N N . ALA B 1 94 ? 16.422 20.922 -1.888 1 95.56 94 ALA B N 1
ATOM 3121 C CA . ALA B 1 94 ? 15.875 19.578 -2.029 1 95.56 94 ALA B CA 1
ATOM 3122 C C . ALA B 1 94 ? 15.852 18.859 -0.687 1 95.56 94 ALA B C 1
ATOM 3124 O O . ALA B 1 94 ? 16.547 19.25 0.249 1 95.56 94 ALA B O 1
ATOM 3125 N N . ILE B 1 95 ? 14.992 17.891 -0.644 1 95.31 95 ILE B N 1
ATOM 3126 C CA . ILE B 1 95 ? 14.891 17.125 0.6 1 95.31 95 ILE B CA 1
ATOM 3127 C C . ILE B 1 95 ? 15.133 15.648 0.325 1 95.31 95 ILE B C 1
ATOM 3129 O O . ILE B 1 95 ? 14.531 15.07 -0.587 1 95.31 95 ILE B O 1
ATOM 3133 N N . PHE B 1 96 ? 16 15.094 1.091 1 95.44 96 PHE B N 1
ATOM 3134 C CA . PHE B 1 96 ? 16.297 13.664 1.038 1 95.44 96 PHE B CA 1
ATOM 3135 C C . PHE B 1 96 ? 15.625 12.922 2.184 1 95.44 96 PHE B C 1
ATOM 3137 O O . PHE B 1 96 ? 15.672 13.367 3.334 1 95.44 96 PHE B O 1
ATOM 3144 N N . GLY B 1 97 ? 14.969 11.781 1.854 1 90.12 97 GLY B N 1
ATOM 3145 C CA . GLY B 1 97 ? 14.328 10.984 2.889 1 90.12 97 GLY B CA 1
ATOM 3146 C C . GLY B 1 97 ? 12.953 11.492 3.268 1 90.12 97 GLY B C 1
ATOM 3147 O O . GLY B 1 97 ? 12.391 12.352 2.584 1 90.12 97 GLY B O 1
ATOM 3148 N N . PRO B 1 98 ? 12.336 10.828 4.238 1 90.38 98 PRO B N 1
ATOM 3149 C CA . PRO B 1 98 ? 12.812 9.75 5.102 1 90.38 98 PRO B CA 1
ATOM 3150 C C . PRO B 1 98 ? 12.578 8.367 4.5 1 90.38 98 PRO B C 1
ATOM 3152 O O . PRO B 1 98 ? 12.148 8.25 3.35 1 90.38 98 PRO B O 1
ATOM 3155 N N . GLN B 1 99 ? 12.953 7.262 5.309 1 86.56 99 GLN B N 1
ATOM 3156 C CA . GLN B 1 99 ? 12.883 5.898 4.785 1 86.56 99 GLN B CA 1
ATOM 3157 C C . GLN B 1 99 ? 11.539 5.25 5.102 1 86.56 99 GLN B C 1
ATOM 3159 O O . GLN B 1 99 ? 11.156 4.27 4.465 1 86.56 99 GLN B O 1
ATOM 3164 N N . SER B 1 100 ? 10.836 5.797 6.062 1 82.12 100 SER B N 1
ATOM 3165 C CA . SER B 1 100 ? 9.531 5.246 6.41 1 82.12 100 SER B CA 1
ATOM 3166 C C . SER B 1 100 ? 8.492 5.578 5.344 1 82.12 100 SER B C 1
ATOM 3168 O O . SER B 1 100 ? 8.367 6.734 4.934 1 82.12 100 SER B O 1
ATOM 3170 N N . GLY B 1 101 ? 7.73 4.641 4.945 1 79.12 101 GLY B N 1
ATOM 3171 C CA . GLY B 1 101 ? 6.785 4.816 3.855 1 79.12 101 GLY B CA 1
ATOM 3172 C C . GLY B 1 101 ? 5.719 5.855 4.152 1 79.12 101 GLY B C 1
ATOM 3173 O O . GLY B 1 101 ? 5.492 6.766 3.348 1 79.12 101 GLY B O 1
ATOM 3174 N N . GLN B 1 102 ? 5.09 5.723 5.25 1 76.38 102 GLN B N 1
ATOM 3175 C CA . GLN B 1 102 ? 4.023 6.648 5.613 1 76.38 102 GLN B CA 1
ATOM 3176 C C . GLN B 1 102 ? 4.547 8.07 5.742 1 76.38 102 GLN B C 1
ATOM 3178 O O . GLN B 1 102 ? 3.941 9.016 5.219 1 76.38 102 GLN B O 1
ATOM 3183 N N . THR B 1 103 ? 5.66 8.172 6.395 1 83.44 103 THR B N 1
ATOM 3184 C CA . THR B 1 103 ? 6.242 9.492 6.602 1 83.44 103 THR B CA 1
ATOM 3185 C C . THR B 1 103 ? 6.734 10.078 5.281 1 83.44 103 THR B C 1
ATOM 3187 O O . THR B 1 103 ? 6.578 11.281 5.035 1 83.44 103 THR B O 1
ATOM 3190 N N . SER B 1 104 ? 7.281 9.266 4.469 1 87.06 104 SER B N 1
ATOM 3191 C CA . SER B 1 104 ? 7.77 9.719 3.172 1 87.06 104 SER B CA 1
ATOM 3192 C C . SER B 1 104 ? 6.629 10.242 2.303 1 87.06 104 SER B C 1
ATOM 3194 O O . SER B 1 104 ? 6.797 11.234 1.585 1 87.06 104 SER B O 1
ATOM 3196 N N . ALA B 1 105 ? 5.535 9.57 2.344 1 81.06 105 ALA B N 1
ATOM 3197 C CA . ALA B 1 105 ? 4.379 10.023 1.576 1 81.06 105 ALA B CA 1
ATOM 3198 C C . ALA B 1 105 ? 3.926 11.406 2.029 1 81.06 105 ALA B C 1
ATOM 3200 O O . ALA B 1 105 ? 3.545 12.242 1.207 1 81.06 105 ALA B O 1
ATOM 3201 N N . HIS B 1 106 ? 4.016 11.578 3.273 1 81.62 106 HIS B N 1
ATOM 3202 C CA . HIS B 1 106 ? 3.664 12.883 3.824 1 81.62 106 HIS B CA 1
ATOM 3203 C C . HIS B 1 106 ? 4.656 13.953 3.379 1 81.62 106 HIS B C 1
ATOM 3205 O O . HIS B 1 106 ? 4.254 15.039 2.949 1 81.62 106 HIS B O 1
ATOM 3211 N N . VAL B 1 107 ? 5.832 13.625 3.514 1 87.75 107 VAL B N 1
ATOM 3212 C CA . VAL B 1 107 ? 6.879 14.562 3.105 1 87.75 107 VAL B CA 1
ATOM 3213 C C . VAL B 1 107 ? 6.73 14.891 1.621 1 87.75 107 VAL B C 1
ATOM 3215 O O . VAL B 1 107 ? 6.875 16.047 1.216 1 87.75 107 VAL B O 1
ATOM 3218 N N . GLN B 1 108 ? 6.438 13.93 0.83 1 86.75 108 GLN B N 1
ATOM 3219 C CA . GLN B 1 108 ? 6.23 14.125 -0.601 1 86.75 108 GLN B CA 1
ATOM 3220 C C . GLN B 1 108 ? 5.102 15.117 -0.86 1 86.75 108 GLN B C 1
ATOM 3222 O O . GLN B 1 108 ? 5.195 15.953 -1.763 1 86.75 108 GLN B O 1
ATOM 3227 N N . SER B 1 109 ? 4.09 14.992 -0.135 1 81.69 109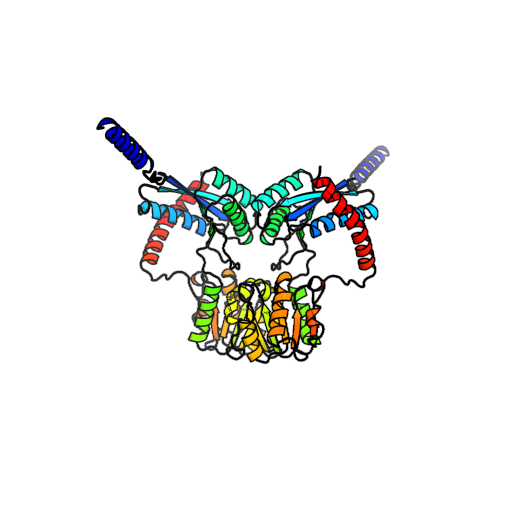 SER B N 1
ATOM 3228 C CA . SER B 1 109 ? 2.959 15.906 -0.3 1 81.69 109 SER B CA 1
ATOM 3229 C C . SER B 1 109 ? 3.369 17.344 -0.042 1 81.69 109 SER B C 1
ATOM 3231 O O . SER B 1 109 ? 2.959 18.25 -0.769 1 81.69 109 SER B O 1
ATOM 3233 N N . ILE B 1 110 ? 4.09 17.562 1.03 1 84.75 110 ILE B N 1
ATOM 3234 C CA . ILE B 1 110 ? 4.57 18.891 1.368 1 84.75 110 ILE B CA 1
ATOM 3235 C C . ILE B 1 110 ? 5.484 19.406 0.257 1 84.75 110 ILE B C 1
ATOM 3237 O O . ILE B 1 110 ? 5.332 20.547 -0.2 1 84.75 110 ILE B O 1
ATOM 3241 N N . CYS B 1 111 ? 6.371 18.562 -0.169 1 88.56 111 CYS B N 1
ATOM 3242 C CA . CYS B 1 111 ? 7.32 18.938 -1.21 1 88.56 111 CYS B CA 1
ATOM 3243 C C . CYS B 1 111 ? 6.602 19.266 -2.512 1 88.56 111 CYS B C 1
ATOM 3245 O O . CYS B 1 111 ? 6.984 20.203 -3.213 1 88.56 111 CYS B O 1
ATOM 3247 N N . ASP B 1 112 ? 5.641 18.562 -2.846 1 84.38 112 ASP B N 1
ATOM 3248 C CA . ASP B 1 112 ? 4.855 18.844 -4.043 1 84.38 112 ASP B CA 1
ATOM 3249 C C . ASP B 1 112 ? 4.164 20.203 -3.945 1 84.38 112 ASP B C 1
ATOM 3251 O O . ASP B 1 112 ? 4.156 20.969 -4.906 1 84.38 112 ASP B O 1
ATOM 3255 N N . ALA B 1 113 ? 3.58 20.406 -2.822 1 79.81 113 ALA B N 1
ATOM 3256 C CA . ALA B 1 113 ? 2.863 21.656 -2.602 1 79.81 113 ALA B CA 1
ATOM 3257 C C . ALA B 1 113 ? 3.809 22.844 -2.693 1 79.81 113 ALA B C 1
ATOM 3259 O O . ALA B 1 113 ? 3.406 23.938 -3.123 1 79.81 113 ALA B O 1
ATOM 3260 N N . LEU B 1 114 ? 5.008 22.672 -2.359 1 84.44 114 LEU B N 1
ATOM 3261 C CA . LEU B 1 114 ? 5.957 23.781 -2.307 1 84.44 114 LEU B CA 1
ATOM 3262 C C . LEU B 1 114 ? 6.93 23.719 -3.479 1 84.44 114 LEU B C 1
ATOM 3264 O O . LEU B 1 114 ? 7.883 24.5 -3.545 1 84.44 114 LEU B O 1
ATOM 3268 N N . SER B 1 115 ? 6.801 22.75 -4.383 1 86.56 115 SER B N 1
ATOM 3269 C CA . SER B 1 115 ? 7.594 22.562 -5.594 1 86.56 115 SER B CA 1
ATOM 3270 C C . SER B 1 115 ? 9.07 22.359 -5.266 1 86.56 115 SER B C 1
ATOM 3272 O O . SER B 1 115 ? 9.938 23 -5.855 1 86.56 115 SER B O 1
ATOM 3274 N N . ILE B 1 116 ? 9.289 21.547 -4.27 1 91.19 116 ILE B N 1
ATOM 3275 C CA . ILE B 1 116 ? 10.633 21.172 -3.861 1 91.19 116 ILE B CA 1
ATOM 3276 C C . ILE B 1 116 ? 10.906 19.719 -4.23 1 91.19 116 ILE B C 1
ATOM 3278 O O . ILE B 1 116 ? 10.086 18.844 -3.945 1 91.19 116 ILE B O 1
ATOM 3282 N N . PRO B 1 117 ? 12.039 19.469 -4.832 1 93.5 117 PRO B N 1
ATOM 3283 C CA . PRO B 1 117 ? 12.359 18.078 -5.168 1 93.5 117 PRO B CA 1
ATOM 3284 C C . PRO B 1 117 ? 12.523 17.203 -3.934 1 93.5 117 PRO B C 1
ATOM 3286 O O . PRO B 1 117 ? 13.195 17.594 -2.977 1 93.5 117 PRO B O 1
ATOM 3289 N N . HIS B 1 118 ? 11.82 16.094 -3.932 1 93.69 118 HIS B N 1
ATOM 3290 C CA . HIS B 1 118 ? 11.922 15.086 -2.887 1 93.69 118 HIS B CA 1
ATOM 3291 C C . HIS B 1 118 ? 12.633 13.836 -3.393 1 93.69 118 HIS B C 1
ATOM 3293 O O . HIS B 1 118 ? 12.156 13.18 -4.316 1 93.69 118 HIS B O 1
ATOM 3299 N N . ILE B 1 119 ? 13.773 13.562 -2.822 1 93.5 119 ILE B N 1
ATOM 3300 C CA . ILE B 1 119 ? 14.57 12.414 -3.258 1 93.5 119 ILE B CA 1
ATOM 3301 C C . ILE B 1 119 ? 14.383 11.258 -2.287 1 93.5 119 ILE B C 1
ATOM 3303 O O . ILE B 1 119 ? 14.633 11.391 -1.087 1 93.5 119 ILE B O 1
ATOM 3307 N N . GLU B 1 120 ? 13.922 10.164 -2.83 1 91.44 120 GLU B N 1
ATOM 3308 C CA . GLU B 1 120 ? 13.648 8.984 -2.014 1 91.44 120 GLU B CA 1
ATOM 3309 C C . GLU B 1 120 ? 14.5 7.801 -2.453 1 91.44 120 GLU B C 1
ATOM 3311 O O . GLU B 1 120 ? 14.961 7.75 -3.596 1 91.44 120 GLU B O 1
ATOM 3316 N N . THR B 1 121 ? 14.797 6.902 -1.522 1 89.06 121 THR B N 1
ATOM 3317 C CA . THR B 1 121 ? 15.562 5.691 -1.797 1 89.06 121 THR B CA 1
ATOM 3318 C C . THR B 1 121 ? 14.867 4.469 -1.196 1 89.06 121 THR B C 1
ATOM 3320 O O . THR B 1 121 ? 15.531 3.576 -0.659 1 89.06 121 THR B O 1
ATOM 3323 N N . ARG B 1 122 ? 13.57 4.438 -1.263 1 86.56 122 ARG B N 1
ATOM 3324 C CA . ARG B 1 122 ? 12.812 3.385 -0.592 1 86.56 122 ARG B CA 1
ATOM 3325 C C . ARG B 1 122 ? 11.852 2.705 -1.556 1 86.56 122 ARG B C 1
ATOM 3327 O O . ARG B 1 122 ? 11.484 3.277 -2.586 1 86.56 122 ARG B O 1
ATOM 3334 N N . TRP B 1 123 ? 11.453 1.532 -1.042 1 82.25 123 TRP B N 1
ATOM 3335 C CA . TRP B 1 123 ? 10.406 0.811 -1.755 1 82.25 123 TRP B CA 1
ATOM 3336 C C . TRP B 1 123 ? 9.078 1.558 -1.674 1 82.25 123 TRP B C 1
ATOM 3338 O O . TRP B 1 123 ? 8.727 2.104 -0.625 1 82.25 123 TRP B O 1
ATOM 3348 N N . ASP B 1 124 ? 8.461 1.635 -2.879 1 77.88 124 ASP B N 1
ATOM 3349 C CA . ASP B 1 124 ? 7.141 2.26 -2.963 1 77.88 124 ASP B CA 1
ATOM 3350 C C . ASP B 1 124 ? 6.23 1.491 -3.918 1 77.88 124 ASP B C 1
ATOM 3352 O O . ASP B 1 124 ? 6.539 1.353 -5.102 1 77.88 124 ASP B O 1
ATOM 3356 N N . TYR B 1 125 ? 5.137 1.027 -3.369 1 69.19 125 TYR B N 1
ATOM 3357 C CA . TYR B 1 125 ? 4.242 0.173 -4.137 1 69.19 125 TYR B CA 1
ATOM 3358 C C . TYR B 1 125 ? 3.496 0.978 -5.195 1 69.19 125 TYR B C 1
ATOM 3360 O O . TYR B 1 125 ? 2.875 0.407 -6.098 1 69.19 125 TYR B O 1
ATOM 3368 N N . ARG B 1 126 ? 3.572 2.344 -5.066 1 67.94 126 ARG B N 1
ATOM 3369 C CA . ARG B 1 126 ? 2.803 3.174 -5.988 1 67.94 126 ARG B CA 1
ATOM 3370 C C . ARG B 1 126 ? 3.482 3.252 -7.352 1 67.94 126 ARG B C 1
ATOM 3372 O O . ARG B 1 126 ? 4.699 3.436 -7.438 1 67.94 126 ARG B O 1
ATOM 3379 N N . LEU B 1 127 ? 2.703 3.154 -8.25 1 58.88 127 LEU B N 1
ATOM 3380 C CA . LEU B 1 127 ? 3.238 3.154 -9.609 1 58.88 127 LEU B CA 1
ATOM 3381 C C . LEU B 1 127 ? 3.381 4.578 -10.133 1 58.88 127 LEU B C 1
ATOM 3383 O O . LEU B 1 127 ? 4.254 4.852 -10.961 1 58.88 127 LEU B O 1
ATOM 3387 N N . ARG B 1 128 ? 2.529 5.336 -9.68 1 59.12 128 ARG B N 1
ATOM 3388 C CA . ARG B 1 128 ? 2.582 6.703 -10.188 1 59.12 128 ARG B CA 1
ATOM 3389 C C . ARG B 1 128 ? 3.348 7.613 -9.234 1 59.12 128 ARG B C 1
ATOM 3391 O O . ARG B 1 128 ? 3.143 7.559 -8.016 1 59.12 128 ARG B O 1
ATOM 3398 N N . ARG B 1 129 ? 4.277 8.297 -10 1 64.38 129 ARG B N 1
ATOM 3399 C CA . ARG B 1 129 ? 5.125 9.188 -9.219 1 64.38 129 ARG B CA 1
ATOM 3400 C C . ARG B 1 129 ? 4.594 10.617 -9.25 1 64.38 129 ARG B C 1
ATOM 3402 O O . ARG B 1 129 ? 4.004 11.047 -10.242 1 64.38 129 ARG B O 1
ATOM 3409 N N . ASP B 1 130 ? 4.793 11.234 -8.141 1 71.75 130 ASP B N 1
ATOM 3410 C CA . ASP B 1 130 ? 4.398 12.633 -8 1 71.75 130 ASP B CA 1
ATOM 3411 C C . ASP B 1 130 ? 5.363 13.555 -8.742 1 71.75 130 ASP B C 1
ATOM 3413 O O . ASP B 1 130 ? 6.492 13.164 -9.055 1 71.75 130 ASP B O 1
ATOM 3417 N N . ASP B 1 131 ? 5.012 14.664 -9.148 1 71.25 131 ASP B N 1
ATOM 3418 C CA . ASP B 1 131 ? 5.746 15.602 -9.992 1 71.25 131 ASP B CA 1
ATOM 3419 C C . ASP B 1 131 ? 7.113 15.922 -9.398 1 71.25 131 ASP B C 1
ATOM 3421 O O . ASP B 1 131 ? 8.117 15.969 -10.117 1 71.25 131 ASP B O 1
ATOM 3425 N N . TYR B 1 132 ? 7.227 16.078 -8.203 1 83.5 132 TYR B N 1
ATOM 3426 C CA . TYR B 1 132 ? 8.484 16.516 -7.605 1 83.5 132 TYR B CA 1
ATOM 3427 C C . TYR B 1 132 ? 9.133 15.383 -6.816 1 83.5 132 TYR B C 1
ATOM 3429 O O . TYR B 1 132 ? 9.758 15.625 -5.781 1 83.5 132 TYR B O 1
ATOM 3437 N N . SER B 1 133 ? 8.883 14.195 -7.262 1 87.75 133 SER B N 1
ATOM 3438 C CA . SER B 1 133 ? 9.445 13.039 -6.57 1 87.75 133 SER B CA 1
ATOM 3439 C C . SER B 1 133 ? 10.461 12.312 -7.441 1 87.75 133 SER B C 1
ATOM 3441 O O . SER B 1 133 ? 10.242 12.133 -8.641 1 87.75 133 SER B O 1
ATOM 3443 N N . VAL B 1 134 ? 11.633 12.109 -6.922 1 88.88 134 VAL B N 1
ATOM 3444 C CA . VAL B 1 134 ? 12.633 11.242 -7.539 1 88.88 134 VAL B CA 1
ATOM 3445 C C . VAL B 1 134 ? 12.961 10.078 -6.605 1 88.88 134 VAL B C 1
ATOM 3447 O O . VAL B 1 134 ? 13.445 10.281 -5.492 1 88.88 134 VAL B O 1
ATOM 3450 N N . ASN B 1 135 ? 12.617 8.945 -6.992 1 90 135 ASN B N 1
ATOM 3451 C CA . ASN B 1 135 ? 12.922 7.762 -6.199 1 90 135 ASN B CA 1
ATOM 3452 C C . ASN B 1 135 ? 14.023 6.93 -6.836 1 90 135 ASN B C 1
ATOM 3454 O O . ASN B 1 135 ? 13.875 6.445 -7.961 1 90 135 ASN B O 1
ATOM 3458 N N . LEU B 1 136 ? 15.086 6.773 -6.164 1 88.81 136 LEU B N 1
ATOM 3459 C CA . LEU B 1 136 ? 16.25 6.098 -6.703 1 88.81 136 LEU B CA 1
ATOM 3460 C C . LEU B 1 136 ? 16.172 4.594 -6.453 1 88.81 136 LEU B C 1
ATOM 3462 O O . LEU B 1 136 ? 17.047 3.84 -6.906 1 88.81 136 LEU B O 1
ATOM 3466 N N . TYR B 1 137 ? 15.148 4.145 -5.711 1 89.75 137 TYR B N 1
ATOM 3467 C CA . TYR B 1 137 ? 14.891 2.715 -5.566 1 89.75 137 TYR B CA 1
ATOM 3468 C C . TYR B 1 137 ? 14.242 2.15 -6.824 1 89.75 137 TYR B C 1
ATOM 3470 O O . TYR B 1 137 ? 13.414 2.812 -7.457 1 89.75 137 TYR B O 1
ATOM 3478 N N . PRO B 1 138 ? 14.586 0.926 -7.129 1 89 138 PRO B N 1
ATOM 3479 C CA . PRO B 1 138 ? 14.016 0.367 -8.359 1 89 138 PRO B CA 1
ATOM 3480 C C . PRO B 1 138 ? 12.492 0.329 -8.336 1 89 138 PRO B C 1
ATOM 3482 O O . PRO B 1 138 ? 11.891 0.062 -7.293 1 89 138 PRO B O 1
ATOM 3485 N N . HIS B 1 139 ? 11.93 0.577 -9.5 1 87.06 139 HIS B N 1
ATOM 3486 C CA . HIS B 1 139 ? 10.484 0.481 -9.641 1 87.06 139 HIS B CA 1
ATOM 3487 C C . HIS B 1 139 ? 10 -0.937 -9.367 1 87.06 139 HIS B C 1
ATOM 3489 O O . HIS B 1 139 ? 10.641 -1.908 -9.773 1 87.06 139 HIS B O 1
ATOM 3495 N N . PRO B 1 140 ? 8.852 -1.089 -8.742 1 83.19 140 PRO B N 1
ATOM 3496 C CA . PRO B 1 140 ? 8.344 -2.418 -8.391 1 83.19 140 PRO B CA 1
ATOM 3497 C C . PRO B 1 140 ? 8.195 -3.33 -9.609 1 83.19 140 PRO B C 1
ATOM 3499 O 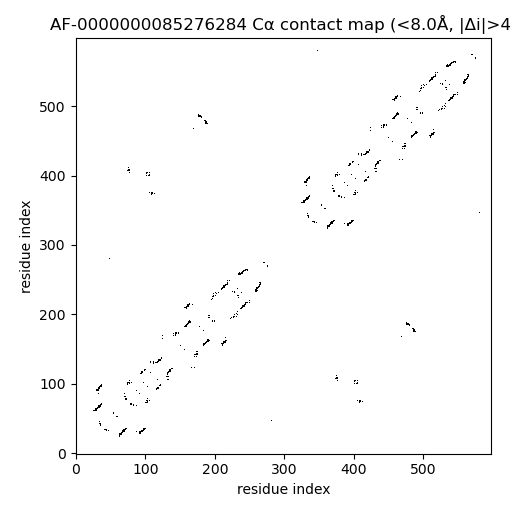O . PRO B 1 140 ? 8.539 -4.512 -9.539 1 83.19 140 PRO B O 1
ATOM 3502 N N . SER B 1 141 ? 7.715 -2.779 -10.688 1 83.62 141 SER B N 1
ATOM 3503 C CA . SER B 1 141 ? 7.523 -3.59 -11.883 1 83.62 141 SER B CA 1
ATOM 3504 C C . SER B 1 141 ? 8.859 -4.09 -12.438 1 83.62 141 SER B C 1
ATOM 3506 O O . SER B 1 141 ? 8.938 -5.199 -12.969 1 83.62 141 SER B O 1
ATOM 3508 N N . SER B 1 142 ? 9.914 -3.225 -12.297 1 89.44 142 SER B N 1
ATOM 3509 C CA . SER B 1 142 ? 11.234 -3.621 -12.766 1 89.44 142 SER B CA 1
ATOM 3510 C C . SER B 1 142 ? 11.812 -4.75 -11.914 1 89.44 142 SER B C 1
ATOM 3512 O O . SER B 1 142 ? 12.398 -5.695 -12.445 1 89.44 142 SER B O 1
ATOM 3514 N N . LEU B 1 143 ? 11.617 -4.613 -10.68 1 90.69 143 LEU B N 1
ATOM 3515 C CA . LEU B 1 143 ? 12.109 -5.645 -9.781 1 90.69 143 LEU B CA 1
ATOM 3516 C C . LEU B 1 143 ? 11.359 -6.957 -9.992 1 90.69 143 LEU B C 1
ATOM 3518 O O . LEU B 1 143 ? 11.977 -8.023 -10.031 1 90.69 143 LEU B O 1
ATOM 3522 N N . SER B 1 144 ? 10.086 -6.887 -10.102 1 91.5 144 SER B N 1
ATOM 3523 C CA . SER B 1 144 ? 9.281 -8.086 -10.312 1 91.5 144 SER B CA 1
ATOM 3524 C C . SER B 1 144 ? 9.656 -8.781 -11.617 1 91.5 144 SER B C 1
ATOM 3526 O O . SER B 1 144 ? 9.688 -10.008 -11.688 1 91.5 144 SER B O 1
ATOM 3528 N N . LYS B 1 145 ? 9.922 -7.984 -12.648 1 93.12 145 LYS B N 1
ATOM 3529 C CA . LYS B 1 145 ? 10.344 -8.547 -13.93 1 93.12 145 LYS B CA 1
ATOM 3530 C C . LYS B 1 145 ? 11.695 -9.25 -13.797 1 93.12 145 LYS B C 1
ATOM 3532 O O . LYS B 1 145 ? 11.93 -10.281 -14.43 1 93.12 145 LYS B O 1
ATOM 3537 N N . ALA B 1 146 ? 12.57 -8.609 -13.055 1 94.69 146 ALA B N 1
ATOM 3538 C CA . ALA B 1 146 ? 13.875 -9.227 -12.828 1 94.69 146 ALA B CA 1
ATOM 3539 C C . ALA B 1 146 ? 13.734 -10.594 -12.18 1 94.69 146 ALA B C 1
ATOM 3541 O O . ALA B 1 146 ? 14.43 -11.547 -12.547 1 94.69 146 ALA B O 1
ATOM 3542 N N . TYR B 1 147 ? 12.844 -10.781 -11.25 1 94.62 147 TYR B N 1
ATOM 3543 C CA . TYR B 1 147 ? 12.617 -12.062 -10.602 1 94.62 147 TYR B CA 1
ATOM 3544 C C . TYR B 1 147 ? 12.031 -13.078 -11.578 1 94.62 147 TYR B C 1
ATOM 3546 O O . TYR B 1 147 ? 12.406 -14.25 -11.57 1 94.62 147 TYR B O 1
ATOM 3554 N N . LEU B 1 148 ? 11.148 -12.609 -12.383 1 93.44 148 LEU B N 1
ATOM 3555 C CA . LEU B 1 148 ? 10.578 -13.469 -13.414 1 93.44 148 LEU B CA 1
ATOM 3556 C C . LEU B 1 148 ? 11.672 -13.984 -14.352 1 93.44 148 LEU B C 1
ATOM 3558 O O . LEU B 1 148 ? 11.703 -15.172 -14.68 1 93.44 148 LEU B O 1
ATOM 3562 N N . ASP B 1 149 ? 12.539 -13.094 -14.758 1 94.88 149 ASP B N 1
ATOM 3563 C CA . ASP B 1 149 ? 13.633 -13.469 -15.641 1 94.88 149 ASP B CA 1
ATOM 3564 C C . ASP B 1 149 ? 14.547 -14.5 -14.984 1 94.88 149 ASP B C 1
ATOM 3566 O O . ASP B 1 149 ? 15.039 -15.414 -15.648 1 94.88 149 ASP B O 1
ATOM 3570 N N . LEU B 1 150 ? 14.766 -14.328 -13.688 1 95.69 150 LEU B N 1
ATOM 3571 C CA . LEU B 1 150 ? 15.586 -15.297 -12.969 1 95.69 150 LEU B CA 1
ATOM 3572 C C . LEU B 1 150 ? 14.93 -16.672 -12.969 1 95.69 150 LEU B C 1
ATOM 3574 O O . LEU B 1 150 ? 15.602 -17.688 -13.203 1 95.69 150 LEU B O 1
ATOM 3578 N N . VAL B 1 151 ? 13.656 -16.719 -12.695 1 94.69 151 VAL B N 1
ATOM 3579 C CA . VAL B 1 151 ? 12.906 -17.969 -12.656 1 94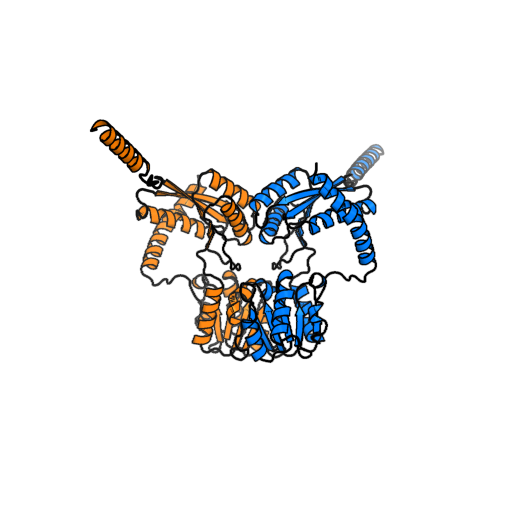.69 151 VAL B CA 1
ATOM 3580 C C . VAL B 1 151 ? 12.977 -18.656 -14.016 1 94.69 151 VAL B C 1
ATOM 3582 O O . VAL B 1 151 ? 13.203 -19.875 -14.102 1 94.69 151 VAL B O 1
ATOM 3585 N N . ARG B 1 152 ? 12.852 -17.906 -15.062 1 93.19 152 ARG B N 1
ATOM 3586 C CA . ARG B 1 152 ? 12.93 -18.422 -16.422 1 93.19 152 ARG B CA 1
ATOM 3587 C C . ARG B 1 152 ? 14.336 -18.922 -16.734 1 93.19 152 ARG B C 1
ATOM 3589 O O . ARG B 1 152 ? 14.508 -19.984 -17.344 1 93.19 152 ARG B O 1
ATOM 3596 N N . LEU B 1 153 ? 15.305 -18.078 -16.344 1 95.69 153 LEU B N 1
ATOM 3597 C CA . LEU B 1 153 ? 16.703 -18.438 -16.578 1 95.69 153 LEU B CA 1
ATOM 3598 C C . LEU B 1 153 ? 17.047 -19.766 -15.914 1 95.69 153 LEU B C 1
ATOM 3600 O O . LEU B 1 153 ? 17.781 -20.578 -16.469 1 95.69 153 LEU B O 1
ATOM 3604 N N . PHE B 1 154 ? 16.5 -19.984 -14.719 1 96.38 154 PHE B N 1
ATOM 3605 C CA . PHE B 1 154 ? 16.797 -21.188 -13.953 1 96.38 154 PHE B CA 1
ATOM 3606 C C . PHE B 1 154 ? 15.938 -22.359 -14.398 1 96.38 154 PHE B C 1
ATOM 3608 O O . PHE B 1 154 ? 16.125 -23.484 -13.945 1 96.38 154 PHE B O 1
ATOM 3615 N N . GLY B 1 155 ? 14.906 -22.078 -15.234 1 94.25 155 GLY B N 1
ATOM 3616 C CA . GLY B 1 155 ? 14.047 -23.125 -15.773 1 94.25 155 GLY B CA 1
ATOM 3617 C C . GLY B 1 155 ? 13.07 -23.672 -14.75 1 94.25 155 GLY B C 1
ATOM 3618 O O . GLY B 1 155 ? 12.766 -24.875 -14.758 1 94.25 155 GLY B O 1
ATOM 3619 N N . TRP B 1 156 ? 12.672 -22.844 -13.781 1 93.81 156 TRP B N 1
ATOM 3620 C CA . TRP B 1 156 ? 11.711 -23.297 -12.781 1 93.81 156 TRP B CA 1
ATOM 3621 C C . TRP B 1 156 ? 10.336 -23.516 -13.406 1 93.81 156 TRP B C 1
ATOM 3623 O O . TRP B 1 156 ? 9.844 -22.656 -14.148 1 93.81 156 TRP B O 1
ATOM 3633 N N . ARG B 1 157 ? 9.734 -24.641 -13.125 1 90.12 157 ARG B N 1
ATOM 3634 C CA . ARG B 1 157 ? 8.383 -24.922 -13.609 1 90.12 157 ARG B CA 1
ATOM 3635 C C . ARG B 1 157 ? 7.359 -24.781 -12.484 1 90.12 157 ARG B C 1
ATOM 3637 O O . ARG B 1 157 ? 6.164 -24.641 -12.75 1 90.12 157 ARG B O 1
ATOM 3644 N N . SER B 1 158 ? 7.891 -24.859 -11.289 1 91.25 158 SER B N 1
ATOM 3645 C CA . SER B 1 158 ? 7.059 -24.688 -10.102 1 91.25 158 SER B CA 1
ATOM 3646 C C . SER B 1 158 ? 7.852 -24.047 -8.969 1 91.25 158 SER B C 1
ATOM 3648 O O . SER B 1 158 ? 9.062 -24.266 -8.844 1 91.25 158 SER B O 1
ATOM 3650 N N . PHE B 1 159 ? 7.172 -23.266 -8.234 1 93.38 159 PHE B N 1
ATOM 3651 C CA . PHE B 1 159 ? 7.836 -22.688 -7.078 1 93.38 159 PHE B CA 1
ATOM 3652 C C . PHE B 1 159 ? 6.812 -22.188 -6.062 1 93.38 159 PHE B C 1
ATOM 3654 O O . PHE B 1 159 ? 5.633 -22.016 -6.391 1 93.38 159 PHE B O 1
ATOM 3661 N N . CYS B 1 160 ? 7.289 -22 -4.832 1 94.69 160 CYS B N 1
ATOM 3662 C CA . CYS B 1 160 ? 6.477 -21.469 -3.744 1 94.69 160 CYS B CA 1
ATOM 3663 C C . CYS B 1 160 ? 6.961 -20.078 -3.33 1 94.69 160 CYS B C 1
ATOM 3665 O O . CYS B 1 160 ? 8.156 -19.859 -3.139 1 94.69 160 CYS B O 1
ATOM 3667 N N . ILE B 1 161 ? 6.051 -19.125 -3.324 1 94.75 161 ILE B N 1
ATOM 3668 C CA . ILE B 1 161 ? 6.371 -17.797 -2.842 1 94.75 161 ILE B CA 1
ATOM 3669 C C . ILE B 1 161 ? 6.008 -17.672 -1.364 1 94.75 161 ILE B C 1
ATOM 3671 O O . ILE B 1 161 ? 4.844 -17.828 -0.991 1 94.75 161 ILE B O 1
ATOM 3675 N N . LEU B 1 162 ? 6.984 -17.5 -0.536 1 96.56 162 LEU B N 1
ATOM 3676 C CA . LEU B 1 162 ? 6.801 -17.188 0.877 1 96.56 162 LEU B CA 1
ATOM 3677 C C . LEU B 1 162 ? 6.938 -15.68 1.126 1 96.56 162 LEU B C 1
ATOM 3679 O O . LEU B 1 162 ? 8.023 -15.117 0.96 1 96.56 162 LEU B O 1
ATOM 3683 N N . TYR B 1 163 ? 5.879 -15.047 1.526 1 94.62 163 TYR B N 1
ATOM 3684 C CA . TYR B 1 163 ? 5.957 -13.602 1.696 1 94.62 163 TYR B CA 1
ATOM 3685 C C . TYR B 1 163 ? 5.562 -13.195 3.111 1 94.62 163 TYR B C 1
ATOM 3687 O O . TYR B 1 163 ? 4.77 -13.883 3.762 1 94.62 163 TYR B O 1
ATOM 3695 N N . GLU B 1 164 ? 6.082 -12.094 3.592 1 93 164 GLU B N 1
ATOM 3696 C CA . GLU B 1 164 ? 5.91 -11.664 4.977 1 93 164 GLU B CA 1
ATOM 3697 C C . GLU B 1 164 ? 4.738 -10.695 5.113 1 93 164 GLU B C 1
ATOM 3699 O O . GLU B 1 164 ? 3.936 -10.812 6.039 1 93 164 GLU B O 1
ATOM 3704 N N . ASP B 1 165 ? 4.676 -9.688 4.262 1 87.62 165 ASP B N 1
ATOM 3705 C CA . ASP B 1 165 ? 3.615 -8.688 4.324 1 87.62 165 ASP B CA 1
ATOM 3706 C C . ASP B 1 165 ? 2.961 -8.5 2.955 1 87.62 165 ASP B C 1
ATOM 3708 O O . ASP B 1 165 ? 3.441 -9.031 1.953 1 87.62 165 ASP B O 1
ATOM 3712 N N . ASN B 1 166 ? 1.926 -7.715 2.943 1 84.44 166 ASN B N 1
ATOM 3713 C CA . ASN B 1 166 ? 1.106 -7.609 1.741 1 84.44 166 ASN B CA 1
ATOM 3714 C C . ASN B 1 166 ? 1.875 -6.957 0.595 1 84.44 166 ASN B C 1
ATOM 3716 O O . ASN B 1 166 ? 1.552 -7.172 -0.575 1 84.44 166 ASN B O 1
ATOM 3720 N N . GLU B 1 167 ? 2.838 -6.227 0.904 1 86.25 167 GLU B N 1
ATOM 3721 C CA . GLU B 1 167 ? 3.633 -5.598 -0.147 1 86.25 167 GLU B CA 1
ATOM 3722 C C . GLU B 1 167 ? 4.367 -6.641 -0.985 1 86.25 167 GLU B C 1
ATOM 3724 O O . GLU B 1 167 ? 4.695 -6.391 -2.146 1 86.25 167 GLU B O 1
ATOM 3729 N N . GLY B 1 168 ? 4.562 -7.746 -0.357 1 90.69 168 GLY B N 1
ATOM 3730 C CA . GLY B 1 168 ? 5.234 -8.82 -1.072 1 90.69 168 GLY B CA 1
ATOM 3731 C C . GLY B 1 168 ? 4.477 -9.289 -2.301 1 90.69 168 GLY B C 1
ATOM 3732 O O . GLY B 1 168 ? 5.082 -9.656 -3.309 1 90.69 168 GLY B O 1
ATOM 3733 N N . LEU B 1 169 ? 3.189 -9.305 -2.229 1 88.5 169 LEU B N 1
ATOM 3734 C CA . LEU B 1 169 ? 2.373 -9.695 -3.373 1 88.5 169 LEU B CA 1
ATOM 3735 C C . LEU B 1 169 ? 2.58 -8.727 -4.539 1 88.5 169 LEU B C 1
ATOM 3737 O O . LEU B 1 169 ? 2.635 -9.148 -5.695 1 88.5 169 LEU B O 1
ATOM 3741 N N . VAL B 1 170 ? 2.764 -7.527 -4.156 1 88.31 170 VAL B N 1
ATOM 3742 C CA . VAL B 1 170 ? 2.986 -6.504 -5.176 1 88.31 170 VAL B CA 1
ATOM 3743 C C . VAL B 1 170 ? 4.387 -6.66 -5.762 1 88.31 170 VAL B C 1
ATOM 3745 O O . VAL B 1 170 ? 4.57 -6.566 -6.98 1 88.31 170 VAL B O 1
ATOM 3748 N N . ARG B 1 171 ? 5.285 -7.004 -4.934 1 90.75 171 ARG B N 1
ATOM 3749 C CA . ARG B 1 171 ? 6.664 -7.172 -5.379 1 90.75 171 ARG B CA 1
ATOM 3750 C C . ARG B 1 171 ? 6.789 -8.359 -6.328 1 90.75 171 ARG B C 1
ATOM 3752 O O . ARG B 1 171 ? 7.672 -8.383 -7.191 1 90.75 171 ARG B O 1
ATOM 3759 N N . MET B 1 172 ? 5.914 -9.312 -6.215 1 91.69 172 MET B N 1
ATOM 3760 C CA . MET B 1 172 ? 5.988 -10.523 -7.031 1 91.69 172 MET B CA 1
ATOM 3761 C C . MET B 1 172 ? 4.918 -10.516 -8.117 1 91.69 172 MET B C 1
ATOM 3763 O O . MET B 1 172 ? 4.586 -11.562 -8.68 1 91.69 172 MET B O 1
ATOM 3767 N N . GLN B 1 173 ? 4.402 -9.383 -8.352 1 89.88 173 GLN B N 1
ATOM 3768 C CA . GLN B 1 173 ? 3.193 -9.297 -9.164 1 89.88 173 GLN B CA 1
ATOM 3769 C C . GLN B 1 173 ? 3.418 -9.891 -10.555 1 89.88 173 GLN B C 1
ATOM 3771 O O . GLN B 1 173 ? 2.52 -10.516 -11.117 1 89.88 173 GLN B O 1
ATOM 3776 N N . GLU B 1 174 ? 4.574 -9.734 -11.172 1 89.88 174 GLU B N 1
ATOM 3777 C CA . GLU B 1 174 ? 4.824 -10.25 -12.516 1 89.88 174 GLU B CA 1
ATOM 3778 C C . GLU B 1 174 ? 4.852 -11.781 -12.523 1 89.88 174 GLU B C 1
ATOM 3780 O O . GLU B 1 174 ? 4.496 -12.406 -13.523 1 89.88 174 GLU B O 1
ATOM 3785 N N . LEU B 1 175 ? 5.25 -12.297 -11.414 1 89.56 175 LEU B N 1
ATOM 3786 C CA . LEU B 1 175 ? 5.262 -13.75 -11.289 1 89.56 175 LEU B CA 1
ATOM 3787 C C . LEU B 1 175 ? 3.842 -14.297 -11.148 1 89.56 175 LEU B C 1
ATOM 3789 O O . LEU B 1 175 ? 3.576 -15.445 -11.508 1 89.56 175 LEU B O 1
ATOM 3793 N N . LEU B 1 176 ? 3.043 -13.43 -10.633 1 86.94 176 LEU B N 1
ATOM 3794 C CA . LEU B 1 176 ? 1.666 -13.844 -10.383 1 86.94 176 LEU B CA 1
ATOM 3795 C C . LEU B 1 176 ? 0.807 -13.656 -11.625 1 86.94 176 LEU B C 1
ATOM 3797 O O . LEU B 1 176 ? -0.208 -14.336 -11.797 1 86.94 176 LEU B O 1
ATOM 3801 N N . LYS B 1 177 ? 1.266 -12.648 -12.453 1 83.44 177 LYS B N 1
ATOM 3802 C CA . LYS B 1 177 ? 0.517 -12.359 -13.672 1 83.44 177 LYS B CA 1
ATOM 3803 C C . LYS B 1 177 ? 0.714 -13.461 -14.711 1 83.44 177 LYS B C 1
ATOM 3805 O O . LYS B 1 177 ? 1.821 -13.984 -14.867 1 83.44 177 LYS B O 1
ATOM 3810 N N . THR B 1 178 ? -0.117 -14.344 -14.828 1 63.97 178 THR B N 1
ATOM 3811 C CA . THR B 1 178 ? 0.092 -15.5 -15.688 1 63.97 178 THR B CA 1
ATOM 3812 C C . THR B 1 178 ? -0.361 -15.211 -17.109 1 63.97 178 THR B C 1
ATOM 3814 O O . THR B 1 178 ? -1.536 -14.922 -17.359 1 63.97 178 THR B O 1
ATOM 3817 N N . PRO B 1 179 ? 0.574 -14.773 -18.062 1 55.56 179 PRO B N 1
ATOM 3818 C CA . PRO B 1 179 ? -0.032 -14.867 -19.391 1 55.56 179 PRO B CA 1
ATOM 3819 C C . PRO B 1 179 ? -0.772 -16.188 -19.625 1 55.56 179 PRO B C 1
ATOM 3821 O O . PRO B 1 179 ? -1.786 -16.203 -20.328 1 55.56 179 PRO B O 1
ATOM 3824 N N . SER B 1 180 ? -0.112 -17.391 -19.359 1 53.75 180 SER B N 1
ATOM 3825 C CA . SER B 1 180 ? -0.704 -18.703 -19.547 1 53.75 180 SER B CA 1
ATOM 3826 C C . SER B 1 180 ? -0.624 -19.547 -18.281 1 53.75 180 SER B C 1
ATOM 3828 O O . SER B 1 180 ? 0.449 -19.688 -17.688 1 53.75 180 SER B O 1
ATOM 3830 N N . PRO B 1 181 ? -1.721 -19.703 -17.547 1 51.75 181 PRO B N 1
ATOM 3831 C CA . PRO B 1 181 ? -1.697 -20.594 -16.391 1 51.75 181 PRO B CA 1
ATOM 3832 C C . PRO B 1 181 ? -0.657 -21.703 -16.516 1 51.75 181 PRO B C 1
ATOM 3834 O O . PRO B 1 181 ? -0.188 -22.234 -15.508 1 51.75 181 PRO B O 1
ATOM 3837 N N . ASN B 1 182 ? -0.321 -21.922 -17.734 1 58.03 182 ASN B N 1
ATOM 3838 C CA . ASN B 1 182 ? 0.426 -23.156 -18 1 58.03 182 ASN B CA 1
ATOM 3839 C C . ASN B 1 182 ? 1.932 -22.922 -17.922 1 58.03 182 ASN B C 1
ATOM 3841 O O . ASN B 1 182 ? 2.719 -23.844 -18.078 1 58.03 182 ASN B O 1
ATOM 3845 N N . GLU B 1 183 ? 2.322 -21.625 -17.484 1 71.94 183 GLU B N 1
ATOM 3846 C CA . GLU B 1 183 ? 3.777 -21.5 -17.531 1 71.94 183 GLU B CA 1
ATOM 3847 C C . GLU B 1 183 ? 4.414 -21.984 -16.234 1 71.94 183 GLU B C 1
ATOM 3849 O O . GLU B 1 183 ? 5.352 -22.781 -16.25 1 71.94 183 GLU B O 1
ATOM 3854 N N . PHE B 1 184 ? 3.857 -21.531 -15.102 1 81.81 184 PHE B N 1
ATOM 3855 C CA . PHE B 1 184 ? 4.391 -21.906 -13.797 1 81.81 184 PHE B CA 1
ATOM 3856 C C . PHE B 1 184 ? 3.277 -22.359 -12.867 1 81.81 184 PHE B C 1
ATOM 3858 O O . PHE B 1 184 ? 2.174 -21.812 -12.891 1 81.81 184 PHE B O 1
ATOM 3865 N N . LYS B 1 185 ? 3.59 -23.391 -12.234 1 83.75 185 LYS B N 1
ATOM 3866 C CA . LYS B 1 185 ? 2.766 -23.719 -11.078 1 83.75 185 LYS B CA 1
ATOM 3867 C C . LYS B 1 185 ? 3.252 -22.984 -9.828 1 83.75 185 LYS B C 1
ATOM 3869 O O . LYS B 1 185 ? 4.355 -23.234 -9.344 1 83.75 185 LYS B O 1
ATOM 3874 N N . VAL B 1 186 ? 2.439 -22.062 -9.375 1 87.69 186 VAL B N 1
ATOM 3875 C CA . VAL B 1 186 ? 2.893 -21.188 -8.297 1 87.69 186 VAL B CA 1
ATOM 3876 C C . VAL B 1 186 ? 2.025 -21.406 -7.055 1 87.69 186 VAL B C 1
ATOM 3878 O O . VAL B 1 186 ? 0.797 -21.469 -7.152 1 87.69 186 VAL B O 1
ATOM 3881 N N . SER B 1 187 ? 2.621 -21.641 -5.941 1 89.44 187 SER B N 1
ATOM 3882 C CA . SER B 1 187 ? 1.932 -21.625 -4.656 1 89.44 187 SER B CA 1
ATOM 3883 C C . SER B 1 187 ? 2.373 -20.438 -3.809 1 89.44 187 SER B C 1
ATOM 3885 O O . SER B 1 187 ? 3.535 -20.031 -3.859 1 89.44 187 SER B O 1
ATOM 3887 N N . ILE B 1 188 ? 1.45 -19.891 -3.092 1 91.31 188 ILE B N 1
ATOM 3888 C CA . ILE B 1 188 ? 1.737 -18.703 -2.299 1 91.31 188 ILE B CA 1
ATOM 3889 C C . ILE B 1 188 ? 1.356 -18.953 -0.841 1 91.31 188 ILE B C 1
ATOM 3891 O O . ILE B 1 188 ? 0.275 -19.469 -0.555 1 91.31 188 ILE B O 1
ATOM 3895 N N . ARG B 1 189 ? 2.277 -18.594 0.055 1 92.56 189 ARG B N 1
ATOM 3896 C CA . ARG B 1 189 ? 2.037 -18.688 1.491 1 92.56 189 ARG B CA 1
ATOM 3897 C C . ARG B 1 189 ? 2.555 -17.453 2.213 1 92.56 189 ARG B C 1
ATOM 3899 O O . ARG B 1 189 ? 3.561 -16.859 1.808 1 92.56 189 ARG B O 1
ATOM 3906 N N . GLN B 1 190 ? 1.832 -17.125 3.256 1 92.12 190 GLN B N 1
ATOM 3907 C CA . GLN B 1 190 ? 2.264 -15.969 4.039 1 92.12 190 GLN B CA 1
ATOM 3908 C C . GLN B 1 190 ? 2.977 -16.406 5.316 1 92.12 190 GLN B C 1
ATOM 3910 O O . GLN B 1 190 ? 2.477 -17.266 6.051 1 92.12 190 GLN B O 1
ATOM 3915 N N . LEU B 1 191 ? 4.105 -15.812 5.5 1 95.38 191 LEU B N 1
ATOM 3916 C CA . LEU B 1 191 ? 4.816 -16.062 6.746 1 95.38 191 LEU B CA 1
ATOM 3917 C C . LEU B 1 191 ? 3.996 -15.594 7.945 1 95.38 191 LEU B C 1
ATOM 3919 O O . LEU B 1 191 ? 3.354 -14.539 7.887 1 95.38 191 LEU B O 1
ATOM 3923 N N . PRO B 1 192 ? 3.98 -16.406 8.953 1 92.25 192 PRO B N 1
ATOM 3924 C CA . PRO B 1 192 ? 3.238 -16 10.148 1 92.25 192 PRO B CA 1
ATOM 3925 C C . PRO B 1 192 ? 3.859 -14.789 10.844 1 92.25 192 PRO B C 1
ATOM 3927 O O . PRO B 1 192 ? 5.008 -14.438 10.57 1 92.25 192 PRO B O 1
ATOM 3930 N N . ARG B 1 193 ? 2.91 -14.273 11.695 1 86.25 193 ARG B N 1
ATOM 3931 C CA . ARG B 1 193 ? 3.416 -13.172 12.516 1 86.25 193 ARG B CA 1
ATOM 3932 C C . ARG B 1 193 ? 4.305 -13.695 13.641 1 86.25 193 ARG B C 1
ATOM 3934 O O . ARG B 1 193 ? 4.031 -14.75 14.211 1 86.25 193 ARG B O 1
ATOM 3941 N N . GLY B 1 194 ? 5.473 -13.125 13.82 1 86.38 194 GLY B N 1
ATOM 3942 C CA . GLY B 1 194 ? 6.391 -13.594 14.844 1 86.38 194 GLY B CA 1
ATOM 3943 C C . GLY B 1 194 ? 7.699 -14.117 14.281 1 86.38 194 GLY B C 1
ATOM 3944 O O . GLY B 1 194 ? 8.141 -13.68 13.211 1 86.38 194 GLY B O 1
ATOM 3945 N N . ASN B 1 195 ? 8.305 -15.109 15.141 1 91 195 ASN B N 1
ATOM 3946 C CA . ASN B 1 195 ? 9.633 -15.57 14.75 1 91 195 ASN B CA 1
ATOM 3947 C C . ASN B 1 195 ? 9.688 -17.078 14.586 1 91 195 ASN B C 1
ATOM 3949 O O . ASN B 1 195 ? 10.766 -17.656 14.453 1 91 195 ASN B O 1
ATOM 3953 N N . ASP B 1 196 ? 8.578 -17.688 14.641 1 95.94 196 ASP B N 1
ATOM 3954 C CA . ASP B 1 196 ? 8.531 -19.141 14.414 1 95.94 196 ASP B CA 1
ATOM 3955 C C . ASP B 1 196 ? 7.859 -19.469 13.086 1 95.94 196 ASP B C 1
ATOM 3957 O O . ASP B 1 196 ? 6.641 -19.344 12.945 1 95.94 196 ASP B O 1
ATOM 3961 N N . TYR B 1 197 ? 8.664 -20 12.203 1 97.25 197 TYR B N 1
ATOM 3962 C CA . TYR B 1 197 ? 8.203 -20.25 10.844 1 97.25 197 TYR B CA 1
ATOM 3963 C C . TYR B 1 197 ? 8.148 -21.734 10.555 1 97.25 197 TYR B C 1
ATOM 3965 O O . TYR B 1 197 ? 7.766 -22.156 9.453 1 97.25 197 TYR B O 1
ATOM 3973 N N . ARG B 1 198 ? 8.445 -22.594 11.43 1 96.62 198 ARG B N 1
ATOM 3974 C CA . ARG B 1 198 ? 8.68 -24.016 11.195 1 96.62 198 ARG B CA 1
ATOM 3975 C C . ARG B 1 198 ? 7.395 -24.719 10.758 1 96.62 198 ARG B C 1
ATOM 3977 O O . ARG B 1 198 ? 7.414 -25.562 9.859 1 96.62 198 ARG B O 1
ATOM 3984 N N . ALA B 1 199 ? 6.336 -24.359 11.414 1 95.12 199 ALA B N 1
ATOM 3985 C CA . ALA B 1 199 ? 5.07 -25 11.062 1 95.12 199 ALA B CA 1
ATOM 3986 C C . ALA B 1 199 ? 4.723 -24.75 9.594 1 95.12 199 ALA B C 1
ATOM 3988 O O . ALA B 1 199 ? 4.379 -25.688 8.867 1 95.12 199 ALA B O 1
ATOM 3989 N N . LEU B 1 200 ? 4.812 -23.531 9.172 1 95.06 200 LEU B N 1
ATOM 3990 C CA . LEU B 1 200 ? 4.543 -23.188 7.781 1 95.06 200 LEU B CA 1
ATOM 3991 C C . LEU B 1 200 ? 5.539 -23.859 6.848 1 95.06 200 LEU B C 1
ATOM 3993 O O . LEU B 1 200 ? 5.156 -24.406 5.809 1 95.06 200 LEU B O 1
ATOM 3997 N N . LEU B 1 201 ? 6.793 -23.859 7.199 1 96.62 201 LEU B N 1
ATOM 3998 C CA . LEU B 1 201 ? 7.844 -24.469 6.379 1 96.62 201 LEU B CA 1
ATOM 3999 C C . LEU B 1 201 ? 7.629 -25.969 6.234 1 96.62 201 LEU B C 1
ATOM 4001 O O . LEU B 1 201 ? 7.859 -26.531 5.164 1 96.62 201 LEU B O 1
ATOM 4005 N N . ASN B 1 202 ? 7.164 -26.578 7.316 1 95.81 202 ASN B N 1
ATOM 4006 C CA . ASN B 1 202 ? 6.863 -28 7.262 1 95.81 202 ASN B CA 1
ATOM 4007 C C . ASN B 1 202 ? 5.73 -28.297 6.281 1 95.81 202 ASN B C 1
ATOM 4009 O O . ASN B 1 202 ? 5.766 -29.312 5.574 1 95.81 202 ASN B O 1
ATOM 4013 N N . GLU B 1 203 ? 4.797 -27.453 6.262 1 92.69 203 GLU B N 1
ATOM 4014 C CA . GLU B 1 203 ? 3.719 -27.594 5.289 1 92.69 203 GLU B CA 1
ATOM 4015 C C . GLU B 1 203 ? 4.254 -27.516 3.861 1 92.69 203 GLU B C 1
ATOM 4017 O O . GLU B 1 203 ? 3.857 -28.297 2.996 1 92.69 203 GLU B O 1
ATOM 4022 N N . VAL B 1 204 ? 5.109 -26.578 3.619 1 93.38 204 VAL B N 1
ATOM 4023 C CA . VAL B 1 204 ? 5.695 -26.406 2.295 1 93.38 204 VAL B CA 1
ATOM 4024 C C . VAL B 1 204 ? 6.559 -27.609 1.939 1 93.38 204 VAL B C 1
ATOM 4026 O O . VAL B 1 204 ? 6.52 -28.094 0.808 1 93.38 204 VAL B O 1
ATOM 4029 N N . LYS B 1 205 ? 7.289 -28.031 2.912 1 94.75 205 LYS B N 1
ATOM 4030 C CA . LYS B 1 205 ? 8.109 -29.219 2.719 1 94.75 205 LYS B CA 1
ATOM 4031 C C . LYS B 1 205 ? 7.262 -30.406 2.273 1 94.75 205 LYS B C 1
ATOM 4033 O O . LYS B 1 205 ? 7.676 -31.188 1.414 1 94.75 205 LYS B O 1
ATOM 4038 N N . GLY B 1 206 ? 6.113 -30.484 2.852 1 93 206 GLY B N 1
ATOM 4039 C CA . GLY B 1 206 ? 5.203 -31.578 2.539 1 93 206 GLY B CA 1
ATOM 4040 C C . GLY B 1 206 ? 4.746 -31.578 1.092 1 93 206 GLY B C 1
ATOM 4041 O O . GLY B 1 206 ? 4.328 -32.594 0.568 1 93 206 GLY B O 1
ATOM 4042 N N . THR B 1 207 ? 4.801 -30.438 0.399 1 91.31 207 THR B N 1
ATOM 4043 C CA . THR B 1 207 ? 4.398 -30.344 -1 1 91.31 207 THR B CA 1
ATOM 4044 C C . THR B 1 207 ? 5.527 -30.812 -1.919 1 91.31 207 THR B C 1
ATOM 4046 O O . THR B 1 207 ? 5.332 -30.953 -3.127 1 91.31 207 THR B O 1
ATOM 4049 N N . LEU B 1 208 ? 6.762 -30.953 -1.384 1 93.12 208 LEU B N 1
ATOM 4050 C CA . LEU B 1 208 ? 7.957 -31.406 -2.084 1 93.12 208 LEU B CA 1
ATOM 4051 C C . LEU B 1 208 ? 8.453 -30.359 -3.066 1 93.12 208 LEU B C 1
ATOM 4053 O O . LEU B 1 208 ? 9.219 -30.656 -3.984 1 93.12 208 LEU B O 1
ATOM 4057 N N . GLU B 1 209 ? 7.969 -29.094 -2.877 1 93.56 209 GLU B N 1
ATOM 4058 C CA . GLU B 1 209 ? 8.461 -28 -3.711 1 93.56 209 GLU B CA 1
ATOM 4059 C C . GLU B 1 209 ? 9.922 -27.688 -3.406 1 93.56 209 GLU B C 1
ATOM 4061 O O . GLU B 1 209 ? 10.297 -27.5 -2.244 1 93.56 209 GLU B O 1
ATOM 4066 N N . GLN B 1 210 ? 10.703 -27.641 -4.441 1 95.62 210 GLN B N 1
ATOM 4067 C CA . GLN B 1 210 ? 12.141 -27.453 -4.266 1 95.62 210 GLN B CA 1
ATOM 4068 C C . GLN B 1 210 ? 12.531 -25.984 -4.484 1 95.62 210 GLN B C 1
ATOM 4070 O O . GLN B 1 210 ? 13.617 -25.562 -4.074 1 95.62 210 GLN B O 1
ATOM 4075 N N . ASN B 1 211 ? 11.766 -25.266 -5.25 1 97.44 211 ASN B N 1
ATOM 4076 C CA . ASN B 1 211 ? 12.047 -23.875 -5.586 1 97.44 211 ASN B CA 1
ATOM 4077 C C . ASN B 1 211 ? 11.227 -22.922 -4.727 1 97.44 211 ASN B C 1
ATOM 4079 O O . ASN B 1 211 ? 10 -22.984 -4.711 1 97.44 211 ASN B O 1
ATOM 4083 N N . ILE B 1 212 ? 11.969 -22.062 -3.986 1 97.94 212 ILE B N 1
ATOM 4084 C CA . ILE B 1 212 ? 11.289 -21.172 -3.047 1 97.94 212 ILE B CA 1
ATOM 4085 C C . ILE B 1 212 ? 11.711 -19.719 -3.311 1 97.94 212 ILE B C 1
ATOM 4087 O O . ILE B 1 212 ? 12.898 -19.438 -3.477 1 97.94 212 ILE B O 1
ATOM 4091 N N . ILE B 1 213 ? 10.781 -18.844 -3.43 1 97.38 213 ILE B N 1
ATOM 4092 C CA . ILE B 1 213 ? 11.031 -17.406 -3.42 1 97.38 213 ILE B CA 1
ATOM 4093 C C . ILE B 1 213 ? 10.664 -16.828 -2.059 1 97.38 213 ILE B C 1
ATOM 4095 O O . ILE B 1 213 ? 9.508 -16.906 -1.637 1 97.38 213 ILE B O 1
ATOM 4099 N N . LEU B 1 214 ? 11.641 -16.297 -1.368 1 98 214 LEU B N 1
ATOM 4100 C CA . LEU B 1 214 ? 11.43 -15.758 -0.028 1 98 214 LEU B CA 1
ATOM 4101 C C . LEU B 1 214 ? 11.398 -14.234 -0.051 1 98 214 LEU B C 1
ATOM 4103 O O . LEU B 1 214 ? 12.398 -13.594 -0.379 1 98 214 LEU B O 1
ATOM 4107 N N . ASP B 1 215 ? 10.266 -13.68 0.274 1 96.56 215 ASP B N 1
ATOM 4108 C CA . ASP B 1 215 ? 10.086 -12.234 0.369 1 96.56 215 ASP B CA 1
ATOM 4109 C C . ASP B 1 215 ? 9.766 -11.812 1.803 1 96.56 215 ASP B C 1
ATOM 4111 O O . ASP B 1 215 ? 8.617 -11.891 2.238 1 96.56 215 ASP B O 1
ATOM 4115 N N . CYS B 1 216 ? 10.734 -11.375 2.537 1 95.69 216 CYS B N 1
ATOM 4116 C CA . CYS B 1 216 ? 10.562 -10.891 3.904 1 95.69 216 CYS B CA 1
ATOM 4117 C C . CYS B 1 216 ? 11.602 -9.828 4.238 1 95.69 216 CYS B C 1
ATOM 4119 O O . CYS B 1 216 ? 12.484 -9.539 3.428 1 95.69 216 CYS B O 1
ATOM 4121 N N . LYS B 1 217 ? 11.398 -9.133 5.328 1 92.44 217 LYS B N 1
ATOM 4122 C CA . LYS B 1 217 ? 12.391 -8.156 5.758 1 92.44 217 LYS B CA 1
ATOM 4123 C C . LYS B 1 217 ? 13.773 -8.789 5.875 1 92.44 217 LYS B C 1
ATOM 4125 O O . LYS B 1 217 ? 13.906 -9.93 6.324 1 92.44 217 LYS B O 1
ATOM 4130 N N . THR B 1 218 ? 14.758 -7.988 5.547 1 93.06 218 THR B N 1
ATOM 4131 C CA . THR B 1 218 ? 16.125 -8.484 5.543 1 93.06 218 THR B CA 1
ATOM 4132 C C . THR B 1 218 ? 16.5 -9.055 6.91 1 93.06 218 THR B C 1
ATOM 4134 O O . THR B 1 218 ? 17.156 -10.094 7 1 93.06 218 THR B O 1
ATOM 4137 N N . GLU B 1 219 ? 16 -8.43 7.941 1 91.62 219 GLU B N 1
ATOM 4138 C CA . GLU B 1 219 ? 16.359 -8.82 9.305 1 91.62 219 GLU B CA 1
ATOM 4139 C C . GLU B 1 219 ? 15.805 -10.195 9.641 1 91.62 219 GLU B C 1
ATOM 4141 O O . GLU B 1 219 ? 16.297 -10.859 10.562 1 91.62 219 GLU B O 1
ATOM 4146 N N . ASN B 1 220 ? 14.828 -10.648 8.883 1 95.81 220 ASN B N 1
ATOM 4147 C CA . ASN B 1 220 ? 14.172 -11.922 9.188 1 95.81 220 ASN B CA 1
ATOM 4148 C C . ASN B 1 220 ? 14.695 -13.047 8.297 1 95.81 220 ASN B C 1
ATOM 4150 O O . ASN B 1 220 ? 14.406 -14.219 8.547 1 95.81 220 ASN B O 1
ATOM 4154 N N . VAL B 1 221 ? 15.484 -12.719 7.281 1 96.62 221 VAL B N 1
ATOM 4155 C CA . VAL B 1 221 ? 15.938 -13.695 6.297 1 96.62 221 VAL B CA 1
ATOM 4156 C C . VAL B 1 221 ? 16.75 -14.789 6.988 1 96.62 221 VAL B C 1
ATOM 4158 O O . VAL B 1 221 ? 16.5 -15.984 6.781 1 96.62 221 VAL B O 1
ATOM 4161 N N . GLY B 1 222 ? 17.656 -14.359 7.863 1 94.81 222 GLY B N 1
ATOM 4162 C CA . GLY B 1 222 ? 18.484 -15.328 8.555 1 94.81 222 GLY B CA 1
ATOM 4163 C C . GLY B 1 222 ? 17.703 -16.297 9.398 1 94.81 222 GLY B C 1
ATOM 4164 O O . GLY B 1 222 ? 17.969 -17.5 9.375 1 94.81 222 GLY B O 1
ATOM 4165 N N . THR B 1 223 ? 16.734 -15.758 10.062 1 95.75 223 THR B N 1
ATOM 4166 C CA . THR B 1 223 ? 15.922 -16.578 10.945 1 95.75 223 THR B CA 1
ATOM 4167 C C . THR B 1 223 ? 15.102 -17.594 10.148 1 95.75 223 THR B C 1
ATOM 4169 O O . THR B 1 223 ? 15.016 -18.766 10.516 1 95.75 223 THR B O 1
ATOM 4172 N N . VAL B 1 224 ? 14.547 -17.188 9.031 1 97.19 224 VAL B N 1
ATOM 4173 C CA . VAL B 1 224 ? 13.734 -18.078 8.195 1 97.19 224 VAL B CA 1
ATOM 4174 C C . VAL B 1 224 ? 14.609 -19.188 7.617 1 97.19 224 VAL B C 1
ATOM 4176 O O . VAL B 1 224 ? 14.242 -20.359 7.672 1 97.19 224 VAL B O 1
ATOM 4179 N N . LEU B 1 225 ? 15.781 -18.844 7.098 1 96.19 225 LEU B N 1
ATOM 4180 C CA . LEU B 1 225 ? 16.672 -19.828 6.48 1 96.19 225 LEU B CA 1
ATOM 4181 C C . LEU B 1 225 ? 17.188 -20.812 7.516 1 96.19 225 LEU B C 1
ATOM 4183 O O . LEU B 1 225 ? 17.312 -22.016 7.227 1 96.19 225 LEU B O 1
ATOM 4187 N N . LYS B 1 226 ? 17.438 -20.281 8.703 1 95.19 226 LYS B N 1
ATOM 4188 C CA . LYS B 1 226 ? 17.891 -21.156 9.773 1 95.19 226 LYS B CA 1
ATOM 4189 C C . LYS B 1 226 ? 16.844 -22.203 10.117 1 95.19 226 LYS B C 1
ATOM 4191 O O . LYS B 1 226 ? 17.141 -23.391 10.258 1 95.19 226 LYS B O 1
ATOM 4196 N N . GLN B 1 227 ? 15.695 -21.75 10.25 1 96.75 227 GLN B N 1
ATOM 4197 C CA . GLN B 1 227 ? 14.609 -22.672 10.562 1 96.75 227 GLN B CA 1
ATOM 4198 C C . GLN B 1 227 ? 14.344 -23.625 9.406 1 96.75 227 GLN B C 1
ATOM 4200 O O . GLN B 1 227 ? 14.023 -24.797 9.625 1 96.75 227 GLN B O 1
ATOM 4205 N N . ALA B 1 228 ? 14.445 -23.188 8.18 1 96.62 228 ALA B N 1
ATOM 4206 C CA . ALA B 1 228 ? 14.344 -24.062 7.016 1 96.62 228 ALA B CA 1
ATOM 4207 C C . ALA B 1 228 ? 15.422 -25.141 7.051 1 96.62 228 ALA B C 1
ATOM 4209 O O . ALA B 1 228 ? 15.148 -26.312 6.742 1 96.62 228 ALA B O 1
ATOM 4210 N N . GLN B 1 229 ? 16.594 -24.75 7.445 1 95.19 229 GLN B N 1
ATOM 4211 C CA . GLN B 1 229 ? 17.719 -25.672 7.551 1 95.19 229 GLN B CA 1
ATOM 4212 C C . GLN B 1 229 ? 17.453 -26.734 8.609 1 95.19 229 GLN B C 1
ATOM 4214 O O . GLN B 1 229 ? 17.703 -27.922 8.391 1 95.19 229 GLN B O 1
ATOM 4219 N N . GLN B 1 230 ? 16.875 -26.312 9.703 1 94.44 230 GLN B N 1
ATOM 4220 C CA . GLN B 1 230 ? 16.625 -27.188 10.836 1 94.44 230 GLN B CA 1
ATOM 4221 C C . GLN B 1 230 ? 15.641 -28.297 10.461 1 94.44 230 GLN B C 1
ATOM 4223 O O . GLN B 1 230 ? 15.695 -29.391 11.008 1 94.44 230 GLN B O 1
ATOM 4228 N N . ILE B 1 231 ? 14.812 -28.016 9.562 1 95.38 231 ILE B N 1
ATOM 4229 C CA . ILE B 1 231 ? 13.805 -29.016 9.227 1 95.38 231 ILE B CA 1
ATOM 4230 C C . ILE B 1 231 ? 14.164 -29.672 7.898 1 95.38 231 ILE B C 1
ATOM 4232 O O . ILE B 1 231 ? 13.336 -30.375 7.305 1 95.38 231 ILE B O 1
ATOM 4236 N N . GLY B 1 232 ? 15.273 -29.328 7.336 1 93.31 232 GLY B N 1
ATOM 4237 C CA . GLY B 1 232 ? 15.789 -30.031 6.168 1 93.31 232 GLY B CA 1
ATOM 4238 C C . GLY B 1 232 ? 15.344 -29.406 4.855 1 93.31 232 GLY B C 1
ATOM 4239 O O . GLY B 1 232 ? 15.211 -30.109 3.848 1 93.31 232 GLY B O 1
ATOM 4240 N N . MET B 1 233 ? 15.078 -28.109 4.785 1 95.06 233 MET B N 1
ATOM 4241 C CA . MET B 1 233 ? 14.617 -27.438 3.578 1 95.06 233 MET B CA 1
ATOM 4242 C C . MET B 1 233 ? 15.734 -26.609 2.951 1 95.06 233 MET B C 1
ATOM 4244 O O . MET B 1 233 ? 15.469 -25.688 2.178 1 95.06 233 MET B O 1
ATOM 4248 N N . MET B 1 234 ? 16.922 -26.891 3.33 1 94.31 234 MET B N 1
ATOM 4249 C CA . MET B 1 234 ? 18.078 -26.219 2.721 1 94.31 234 MET B CA 1
ATOM 4250 C C . MET B 1 234 ? 19.094 -27.234 2.221 1 94.31 234 MET B C 1
ATOM 4252 O O . MET B 1 234 ? 20.297 -27.031 2.391 1 94.31 234 MET B O 1
ATOM 4256 N N . SER B 1 235 ? 18.656 -28.25 1.676 1 92.31 235 SER B N 1
ATOM 4257 C CA . SER B 1 235 ? 19.531 -29.25 1.103 1 92.31 235 SER B CA 1
ATOM 4258 C C . SER B 1 235 ? 19.938 -28.891 -0.319 1 92.31 235 SER B C 1
ATOM 4260 O O . SER B 1 235 ? 19.594 -27.812 -0.815 1 92.31 235 SER B O 1
ATOM 4262 N N . SER B 1 236 ? 20.672 -29.844 -1.015 1 92.75 236 SER B N 1
ATOM 4263 C CA . SER B 1 236 ? 21.156 -29.609 -2.369 1 92.75 236 SER B CA 1
ATOM 4264 C C . SER B 1 236 ? 20.016 -29.609 -3.379 1 92.75 236 SER B C 1
ATOM 4266 O O . SER B 1 236 ? 20.188 -29.188 -4.52 1 92.75 236 SER B O 1
ATOM 4268 N N . PHE B 1 237 ? 18.844 -30.047 -2.895 1 93.5 237 PHE B N 1
ATOM 4269 C CA . PHE B 1 237 ? 17.688 -30.109 -3.783 1 93.5 237 PHE B CA 1
ATOM 4270 C C . PHE B 1 237 ? 16.906 -28.812 -3.746 1 93.5 237 PHE B C 1
ATOM 4272 O O . PHE B 1 237 ? 16.047 -28.562 -4.602 1 93.5 237 PHE B O 1
ATOM 4279 N N . HIS B 1 238 ? 17.188 -27.984 -2.824 1 96.31 238 HIS B N 1
ATOM 4280 C CA . HIS B 1 238 ? 16.391 -26.781 -2.623 1 96.31 238 HIS B CA 1
ATOM 4281 C C . HIS B 1 238 ? 17.062 -25.562 -3.242 1 96.31 238 HIS B C 1
ATOM 4283 O O . HIS B 1 238 ? 18.281 -25.422 -3.16 1 96.31 238 HIS B O 1
ATOM 4289 N N . ASN B 1 239 ? 16.297 -24.75 -3.867 1 97.5 239 ASN B N 1
ATOM 4290 C CA . ASN B 1 239 ? 16.719 -23.484 -4.461 1 97.5 239 ASN B CA 1
ATOM 4291 C C . ASN B 1 239 ? 15.938 -22.312 -3.895 1 97.5 239 ASN B C 1
ATOM 4293 O O . ASN B 1 239 ? 14.719 -22.406 -3.721 1 97.5 239 ASN B O 1
ATOM 4297 N N . TYR B 1 240 ? 16.703 -21.266 -3.596 1 97.62 240 TYR B N 1
ATOM 4298 C CA . TYR B 1 240 ? 16.062 -20.094 -3.014 1 97.62 240 TYR B CA 1
ATOM 4299 C C . TYR B 1 240 ? 16.375 -18.844 -3.826 1 97.62 240 TYR B C 1
ATOM 4301 O O . TYR B 1 240 ? 17.516 -18.641 -4.25 1 97.62 240 TYR B O 1
ATOM 4309 N N . ILE B 1 241 ? 15.406 -18.062 -4.113 1 97.62 241 ILE B N 1
ATOM 4310 C CA . ILE B 1 241 ? 15.562 -16.672 -4.52 1 97.62 241 ILE B CA 1
ATOM 4311 C C . ILE B 1 241 ? 15.109 -15.75 -3.391 1 97.62 241 ILE B C 1
ATOM 4313 O O . ILE B 1 241 ? 13.969 -15.836 -2.936 1 97.62 241 ILE B O 1
ATOM 4317 N N . ILE B 1 242 ? 15.977 -14.969 -2.889 1 97.25 242 ILE B N 1
ATOM 4318 C CA . ILE B 1 242 ? 15.664 -14.023 -1.818 1 97.25 242 ILE B CA 1
ATOM 4319 C C . ILE B 1 242 ? 15.438 -12.633 -2.404 1 97.25 242 ILE B C 1
ATOM 4321 O O . ILE B 1 242 ? 16.281 -12.117 -3.143 1 97.25 242 ILE B O 1
ATOM 4325 N N . SER B 1 243 ? 14.305 -11.992 -2.023 1 95.19 243 SER B N 1
ATOM 4326 C CA . SER B 1 243 ? 13.906 -10.75 -2.682 1 95.19 243 SER B CA 1
ATOM 4327 C C . SER B 1 243 ? 14.672 -9.555 -2.123 1 95.19 243 SER B C 1
ATOM 4329 O O . SER B 1 243 ? 14.719 -8.492 -2.746 1 95.19 243 SER B O 1
ATOM 4331 N N . SER B 1 244 ? 15.234 -9.695 -0.918 1 93.12 244 SER B N 1
ATOM 4332 C CA . SER B 1 244 ? 16 -8.586 -0.35 1 93.12 244 SER B CA 1
ATOM 4333 C C . SER B 1 244 ? 17.172 -8.203 -1.248 1 93.12 244 SER B C 1
ATOM 4335 O O . SER B 1 244 ? 17.906 -9.078 -1.712 1 93.12 244 SER B O 1
ATOM 4337 N N . LEU B 1 245 ? 17.328 -6.941 -1.412 1 92.75 245 LEU B N 1
ATOM 4338 C CA . LEU B 1 245 ? 18.453 -6.453 -2.199 1 92.75 245 LEU B CA 1
ATOM 4339 C C . LEU B 1 245 ? 19.688 -6.25 -1.316 1 92.75 245 LEU B C 1
ATOM 4341 O O . LEU B 1 245 ? 20.75 -5.871 -1.809 1 92.75 245 LEU B O 1
ATOM 4345 N N . ASP B 1 246 ? 19.531 -6.547 -0.015 1 89.81 246 ASP B N 1
ATOM 4346 C CA . ASP B 1 246 ? 20.609 -6.328 0.947 1 89.81 246 ASP B CA 1
ATOM 4347 C C . ASP B 1 246 ? 21.031 -7.641 1.614 1 89.81 246 ASP B C 1
ATOM 4349 O O . ASP B 1 246 ? 21.297 -7.672 2.816 1 89.81 246 ASP B O 1
ATOM 4353 N N . LEU B 1 247 ? 20.984 -8.641 0.845 1 91.56 247 LEU B N 1
ATOM 4354 C CA . LEU B 1 247 ? 21.281 -9.945 1.41 1 91.56 247 LEU B CA 1
ATOM 4355 C C . LEU B 1 247 ? 22.719 -9.992 1.934 1 91.56 247 LEU B C 1
ATOM 4357 O O . LEU B 1 247 ? 23.031 -10.789 2.822 1 91.56 247 LEU B O 1
ATOM 4361 N N . HIS B 1 248 ? 23.531 -9.156 1.423 1 86.12 248 HIS B N 1
ATOM 4362 C CA . HIS B 1 248 ? 24.922 -9.117 1.844 1 86.12 248 HIS B CA 1
ATOM 4363 C C . HIS B 1 248 ? 25.047 -8.688 3.303 1 86.12 248 HIS B C 1
ATOM 4365 O O . HIS B 1 248 ? 26.109 -8.859 3.916 1 86.12 248 HIS B O 1
ATOM 4371 N N . LEU B 1 249 ? 24 -8.156 3.863 1 85.62 249 LEU B N 1
ATOM 4372 C CA . LEU B 1 249 ? 24 -7.742 5.262 1 85.62 249 LEU B CA 1
ATOM 4373 C C . LEU B 1 249 ? 23.641 -8.906 6.18 1 85.62 249 LEU B C 1
ATOM 4375 O O . LEU B 1 249 ? 23.766 -8.805 7.402 1 85.62 249 LEU B O 1
ATOM 4379 N N . VAL B 1 250 ? 23.188 -9.984 5.621 1 90.44 250 VAL B N 1
ATOM 4380 C CA . VAL B 1 250 ? 22.797 -11.164 6.379 1 90.44 250 VAL B CA 1
ATOM 4381 C C . VAL B 1 250 ? 23.969 -12.156 6.418 1 90.44 250 VAL B C 1
ATOM 4383 O O . VAL B 1 250 ? 24.625 -12.398 5.398 1 90.44 250 VAL B O 1
ATOM 4386 N N . ASN B 1 251 ? 24.266 -12.664 7.621 1 90.56 251 ASN B N 1
ATOM 4387 C CA . ASN B 1 251 ? 25.297 -13.695 7.742 1 90.56 251 ASN B CA 1
ATOM 4388 C C . ASN B 1 251 ? 24.797 -15.047 7.223 1 90.56 251 ASN B C 1
ATOM 4390 O O . ASN B 1 251 ? 23.984 -15.703 7.871 1 90.56 251 ASN B O 1
ATOM 4394 N N . LEU B 1 252 ? 25.406 -15.438 6.094 1 89.25 252 LEU B N 1
ATOM 4395 C CA . LEU B 1 252 ? 24.922 -16.656 5.449 1 89.25 252 LEU B CA 1
ATOM 4396 C C . LEU B 1 252 ? 25.922 -17.797 5.645 1 89.25 252 LEU B C 1
ATOM 4398 O O . LEU B 1 252 ? 25.812 -18.844 4.992 1 89.25 252 LEU B O 1
ATOM 4402 N N . GLU B 1 253 ? 26.844 -17.625 6.555 1 87 253 GLU B N 1
ATOM 4403 C CA . GLU B 1 253 ? 27.906 -18.609 6.75 1 87 253 GLU B CA 1
ATOM 4404 C C . GLU B 1 253 ? 27.344 -19.984 7.098 1 87 253 GLU B C 1
ATOM 4406 O O . GLU B 1 253 ? 27.844 -21 6.621 1 87 253 GLU B O 1
ATOM 4411 N N . ASP B 1 254 ? 26.328 -19.969 7.855 1 85 254 ASP B N 1
ATOM 4412 C CA . ASP B 1 254 ? 25.75 -21.203 8.336 1 85 254 ASP B CA 1
ATOM 4413 C C . ASP B 1 254 ? 25.094 -21.984 7.191 1 85 254 ASP B C 1
ATOM 4415 O O . ASP B 1 254 ? 24.828 -23.188 7.312 1 85 254 ASP B O 1
ATOM 4419 N N . PHE B 1 255 ? 24.891 -21.328 6.074 1 86.5 255 PHE B N 1
ATOM 4420 C CA . PHE B 1 255 ? 24.109 -21.953 5.008 1 86.5 255 PHE B CA 1
ATOM 4421 C C . PHE B 1 255 ? 25.016 -22.312 3.834 1 86.5 255 PHE B C 1
ATOM 4423 O O . PHE B 1 255 ? 24.547 -22.922 2.857 1 86.5 255 PHE B O 1
ATOM 4430 N N . LYS B 1 256 ? 26.25 -21.984 3.875 1 82.38 256 LYS B N 1
ATOM 4431 C CA . LYS B 1 256 ? 27.188 -22.141 2.762 1 82.38 256 LYS B CA 1
ATOM 4432 C C . LYS B 1 256 ? 27.453 -23.609 2.467 1 82.38 256 LYS B C 1
ATOM 4434 O O . LYS B 1 256 ? 27.734 -23.969 1.323 1 82.38 256 LYS B O 1
ATOM 4439 N N . TYR B 1 257 ? 27.281 -24.5 3.436 1 80.75 257 TYR B N 1
ATOM 4440 C CA . TYR B 1 257 ? 27.703 -25.891 3.264 1 80.75 257 TYR B CA 1
ATOM 4441 C C . TYR B 1 257 ? 26.5 -26.812 3.102 1 80.75 257 TYR B C 1
ATOM 4443 O O . TYR B 1 257 ? 26.656 -28.031 3.006 1 80.75 257 TYR B O 1
ATOM 4451 N N . GLY B 1 258 ? 25.312 -26.297 3.125 1 80.19 258 GLY B N 1
ATOM 4452 C CA . GLY B 1 258 ? 24.109 -27.094 3.02 1 80.19 258 GLY B CA 1
ATOM 4453 C C . GLY B 1 258 ? 23.812 -27.547 1.601 1 80.19 258 GLY B C 1
ATOM 4454 O O . GLY B 1 258 ? 22.984 -28.422 1.383 1 80.19 258 GLY B O 1
ATOM 4455 N N . GLY B 1 259 ? 24.5 -26.969 0.583 1 84.38 259 GLY B N 1
ATOM 4456 C CA . GLY B 1 259 ? 24.328 -27.375 -0.802 1 84.38 259 GLY B CA 1
ATOM 4457 C C . GLY B 1 259 ? 23.219 -26.625 -1.514 1 84.38 259 GLY B C 1
ATOM 4458 O O . GLY B 1 259 ? 23.078 -26.734 -2.732 1 84.38 259 GLY B O 1
ATOM 4459 N N . SER B 1 260 ? 22.391 -25.922 -0.749 1 90 260 SER B N 1
ATOM 4460 C CA . SER B 1 260 ? 21.297 -25.203 -1.375 1 90 260 SER B CA 1
ATOM 4461 C C . SER B 1 260 ? 21.797 -24.016 -2.184 1 90 260 SER B C 1
ATOM 4463 O O . SER B 1 260 ? 22.844 -23.453 -1.876 1 90 260 SER B O 1
ATOM 4465 N N . ASN B 1 261 ? 21.094 -23.734 -3.225 1 93.12 261 ASN B N 1
ATOM 4466 C CA . ASN B 1 261 ? 21.375 -22.547 -4.004 1 93.12 261 ASN B CA 1
ATOM 4467 C C . ASN B 1 261 ? 20.578 -21.344 -3.502 1 93.12 261 ASN B C 1
ATOM 4469 O O . ASN B 1 261 ? 19.344 -21.391 -3.414 1 93.12 261 ASN B O 1
ATOM 4473 N N . VAL B 1 262 ? 21.297 -20.391 -3.121 1 94.75 262 VAL B N 1
ATOM 4474 C CA . VAL B 1 262 ? 20.656 -19.156 -2.658 1 94.75 262 VAL B CA 1
ATOM 4475 C C . VAL B 1 262 ? 21.078 -18 -3.555 1 94.75 262 VAL B C 1
ATOM 4477 O O . VAL B 1 262 ? 22.266 -17.672 -3.656 1 94.75 262 VAL B O 1
ATOM 4480 N N . THR B 1 263 ? 20.109 -17.438 -4.215 1 95.5 263 THR B N 1
ATOM 4481 C CA . THR B 1 263 ? 20.359 -16.344 -5.145 1 95.5 263 THR B CA 1
ATOM 4482 C C . THR B 1 263 ? 19.641 -15.078 -4.688 1 95.5 263 THR B C 1
ATOM 4484 O O . THR B 1 263 ? 18.516 -15.133 -4.188 1 95.5 263 THR B O 1
ATOM 4487 N N . ALA B 1 264 ? 20.266 -13.938 -4.777 1 95.19 264 ALA B N 1
ATOM 4488 C CA . ALA B 1 264 ? 19.672 -12.633 -4.508 1 95.19 264 ALA B CA 1
ATOM 4489 C C . ALA B 1 264 ? 20.203 -11.57 -5.461 1 95.19 264 ALA B C 1
ATOM 4491 O O . ALA B 1 264 ? 21.297 -11.727 -6.02 1 95.19 264 ALA B O 1
ATOM 4492 N N . LEU B 1 265 ? 19.406 -10.57 -5.672 1 93 265 LEU B N 1
ATOM 4493 C CA . LEU B 1 265 ? 19.828 -9.438 -6.48 1 93 265 LEU B CA 1
ATOM 4494 C C . LEU B 1 265 ? 20.375 -8.32 -5.602 1 93 265 LEU B C 1
ATOM 4496 O O . LEU B 1 265 ? 19.984 -8.188 -4.438 1 93 265 LEU B O 1
ATOM 4500 N N . ARG B 1 266 ? 21.219 -7.641 -6.09 1 90.19 266 ARG B N 1
ATOM 4501 C CA . ARG B 1 266 ? 21.766 -6.453 -5.441 1 90.19 266 ARG B CA 1
ATOM 4502 C C . ARG B 1 266 ? 21.719 -5.25 -6.371 1 90.19 266 ARG B C 1
ATOM 4504 O O . ARG B 1 266 ? 21.812 -5.395 -7.594 1 90.19 266 ARG B O 1
ATOM 4511 N N . LEU B 1 267 ? 21.516 -4.09 -5.789 1 86.38 267 LEU B N 1
ATOM 4512 C CA . LEU B 1 267 ? 21.422 -2.873 -6.586 1 86.38 267 LEU B CA 1
ATOM 4513 C C . LEU B 1 267 ? 22.781 -2.465 -7.137 1 86.38 267 LEU B C 1
ATOM 4515 O O . LEU B 1 267 ? 22.875 -1.958 -8.258 1 86.38 267 LEU B O 1
ATOM 4519 N N . ILE B 1 268 ? 23.797 -2.693 -6.352 1 85.56 268 ILE B N 1
ATOM 4520 C CA . ILE B 1 268 ? 25.125 -2.227 -6.723 1 85.56 268 ILE B CA 1
ATOM 4521 C C . ILE B 1 268 ? 26.062 -3.42 -6.855 1 85.56 268 ILE B C 1
ATOM 4523 O O . ILE B 1 268 ? 26.047 -4.336 -6.035 1 85.56 268 ILE B O 1
ATOM 4527 N N . ASP B 1 269 ? 26.797 -3.367 -7.855 1 86.19 269 ASP B N 1
ATOM 4528 C CA . ASP B 1 269 ? 27.859 -4.355 -8.031 1 86.19 269 ASP B CA 1
ATOM 4529 C C . ASP B 1 269 ? 29.109 -3.965 -7.25 1 86.19 269 ASP B C 1
ATOM 4531 O O . ASP B 1 269 ? 29.797 -3.01 -7.613 1 86.19 269 ASP B O 1
ATOM 4535 N N . PRO B 1 270 ? 29.406 -4.719 -6.316 1 83.31 270 PRO B N 1
ATOM 4536 C CA . PRO B 1 270 ? 30.547 -4.344 -5.488 1 83.31 270 PRO B CA 1
ATOM 4537 C C . PRO B 1 270 ? 31.875 -4.48 -6.23 1 83.31 270 PRO B C 1
ATOM 4539 O O . PRO B 1 270 ? 32.906 -3.943 -5.785 1 83.31 270 PRO B O 1
ATOM 4542 N N . GLU B 1 271 ? 31.891 -5.168 -7.324 1 85.38 271 GLU B N 1
ATOM 4543 C CA . GLU B 1 271 ? 33.125 -5.426 -8.047 1 85.38 271 GLU B CA 1
ATOM 4544 C C . GLU B 1 271 ? 33.469 -4.289 -9.008 1 85.38 271 GLU B C 1
ATOM 4546 O O . GLU B 1 271 ? 34.562 -4.215 -9.547 1 85.38 271 GLU B O 1
ATOM 4551 N N . ARG B 1 272 ? 32.5 -3.438 -9.109 1 88.62 272 ARG B N 1
ATOM 4552 C CA . ARG B 1 272 ? 32.781 -2.281 -9.961 1 88.62 272 ARG B CA 1
ATOM 4553 C C . ARG B 1 272 ? 33.812 -1.369 -9.328 1 88.62 272 ARG B C 1
ATOM 4555 O O . ARG B 1 272 ? 33.781 -1.106 -8.125 1 88.62 272 ARG B O 1
ATOM 4562 N N . GLU B 1 273 ? 34.688 -0.875 -10.188 1 87.75 273 GLU B N 1
ATOM 4563 C CA . GLU B 1 273 ? 35.812 -0.057 -9.711 1 87.75 273 GLU B CA 1
ATOM 4564 C C . GLU B 1 273 ? 35.312 1.193 -9 1 87.75 273 GLU B C 1
ATOM 4566 O O . GLU B 1 273 ? 35.844 1.576 -7.957 1 87.75 273 GLU B O 1
ATOM 4571 N N . GLU B 1 274 ? 34.312 1.796 -9.531 1 83.12 274 GLU B N 1
ATOM 4572 C CA . GLU B 1 274 ? 33.75 3.014 -8.938 1 83.12 274 GLU B CA 1
ATOM 4573 C C . GLU B 1 274 ? 33.25 2.75 -7.531 1 83.12 274 GLU B C 1
ATOM 4575 O O . GLU B 1 274 ? 33.375 3.588 -6.637 1 83.12 274 GLU B O 1
ATOM 4580 N N . VAL B 1 275 ? 32.656 1.606 -7.395 1 85.19 275 VAL B N 1
ATOM 4581 C CA . VAL B 1 275 ? 32.062 1.25 -6.102 1 85.19 275 VAL B CA 1
ATOM 4582 C C . VAL B 1 275 ? 33.188 0.944 -5.102 1 85.19 275 VAL B C 1
ATOM 4584 O O . VAL B 1 275 ? 33.125 1.369 -3.945 1 85.19 275 VAL B O 1
ATOM 4587 N N . ARG B 1 276 ? 34.188 0.279 -5.621 1 82.75 276 ARG B N 1
ATOM 4588 C CA . ARG B 1 276 ? 35.312 -0.046 -4.758 1 82.75 276 ARG B CA 1
ATOM 4589 C C . ARG B 1 276 ? 36 1.221 -4.254 1 82.75 276 ARG B C 1
ATOM 4591 O O . ARG B 1 276 ? 36.312 1.329 -3.068 1 82.75 276 ARG B O 1
ATOM 4598 N N . HIS B 1 277 ? 36.156 2.105 -5.133 1 81.75 277 HIS B N 1
ATOM 4599 C CA . HIS B 1 277 ? 36.812 3.363 -4.762 1 81.75 277 HIS B CA 1
ATOM 4600 C C . HIS B 1 277 ? 35.969 4.133 -3.75 1 81.75 277 HIS B C 1
ATOM 4602 O O . HIS B 1 277 ? 36.5 4.707 -2.799 1 81.75 277 HIS B O 1
ATOM 4608 N N . LEU B 1 278 ? 34.688 4.051 -3.969 1 78.94 278 LEU B N 1
ATOM 4609 C CA . LEU B 1 278 ? 33.781 4.75 -3.066 1 78.94 278 LEU B CA 1
ATOM 4610 C C . LEU B 1 278 ? 33.781 4.113 -1.681 1 78.94 278 LEU B C 1
ATOM 4612 O O . LEU B 1 278 ? 33.781 4.82 -0.669 1 78.94 278 LEU B O 1
ATOM 4616 N N . MET B 1 279 ? 33.812 2.85 -1.69 1 79 279 MET B N 1
ATOM 4617 C CA . MET B 1 279 ? 33.781 2.133 -0.419 1 79 279 MET B CA 1
ATOM 4618 C C . MET B 1 279 ? 35.062 2.367 0.363 1 79 279 MET B C 1
ATOM 4620 O O . MET B 1 279 ? 35.031 2.494 1.589 1 79 279 MET B O 1
ATOM 4624 N N . GLU B 1 280 ? 36.125 2.436 -0.366 1 76.56 280 GLU B N 1
ATOM 4625 C CA . GLU B 1 280 ? 37.406 2.742 0.271 1 76.56 280 GLU B CA 1
ATOM 4626 C C . GLU B 1 280 ? 37.375 4.148 0.865 1 76.56 280 GLU B C 1
ATOM 4628 O O . GLU B 1 280 ? 37.812 4.348 2 1 76.56 280 GLU B O 1
ATOM 4633 N N . ASP B 1 281 ? 36.906 4.98 0.073 1 73.81 281 ASP B N 1
ATOM 4634 C CA . ASP B 1 281 ? 36.812 6.367 0.525 1 73.81 281 ASP B CA 1
ATOM 4635 C C . ASP B 1 281 ? 35.875 6.496 1.73 1 73.81 281 ASP B C 1
ATOM 4637 O O . ASP B 1 281 ? 36.156 7.258 2.658 1 73.81 281 ASP B O 1
ATOM 4641 N N . TRP B 1 282 ? 34.812 5.746 1.666 1 73.19 282 TRP B N 1
ATOM 4642 C CA . TRP B 1 282 ? 33.812 5.77 2.732 1 73.19 282 TRP B CA 1
ATOM 4643 C C . TRP B 1 282 ? 34.375 5.227 4.035 1 73.19 282 TRP B C 1
ATOM 4645 O O . TRP B 1 282 ? 34.156 5.781 5.109 1 73.19 282 TRP B O 1
ATOM 4655 N N . GLN B 1 283 ? 35 4.148 3.852 1 71.81 283 GLN B N 1
ATOM 4656 C CA . GLN B 1 283 ? 35.594 3.551 5.035 1 71.81 283 GLN B CA 1
ATOM 4657 C C . GLN B 1 283 ? 36.594 4.504 5.672 1 71.81 283 GLN B C 1
ATOM 4659 O O . GLN B 1 283 ? 36.656 4.625 6.895 1 71.81 283 GLN B O 1
ATOM 4664 N N . ALA B 1 284 ? 37.25 5.16 4.773 1 65.25 284 ALA B N 1
ATOM 4665 C CA . ALA B 1 284 ? 38.219 6.148 5.258 1 65.25 284 ALA B CA 1
ATOM 4666 C C . ALA B 1 284 ? 37.5 7.336 5.902 1 65.25 284 ALA B C 1
ATOM 4668 O O . ALA B 1 284 ? 37.938 7.844 6.938 1 65.25 284 ALA B O 1
ATOM 4669 N N . GLY B 1 285 ? 36.375 7.727 5.262 1 61.69 285 GLY B N 1
ATOM 4670 C CA . GLY B 1 285 ? 35.594 8.867 5.727 1 61.69 285 GLY B CA 1
ATOM 4671 C C . GLY B 1 285 ? 34.75 8.562 6.957 1 61.69 285 GLY B C 1
ATOM 4672 O O . GLY B 1 285 ? 34.562 9.438 7.801 1 61.69 285 GLY B O 1
ATOM 4673 N N . ARG B 1 286 ? 34.219 7.34 6.93 1 61.88 286 ARG B N 1
ATOM 4674 C CA . ARG B 1 286 ? 33.406 6.918 8.062 1 61.88 286 ARG B CA 1
ATOM 4675 C C . ARG B 1 286 ? 34.156 7.062 9.375 1 61.88 286 ARG B C 1
ATOM 4677 O O . ARG B 1 286 ? 33.594 7.496 10.383 1 61.88 286 ARG B O 1
ATOM 4684 N N . ILE B 1 287 ? 35.406 6.695 9.312 1 58.94 287 ILE B N 1
ATOM 4685 C CA . ILE B 1 287 ? 36.25 6.875 10.492 1 58.94 287 ILE B CA 1
ATOM 4686 C C . ILE B 1 287 ? 36.281 8.352 10.875 1 58.94 287 ILE B C 1
ATOM 4688 O O . ILE B 1 287 ? 36.156 8.703 12.055 1 58.94 287 ILE B O 1
ATOM 4692 N N . MET B 1 288 ? 36.281 9.094 9.875 1 56.81 288 MET B N 1
ATOM 4693 C CA . MET B 1 288 ? 36.344 10.531 10.125 1 56.81 288 MET B CA 1
ATOM 4694 C C . MET B 1 288 ? 34.969 11.07 10.578 1 56.81 288 MET B C 1
ATOM 4696 O O . MET B 1 288 ? 34.906 11.883 11.5 1 56.81 288 MET B O 1
ATOM 4700 N N . TYR B 1 289 ? 33.906 10.555 9.961 1 58.94 289 TYR B N 1
ATOM 4701 C CA . TYR B 1 289 ? 32.594 11.102 10.234 1 58.94 289 TYR B CA 1
ATOM 4702 C C . TYR B 1 289 ? 32.031 10.539 11.531 1 58.94 289 TYR B C 1
ATOM 4704 O O . TYR B 1 289 ? 31.312 11.234 12.258 1 58.94 289 TYR B O 1
ATOM 4712 N N . THR B 1 290 ? 32.156 9.188 11.703 1 58.62 290 THR B N 1
ATOM 4713 C CA . THR B 1 290 ? 31.75 8.641 12.992 1 58.62 290 THR B CA 1
ATOM 4714 C C . THR B 1 290 ? 32.469 9.344 14.141 1 58.62 290 THR B C 1
ATOM 4716 O O . THR B 1 290 ? 31.891 9.578 15.195 1 58.62 290 THR B O 1
ATOM 4719 N N . SER B 1 291 ? 33.656 9.617 13.906 1 52.72 291 SER B N 1
ATOM 4720 C CA . SER B 1 291 ? 34.375 10.383 14.898 1 52.72 291 SER B CA 1
ATOM 4721 C C . SER B 1 291 ? 33.844 11.797 15.039 1 52.72 291 SER B C 1
ATOM 4723 O O . SER B 1 291 ? 33.719 12.328 16.141 1 52.72 291 SER B O 1
ATOM 4725 N N . LYS B 1 292 ? 33.406 12.344 14.023 1 47.28 292 LYS B N 1
ATOM 4726 C CA . LYS B 1 292 ? 32.844 13.695 14.062 1 47.28 292 LYS B CA 1
ATOM 4727 C C . LYS B 1 292 ? 31.469 13.703 14.711 1 47.28 292 LYS B C 1
ATOM 4729 O O . LYS B 1 292 ? 31.141 14.617 15.477 1 47.28 292 LYS B O 1
ATOM 4734 N N . ILE B 1 293 ? 30.609 12.852 14.312 1 53.5 293 ILE B N 1
ATOM 4735 C CA . ILE B 1 293 ? 29.281 12.75 14.906 1 53.5 293 ILE B CA 1
ATOM 4736 C C . ILE B 1 293 ? 29.406 12.547 16.422 1 53.5 293 ILE B C 1
ATOM 4738 O O . ILE B 1 293 ? 28.672 13.148 17.203 1 53.5 293 ILE B O 1
ATOM 4742 N N . GLN B 1 294 ? 30.297 11.656 16.859 1 50.19 294 GLN B N 1
ATOM 4743 C CA . GLN B 1 294 ? 30.562 11.516 18.297 1 50.19 294 GLN B CA 1
ATOM 4744 C C . GLN B 1 294 ? 31.047 12.828 18.891 1 50.19 294 GLN B C 1
ATOM 4746 O O . GLN B 1 294 ? 30.688 13.172 20.016 1 50.19 294 GLN B O 1
ATOM 4751 N N . ASP B 1 295 ? 31.766 13.477 18.219 1 46.03 295 ASP B N 1
ATOM 4752 C CA . ASP B 1 295 ? 32.25 14.758 18.703 1 46.03 295 ASP B CA 1
ATOM 4753 C C . ASP B 1 295 ? 31.156 15.805 18.719 1 46.03 295 ASP B C 1
ATOM 4755 O O . ASP B 1 295 ? 31.094 16.641 19.625 1 46.03 295 ASP B O 1
ATOM 4759 N N . ASP B 1 296 ? 30.344 15.859 17.766 1 45.03 296 ASP B N 1
ATOM 4760 C CA . ASP B 1 296 ? 29.25 16.812 17.734 1 45.03 296 ASP B CA 1
ATOM 4761 C C . ASP B 1 296 ? 28.188 16.469 18.781 1 45.03 296 ASP B C 1
ATOM 4763 O O . ASP B 1 296 ? 27.531 17.359 19.312 1 45.03 296 ASP B O 1
ATOM 4767 N N . ASP B 1 297 ? 27.875 15.336 19.047 1 42.84 297 ASP B N 1
ATOM 4768 C CA . ASP B 1 297 ? 27 14.938 20.156 1 42.84 297 ASP B CA 1
ATOM 4769 C C . ASP B 1 297 ? 27.625 15.297 21.5 1 42.84 297 ASP B C 1
ATOM 4771 O O . ASP B 1 297 ? 26.922 15.469 22.484 1 42.84 297 ASP B O 1
ATOM 4775 N N . ASP B 1 298 ? 28.891 15.312 21.594 1 40.28 298 ASP B N 1
ATOM 4776 C CA . ASP B 1 298 ? 29.562 15.703 22.828 1 40.28 298 ASP B CA 1
ATOM 4777 C C . ASP B 1 298 ? 29.594 17.219 22.969 1 40.28 298 ASP B C 1
ATOM 4779 O O . ASP B 1 298 ? 30.062 17.75 23.984 1 40.28 298 ASP B O 1
ATOM 4783 N N . LEU B 1 299 ? 29.297 17.891 21.891 1 31.31 299 LEU B N 1
ATOM 4784 C CA . LEU B 1 299 ? 29.188 19.328 22.109 1 31.31 299 LEU B CA 1
ATOM 4785 C C . LEU B 1 299 ? 27.734 19.719 22.375 1 31.31 299 LEU B C 1
ATOM 4787 O O . LEU B 1 299 ? 26.812 19.203 21.719 1 31.31 299 LEU B O 1
#

Sequence (598 aa):
MFGRAQWAAVTVGVVLLAHLPLTTQLPDVITIGGLFDEGDVKQEIAFRYAVESVNRGKWLRPTMLRTMIEKIPPFDSFHASKRVCALVRSGVAAIFGPQSGQTSAHVQSICDALSIPHIETRWDYRLRRDDYSVNLYPHPSSLSKAYLDLVRLFGWRSFCILYEDNEGLVRMQELLKTPSPNEFKVSIRQLPRGNDYRALLNEVKGTLEQNIILDCKTENVGTVLKQAQQIGMMSSFHNYIISSLDLHLVNLEDFKYGGSNVTALRLIDPEREEVRHLMEDWQAGRIMYTSKIQDDDDLMFGRAQWAAVTVGVVLLAHLPLTTQLPDVITIGGLFDEGDVKQEIAFRYAVESVNRGKWLRPTMLRTMIEKIPPFDSFHASKRVCALVRSGVAAIFGPQSGQTSAHVQSICDALSIPHIETRWDYRLRRDDYSVNLYPHPSSLSKAYLDLVRLFGWRSFCILYEDNEGLVRMQELLKTPSPNEFKVSIRQLPRGNDYRALLNEVKGTLEQNIILDCKTENVGTVLKQAQQIGMMSSFHNYIISSLDLHLVNLEDFKYGGSNVTALRLIDPEREEVRHLMEDWQAGRIMYTSKIQDDDDL

Nearest PDB structures (foldseek):
  3qlt-assembly1_B  TM=9.268E-01  e=4.471E-22  Rattus norvegicus
  5fwx-assembly1_B  TM=8.836E-01  e=4.081E-14  Rattus norvegicus
  3qlu-assembly2_B  TM=8.701E-01  e=1.687E-14  Rattus norvegicus
  4gpa-assembly1_A-2  TM=8.586E-01  e=3.861E-14  Rattus norvegicus
  3qlv-assembly1_A  TM=8.871E-01  e=9.871E-14  Rattus norvegicus

Organism: Cherax quadricarinatus (NCBI:txid27406)

Secondary structure (DSSP, 8-state):
--HHHHHHHHHHHHHHHHTS-------SEEEEEEEEETT-HHHHHHHHHHHHHHHHHTTTTT-EEEEEEEEE-TT-HHHHHHHHHHHHHTT-SEEE---SHHHHHHHHHHHHHHT--EEE-S----SSPPTTEEE-SPPHHHHHHHHHHHHHHHT-SEEEEEESSTHHHHHTHHHH--SSTTS-EEEEEEPPSSS--HHHHHHHHHTT--EEEEES-HHHHHHHHHHHHHTT-SSTT-EEEE--TTGGGS--GGGTTS--EEEE--SS-TTSHHHHHHHHHHHHHHHHHHHHHHHHHT-/--HHHHHHHHHHHHHHHHTS-------SEEEEEEEEETT-HHHHHHHHHHHHHHHHHTTTTT-EEEEEEEEE-TT-HHHHHHHHHHHHHTT-SEEE---SHHHHHHHHHHHHHHT--EEE-S-----SPPTTEEE-SPPHHHHHHHHHHHHHHHT-SEEEEEESSTHHHHHTHHHH--SSTTS-EEEEEEPPSSS--HHHHHHHHHTT--EEEEES-HHHHHHHHHHHHHTT-SSTT-EEEE--TTGGGS--GGGTTS--EEEE--SS-TTSHHHHHHHHHHHHHHHHHHHHHHHHHT-

pLDDT: mean 83.72, std 13.86, range [30.48, 98.0]

Foldseek 3Di:
DVVVVVVVVVVVVVVVVVPPPPPVDDDQEAEAEEEEEPPPPVVVLVVVVVQVVCQVVCVPPPHHYHYDYDYDHPPCLPVLVVVLVVVVVVPHQAYEDDAHDVNLVSSQVVCLVVVHAYEYAYDDLDPDDRPRYHYPHDHLVVLLVVVVVVCVVVPAQEEEEEAADPVVCSSNVVVVPDPDPRRHHYHYDYADPDQDRLVVLVVVVVVVGQEYEYHDDLVNVQSVVVSCVVVPNLALSHEYEYEDQVNVVPDCVVNPPRNYHYDYHHPDDCPDPVNVVVVVVSVVCVVVVVVVVVVVVVD/DVVVVVVVVVVVVVVVVVPPPPPVDDDQEAEAEEEEEPPPPVVVLVVVVVQVVCQVVCVPPPHHYHYDYDYDHPPCLPVLVVVLVVVVVVPHQAYEDDAHDVNLVSSQVVCLVVVHAYEYAYDDLDDDDRPRYHYPHDHLVVLLVVVVVVCVVVPAQEEEEEAADPVVCSSNVVVVPDPPCRRHHYHYDYADPDQDRLVVLVVVVVVVGQEYEYHDDLVNVQSVVVSCVVVPNLALSHEYEYEDQVNVVPDCVVNVPRNYHYDYHHPDDCPDPVNVVVVVVSVVCVVVVVVVVVVVVVD